Protein AF-A0A7X9TW44-F1 (afdb_monomer_lite)

Sequence (597 aa):
MDNEIPLWPHSLSDGWLTLQGTGGPWRGDLEEADEKIADWASYFHHKRARAAGLLLAIKERSLYGESPWLMNAEGRWVLPGSEEENVEAFLQQHQSIRKWLLAVVGPTPDASLAHEAAFQLLNDPKGIFAFVANFMGLMRTLNDFLLAEALQQSLEAALIDSRITDLGRKRPWLKNIGNSELELCTINLDSGCPRDDLDTLWRSGLQFGDLLDAGEWFGPTDLPAAPSVVNEALESVRIEGSIEDAFCRAQQLLYEAQESRQWSVPWGARVQIQFGSFVAMRIFEKDGEFSCHFLDEQERYFHVAIGLGQGNPTISNVDLVRKSANDEVEWNEDAEVSLQLIASAIVRDFLVVEQREKVFNTKPYRARVGKRKIQTIIYLPRVRYSQMRHDQPPVSDAAKQHRAKHKVAFHVRRSASASATQHFLAQRYGLSIPQGFTFVRPHERGASGLSERVNIYRSRSASRMIYEAISSAPEGSRPAWFDFEKACARLLEREGKSVIHQSANRDGDGGVDLFAVDQDGASWVVQCKCWAPNRPVGPDVVRELIGSIIQADRNSDQNSRGMIITTSRLTSGAALEAEAAGFRVIDGSELSTYSLE

Secondary structure (DSSP, 8-state):
-----PPPP-HHHHHHHTTSSS--TTGGG--HHHHHHHHHHHHHHHHHHHHHHHHHHHHHHHHHSSS--SB-TTS-B---STHHHHHHHHHHH-HHHHHHHHHHHSSS--HHHHHHHHHHHHT-HHHHHHIIIIIHHHHHHHT-HHHHHHHHHHHHHHHH-HHHHTTTTEEEEEEEEETTEEEEEEEEPPTTS-HHHHHHHHHHTT-HHHHBTHHHH--TT--BPPHHHHHHHHTT---SS-HHHHHHHHHHHHHHHHHT----PPTTEEEEEEETTEEEEEEEEETTEEEEEEE-TT--EEEEEEE-SSSS-EEEE---EEE-TTS-EEE-HHHHHHHHHHHHHHHHHHH-EEEEE-------------S--SEEEEEESEEEEEP-----PPPPSTT-S-PPPEEEPPEEEE-S---HHHHHHHHHTT-PPPTTEEEE--EEESSTTTTT-EEEEEEHHHHHHHHHHS---SSS----HHHHHHHHHHHHHHTT-EEEEGGG--S--TT-SEEEE-TT--EEEEEEE---TTSPBPHHHHHHHHHHHHHHGGG-SSPPEEEEEESS-B-HHHHHHHHHTT-EEE-HHHHTTS---

Radius of gyration: 32.69 Å; chains: 1; bounding box: 84×67×97 Å

pLDDT: mean 78.49, std 17.56, range [27.28, 97.38]

Structure (mmCIF, N/CA/C/O backbone):
data_AF-A0A7X9TW44-F1
#
_entry.id   AF-A0A7X9TW44-F1
#
loop_
_atom_site.group_PDB
_atom_site.id
_atom_site.type_symbol
_atom_site.label_atom_id
_atom_site.label_alt_id
_atom_site.label_comp_id
_atom_site.label_asym_id
_atom_site.label_entity_id
_atom_site.label_seq_id
_atom_site.pdbx_PDB_ins_code
_atom_site.Cartn_x
_atom_site.Cartn_y
_atom_site.Cartn_z
_atom_site.occupancy
_atom_site.B_iso_or_equiv
_atom_site.auth_seq_id
_atom_site.auth_comp_id
_atom_site.auth_asym_id
_atom_site.auth_atom_id
_atom_site.pdbx_PDB_model_num
ATOM 1 N N . MET A 1 1 ? 14.909 0.722 -40.136 1.00 44.47 1 MET A N 1
ATOM 2 C CA . MET A 1 1 ? 15.049 -0.540 -39.384 1.00 44.47 1 MET A CA 1
ATOM 3 C C . MET A 1 1 ? 16.052 -0.423 -38.232 1.00 44.47 1 MET A C 1
ATOM 5 O O . MET A 1 1 ? 16.019 -1.282 -37.375 1.00 44.47 1 MET A O 1
ATOM 9 N N . ASP A 1 2 ? 16.849 0.653 -38.119 1.00 54.72 2 ASP A N 1
ATOM 10 C CA . ASP A 1 2 ? 17.904 0.759 -37.083 1.00 54.72 2 ASP A CA 1
ATOM 11 C C . ASP A 1 2 ? 17.483 1.462 -35.777 1.00 54.72 2 ASP A C 1
ATOM 13 O O . ASP A 1 2 ? 18.329 1.870 -34.978 1.00 54.72 2 ASP A O 1
ATOM 17 N N . ASN A 1 3 ? 16.179 1.628 -35.539 1.00 67.56 3 ASN A N 1
ATOM 18 C CA . ASN A 1 3 ? 15.682 2.332 -34.356 1.00 67.56 3 ASN A CA 1
ATOM 19 C C . ASN A 1 3 ? 14.941 1.422 -33.377 1.00 67.56 3 ASN A C 1
ATOM 21 O O . ASN A 1 3 ? 14.064 1.886 -32.673 1.00 67.56 3 ASN A O 1
ATOM 25 N N . GLU A 1 4 ? 15.277 0.137 -33.318 1.00 77.94 4 GLU A N 1
ATOM 26 C CA . GLU A 1 4 ? 14.708 -0.770 -32.319 1.00 77.94 4 GLU A CA 1
ATOM 27 C C . GLU A 1 4 ? 15.635 -0.881 -31.104 1.00 77.94 4 GLU A C 1
ATOM 29 O O . GLU A 1 4 ? 16.862 -0.839 -31.231 1.00 77.94 4 GLU A O 1
ATOM 34 N N . ILE A 1 5 ? 15.044 -1.011 -29.916 1.00 79.44 5 ILE A N 1
ATOM 35 C CA . ILE A 1 5 ? 15.743 -1.492 -28.723 1.00 79.44 5 ILE A CA 1
ATOM 36 C C . ILE A 1 5 ? 15.299 -2.941 -28.529 1.00 79.44 5 ILE A C 1
ATOM 38 O O . ILE A 1 5 ? 14.125 -3.168 -28.224 1.00 79.44 5 ILE A O 1
ATOM 42 N N . PRO A 1 6 ? 16.184 -3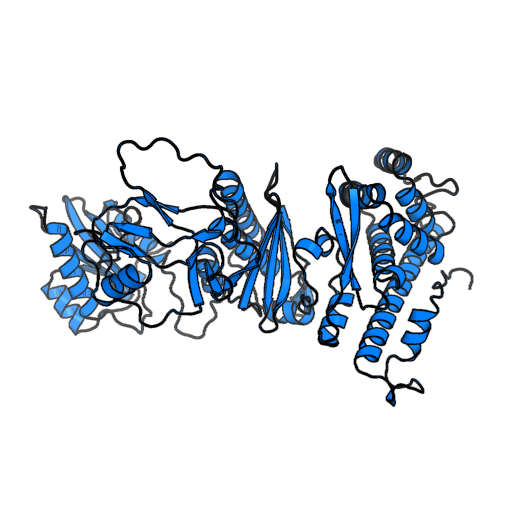.928 -28.754 1.00 82.31 6 PRO A N 1
ATOM 43 C CA . PRO A 1 6 ? 15.798 -5.325 -28.666 1.00 82.31 6 PRO A CA 1
ATOM 44 C C . PRO A 1 6 ? 15.412 -5.682 -27.231 1.00 82.31 6 PRO A C 1
ATOM 46 O O . PRO A 1 6 ? 16.067 -5.282 -26.266 1.00 82.31 6 PRO A O 1
ATOM 49 N N . LEU A 1 7 ? 14.361 -6.489 -27.100 1.00 85.88 7 LEU A N 1
ATOM 50 C CA . LEU A 1 7 ? 14.044 -7.142 -25.840 1.00 85.88 7 LEU A CA 1
ATOM 51 C C . LEU A 1 7 ? 15.144 -8.164 -25.528 1.00 85.88 7 LEU A C 1
ATOM 53 O O . LEU A 1 7 ? 15.466 -9.006 -26.368 1.00 85.88 7 LEU A O 1
ATOM 57 N N . TRP A 1 8 ? 15.725 -8.103 -24.331 1.00 86.00 8 TRP A N 1
ATOM 58 C CA . TRP A 1 8 ? 16.781 -9.038 -23.957 1.00 86.00 8 TRP A CA 1
ATOM 59 C C . TRP A 1 8 ? 16.190 -10.428 -23.675 1.00 86.00 8 TRP A C 1
ATOM 61 O O . TRP A 1 8 ? 15.154 -10.538 -23.003 1.00 86.00 8 TRP A O 1
ATOM 71 N N . PRO A 1 9 ? 16.832 -11.501 -24.168 1.00 82.19 9 PRO A N 1
ATOM 72 C CA . PRO A 1 9 ? 16.355 -12.855 -23.946 1.00 82.19 9 PRO A CA 1
ATOM 73 C C . PRO A 1 9 ? 16.508 -13.248 -22.475 1.00 82.19 9 PRO A C 1
ATOM 75 O O . PRO A 1 9 ? 17.478 -12.887 -21.807 1.00 82.19 9 PRO A O 1
ATOM 78 N N . HIS A 1 10 ? 15.568 -14.043 -21.980 1.00 86.94 10 HIS A N 1
ATOM 79 C CA . HIS A 1 10 ? 15.627 -14.661 -20.664 1.00 86.94 10 HIS A CA 1
ATOM 80 C C . HIS A 1 10 ? 15.095 -16.097 -20.774 1.00 86.94 10 HIS A C 1
ATOM 82 O O . HIS A 1 10 ? 13.909 -16.365 -20.594 1.00 86.94 10 HIS A O 1
ATOM 88 N N . SER A 1 11 ? 16.003 -17.035 -21.054 1.00 85.31 11 SER A N 1
ATOM 89 C CA . SER A 1 11 ? 15.698 -18.407 -21.494 1.00 85.31 11 SER A CA 1
ATOM 90 C C . SER A 1 11 ? 14.646 -19.148 -20.661 1.00 85.31 11 SER A C 1
ATOM 92 O O . SER A 1 11 ? 13.794 -19.825 -21.229 1.00 85.31 11 SER A O 1
ATOM 94 N N . LEU A 1 12 ? 14.682 -19.019 -19.330 1.00 87.38 12 LEU A N 1
ATOM 95 C CA . LEU A 1 12 ? 13.728 -19.690 -18.441 1.00 87.38 12 LEU A CA 1
ATOM 96 C C . LEU A 1 12 ? 12.305 -19.140 -18.599 1.00 87.38 12 LEU A C 1
ATOM 98 O O . LEU A 1 12 ? 11.381 -19.896 -18.885 1.00 87.38 12 LEU A O 1
ATOM 102 N N . SER A 1 13 ? 12.124 -17.831 -18.420 1.00 89.00 13 SER A N 1
ATOM 103 C CA . SER A 1 13 ? 10.811 -17.189 -18.551 1.00 89.00 13 SER A CA 1
ATOM 104 C C . SER A 1 13 ? 10.297 -17.223 -19.986 1.00 89.00 13 SER A C 1
ATOM 106 O O . SER A 1 13 ? 9.116 -17.469 -20.180 1.00 89.00 13 SER A O 1
ATOM 108 N N . ASP A 1 14 ? 11.162 -17.064 -20.989 1.00 90.31 14 ASP A N 1
ATOM 109 C CA . ASP A 1 14 ? 10.769 -17.182 -22.396 1.00 90.31 14 ASP A CA 1
ATOM 110 C C . ASP A 1 14 ? 10.278 -18.603 -22.713 1.00 90.31 14 ASP A C 1
ATOM 112 O O . ASP A 1 14 ? 9.299 -18.767 -23.434 1.00 90.31 14 ASP A O 1
ATOM 116 N N . GLY A 1 15 ? 10.895 -19.634 -22.124 1.00 88.69 15 GLY A N 1
ATOM 117 C CA . GLY A 1 15 ? 10.419 -21.014 -22.224 1.00 88.69 15 GLY A CA 1
ATOM 118 C C . GLY A 1 15 ? 9.019 -21.189 -21.631 1.00 88.69 15 GLY A C 1
ATOM 119 O O . GLY A 1 15 ? 8.121 -21.681 -22.313 1.00 88.69 15 GLY A O 1
ATOM 120 N N . TRP A 1 16 ? 8.806 -20.727 -20.397 1.00 90.38 16 TRP A N 1
ATOM 121 C CA . TRP A 1 16 ? 7.501 -20.783 -19.725 1.00 90.38 16 TRP A CA 1
ATOM 122 C C . TRP A 1 16 ? 6.421 -19.950 -20.424 1.00 90.38 16 TRP A C 1
ATOM 124 O O . TRP A 1 16 ? 5.267 -20.366 -20.479 1.00 90.38 16 TRP A O 1
ATOM 134 N N . LEU A 1 17 ? 6.794 -18.823 -21.031 1.00 87.88 17 LEU A N 1
ATOM 135 C CA . LEU A 1 17 ? 5.894 -18.000 -21.835 1.00 87.88 17 LEU A CA 1
ATOM 136 C C . LEU A 1 17 ? 5.296 -18.784 -23.009 1.00 87.88 17 LEU A C 1
ATOM 138 O O . LEU A 1 17 ? 4.111 -18.636 -23.297 1.00 87.88 17 LEU A O 1
ATOM 142 N N . THR A 1 18 ? 6.073 -19.659 -23.661 1.00 86.31 18 THR A N 1
ATOM 143 C CA . THR A 1 18 ? 5.555 -20.492 -24.767 1.00 86.31 18 THR A CA 1
ATOM 144 C C . THR A 1 18 ? 4.480 -21.492 -24.334 1.00 86.31 18 THR A C 1
ATOM 146 O O . THR A 1 18 ? 3.747 -22.012 -25.178 1.00 86.31 18 THR A O 1
ATOM 149 N N . LEU A 1 19 ? 4.382 -21.763 -23.030 1.00 83.62 19 LEU A N 1
ATOM 150 C CA . LEU A 1 19 ? 3.406 -22.675 -22.439 1.00 83.62 19 LEU A CA 1
ATOM 151 C C . LEU A 1 19 ? 2.118 -21.954 -22.011 1.00 83.62 19 LEU A C 1
ATOM 153 O O . LEU A 1 19 ? 1.121 -22.612 -21.717 1.00 83.62 19 LEU A O 1
ATOM 157 N N . GLN A 1 20 ? 2.101 -20.618 -22.012 1.00 76.56 20 GLN A N 1
ATOM 158 C CA . GLN A 1 20 ? 0.926 -19.831 -21.653 1.00 76.56 20 GLN A CA 1
ATOM 159 C C . GLN A 1 20 ? -0.110 -19.797 -22.798 1.00 76.56 20 GLN A C 1
ATOM 161 O O . GLN A 1 20 ? 0.228 -19.677 -23.975 1.00 76.56 20 GLN A O 1
ATOM 166 N N . GLY A 1 21 ? -1.407 -19.847 -22.473 1.00 65.44 21 GLY A N 1
ATOM 167 C CA . GLY A 1 21 ? -2.485 -19.696 -23.466 1.00 65.44 21 GLY A CA 1
ATOM 168 C C . GLY A 1 21 ? -2.866 -20.988 -24.206 1.00 65.44 21 GLY A C 1
ATOM 169 O O . GLY A 1 21 ? -2.520 -22.088 -23.785 1.00 65.44 21 GLY A O 1
ATOM 170 N N . THR A 1 22 ? -3.732 -20.894 -25.229 1.00 51.78 22 THR A N 1
ATOM 171 C CA . THR A 1 22 ? -4.512 -22.013 -25.829 1.00 51.78 22 THR A CA 1
ATOM 172 C C . THR A 1 22 ? -3.799 -22.853 -26.893 1.00 51.78 22 THR A C 1
ATOM 174 O O . THR A 1 22 ? -4.412 -23.785 -27.405 1.00 51.78 22 THR A O 1
ATOM 177 N N . GLY A 1 23 ? -2.536 -22.570 -27.228 1.00 59.53 23 GLY A N 1
ATOM 178 C CA . GLY A 1 23 ? -1.897 -23.128 -28.433 1.00 59.53 23 GLY A CA 1
ATOM 179 C C . GLY A 1 23 ? -0.561 -23.852 -28.251 1.00 59.53 23 GLY A C 1
ATOM 180 O O . GLY A 1 23 ? 0.008 -24.287 -29.250 1.00 59.53 23 GLY A O 1
ATOM 181 N N . GLY A 1 24 ? -0.035 -23.971 -27.028 1.00 65.25 24 GLY A N 1
ATOM 182 C CA . GLY A 1 24 ? 1.241 -24.652 -26.779 1.00 65.25 24 GLY A CA 1
ATOM 183 C C . GLY A 1 24 ? 1.120 -26.184 -26.876 1.00 65.25 24 GLY A C 1
ATOM 184 O O . GLY A 1 24 ? 0.109 -26.735 -26.435 1.00 65.25 24 GLY A O 1
ATOM 185 N N . PRO A 1 25 ? 2.138 -26.902 -27.397 1.00 67.75 25 PRO A N 1
ATOM 186 C CA . PRO A 1 25 ? 2.077 -28.354 -27.616 1.00 67.75 25 PRO A CA 1
ATOM 187 C C . PRO A 1 25 ? 1.905 -29.188 -26.335 1.00 67.75 25 PRO A C 1
ATOM 189 O O . PRO A 1 25 ? 1.491 -30.337 -26.429 1.00 67.75 25 PRO A O 1
ATOM 192 N N . TRP A 1 26 ? 2.179 -28.608 -25.162 1.00 72.06 26 TRP A N 1
ATOM 193 C CA . TRP A 1 26 ? 2.160 -29.280 -23.853 1.00 72.06 26 TRP A CA 1
ATOM 194 C C . TRP A 1 26 ? 1.127 -28.696 -22.880 1.00 72.06 26 TRP A C 1
ATOM 196 O O . TRP A 1 26 ? 1.153 -29.000 -21.694 1.00 72.06 26 TRP A O 1
ATOM 206 N N . ARG A 1 27 ? 0.205 -27.839 -23.348 1.00 72.31 27 ARG A N 1
ATOM 207 C CA . ARG A 1 27 ? -0.771 -27.160 -22.470 1.00 72.31 27 ARG A CA 1
ATOM 208 C C . ARG A 1 27 ? -1.616 -28.151 -21.659 1.00 72.31 27 ARG A C 1
ATOM 210 O O . ARG A 1 27 ? -1.921 -27.892 -20.504 1.00 72.31 27 ARG A O 1
ATOM 217 N N . GLY A 1 28 ? -2.021 -29.260 -22.280 1.00 74.50 28 GLY A N 1
ATOM 218 C CA . GLY A 1 28 ? -2.854 -30.279 -21.633 1.00 74.50 28 GLY A CA 1
ATOM 219 C C . GLY A 1 28 ? -2.165 -31.015 -20.483 1.00 74.50 28 GLY A C 1
ATOM 220 O O . GLY A 1 28 ? -2.853 -31.678 -19.713 1.00 74.50 28 GLY A O 1
ATOM 221 N N . ASP A 1 29 ? -0.844 -30.872 -20.367 1.00 82.19 29 ASP A N 1
ATOM 222 C CA . ASP A 1 29 ? -0.017 -31.559 -19.379 1.00 82.19 29 ASP A CA 1
ATOM 223 C C . ASP A 1 29 ? 0.384 -30.647 -18.206 1.00 82.19 29 ASP A C 1
ATOM 225 O O . ASP A 1 29 ? 1.056 -31.111 -17.289 1.00 82.19 29 ASP A O 1
ATOM 229 N N . LEU A 1 30 ? -0.001 -29.361 -18.226 1.00 86.00 30 LEU A N 1
ATOM 230 C CA . LEU A 1 30 ? 0.331 -28.413 -17.160 1.00 86.00 30 LEU A CA 1
ATOM 231 C C . LEU A 1 30 ? -0.541 -28.649 -15.925 1.00 86.00 30 LEU A C 1
ATOM 233 O O . LEU A 1 30 ? -1.772 -28.667 -16.010 1.00 86.00 30 LEU A O 1
ATOM 237 N N . GLU A 1 31 ? 0.096 -28.761 -14.762 1.00 89.44 31 GLU A N 1
ATOM 238 C CA . GLU A 1 31 ? -0.593 -28.689 -13.477 1.00 89.44 31 GLU A CA 1
ATOM 239 C C . GLU A 1 31 ? -0.840 -27.223 -13.080 1.00 89.44 31 GLU A C 1
ATOM 241 O O . GLU A 1 31 ? -0.203 -26.301 -13.586 1.00 89.44 31 GLU A O 1
ATOM 246 N N . GLU A 1 32 ? -1.726 -26.975 -12.110 1.00 87.88 32 GLU A N 1
ATOM 247 C CA . GLU A 1 32 ? -2.025 -25.612 -11.633 1.00 87.88 32 GLU A CA 1
ATOM 248 C C . GLU A 1 32 ? -0.758 -24.849 -11.183 1.00 87.88 32 GLU A C 1
ATOM 250 O O . GLU A 1 32 ? -0.643 -23.635 -11.358 1.00 87.88 32 GLU A O 1
ATOM 255 N N . ALA A 1 33 ? 0.229 -25.558 -10.623 1.00 87.94 33 ALA A N 1
ATOM 256 C CA . ALA A 1 33 ? 1.516 -24.978 -10.245 1.00 87.94 33 ALA A CA 1
ATOM 257 C C . ALA A 1 33 ? 2.345 -24.514 -11.457 1.00 87.94 33 ALA A C 1
ATOM 259 O O . ALA A 1 33 ? 3.030 -23.494 -11.367 1.00 87.94 33 ALA A O 1
ATOM 260 N N . ASP A 1 34 ? 2.270 -25.235 -12.574 1.00 90.38 34 ASP A N 1
ATOM 261 C CA . ASP A 1 34 ? 2.938 -24.887 -13.828 1.00 90.38 34 ASP A CA 1
ATOM 262 C C . ASP A 1 34 ? 2.243 -23.701 -14.501 1.00 90.38 34 ASP A C 1
ATOM 264 O O . ASP A 1 34 ? 2.894 -22.785 -15.004 1.00 90.38 34 ASP A O 1
ATOM 268 N N . GLU A 1 35 ? 0.910 -23.666 -14.441 1.00 88.88 35 GLU A N 1
ATOM 269 C CA . GLU A 1 35 ? 0.114 -22.548 -14.943 1.00 88.88 35 GLU A CA 1
ATOM 270 C C . GLU A 1 35 ? 0.433 -21.232 -14.215 1.00 88.88 35 GLU A C 1
ATOM 272 O O . GLU A 1 35 ? 0.573 -20.191 -14.859 1.00 88.88 35 GLU A O 1
ATOM 277 N N . LYS A 1 36 ? 0.628 -21.276 -12.890 1.00 91.38 36 LYS A N 1
ATOM 278 C CA . LYS A 1 36 ? 1.064 -20.114 -12.091 1.00 91.38 36 LYS A CA 1
ATOM 279 C C . LYS A 1 36 ? 2.429 -19.584 -12.544 1.00 91.38 36 LYS A C 1
ATOM 281 O O . LYS A 1 36 ? 2.627 -18.370 -12.606 1.00 91.38 36 LYS A O 1
ATOM 286 N N . ILE A 1 37 ? 3.361 -20.476 -12.892 1.00 92.12 37 ILE A N 1
ATOM 287 C CA . ILE A 1 37 ? 4.671 -20.080 -13.429 1.00 92.12 37 ILE A CA 1
ATOM 288 C C . ILE A 1 37 ? 4.521 -19.473 -14.828 1.00 92.12 37 ILE A C 1
ATOM 290 O O . ILE A 1 37 ? 5.163 -18.466 -15.127 1.00 92.12 37 ILE A O 1
ATOM 294 N N . ALA A 1 38 ? 3.673 -20.051 -15.681 1.00 90.19 38 ALA A N 1
ATOM 295 C CA . ALA A 1 38 ? 3.416 -19.525 -17.019 1.00 90.19 38 ALA A CA 1
ATOM 296 C C . ALA A 1 38 ? 2.818 -18.103 -16.976 1.00 90.19 38 ALA A C 1
ATOM 298 O O . ALA A 1 38 ? 3.229 -17.239 -17.755 1.00 90.19 38 ALA A O 1
ATOM 299 N N . ASP A 1 39 ? 1.916 -17.823 -16.031 1.00 90.00 39 ASP A N 1
ATOM 300 C CA . ASP A 1 39 ? 1.362 -16.478 -15.830 1.00 90.00 39 ASP A CA 1
ATOM 301 C C . ASP A 1 39 ? 2.406 -15.485 -15.317 1.00 90.00 39 ASP A C 1
ATOM 303 O O . ASP A 1 39 ? 2.534 -14.387 -15.868 1.00 90.00 39 ASP A O 1
ATOM 307 N N . TRP A 1 40 ? 3.218 -15.881 -14.328 1.00 93.38 40 TRP A N 1
ATOM 308 C CA . TRP A 1 40 ? 4.362 -15.076 -13.889 1.00 93.38 40 TRP A CA 1
ATOM 309 C C . TRP A 1 40 ? 5.305 -14.764 -15.061 1.00 93.38 40 TRP A C 1
ATOM 311 O O . TRP A 1 40 ? 5.711 -13.616 -15.243 1.00 93.38 40 TRP A O 1
ATOM 321 N N . ALA A 1 41 ? 5.622 -15.758 -15.896 1.00 92.75 41 ALA A N 1
ATOM 322 C CA . ALA A 1 41 ? 6.534 -15.605 -17.026 1.00 92.75 41 ALA A CA 1
ATOM 323 C C . ALA A 1 41 ? 5.992 -14.629 -18.080 1.00 92.75 41 ALA A C 1
ATOM 325 O O . ALA A 1 41 ? 6.737 -13.791 -18.597 1.00 92.75 41 ALA A O 1
ATOM 326 N N . SER A 1 42 ? 4.689 -14.689 -18.350 1.00 90.25 42 SER A N 1
ATOM 327 C CA . SER A 1 42 ? 3.983 -13.717 -19.185 1.00 90.25 42 SER A CA 1
ATOM 328 C C . SER A 1 42 ? 4.050 -12.314 -18.646 1.00 90.25 42 SER A C 1
ATOM 330 O O . SER A 1 42 ? 4.350 -11.376 -19.388 1.00 90.25 42 SER A O 1
ATOM 332 N N . TYR A 1 43 ? 3.773 -12.152 -17.360 1.00 91.00 43 TYR A N 1
ATOM 333 C CA . TYR A 1 43 ? 3.813 -10.836 -16.765 1.00 91.00 43 TYR A CA 1
ATOM 334 C C . TYR A 1 43 ? 5.241 -10.276 -16.731 1.00 91.00 43 TYR A C 1
ATOM 336 O O . TYR A 1 43 ? 5.466 -9.114 -17.075 1.00 91.00 43 TYR A O 1
ATOM 344 N N . PHE A 1 44 ? 6.234 -11.117 -16.440 1.00 93.00 44 PHE A N 1
ATOM 345 C CA . PHE A 1 44 ? 7.636 -10.733 -16.525 1.00 93.00 44 PHE A CA 1
ATOM 346 C C . PHE A 1 44 ? 8.019 -10.313 -17.950 1.00 93.00 44 PHE A C 1
ATOM 348 O O . PHE A 1 44 ? 8.634 -9.266 -18.138 1.00 93.00 44 PHE A O 1
ATOM 355 N N . HIS A 1 45 ? 7.615 -11.065 -18.979 1.00 92.69 45 HIS A N 1
ATOM 356 C CA . HIS A 1 45 ? 7.810 -10.662 -20.374 1.00 92.69 45 HIS A CA 1
ATOM 357 C C . HIS A 1 45 ? 7.147 -9.311 -20.687 1.00 92.69 45 HIS A C 1
ATOM 359 O O . HIS A 1 45 ? 7.791 -8.442 -21.273 1.00 92.69 45 HIS A O 1
ATOM 365 N N . HIS A 1 46 ? 5.900 -9.102 -20.251 1.00 91.44 46 HIS A N 1
ATOM 366 C CA . HIS A 1 46 ? 5.196 -7.829 -20.417 1.00 91.44 46 HIS A CA 1
ATOM 367 C C . HIS A 1 46 ? 5.979 -6.657 -19.807 1.00 91.44 46 HIS A C 1
ATOM 369 O O . HIS A 1 46 ? 6.175 -5.640 -20.473 1.00 91.44 46 HIS A O 1
ATOM 375 N N . LYS A 1 47 ? 6.496 -6.811 -18.582 1.00 90.62 47 LYS A N 1
ATOM 376 C CA . LYS A 1 47 ? 7.297 -5.780 -17.906 1.00 90.62 47 LYS A CA 1
ATOM 377 C C . LYS A 1 47 ? 8.612 -5.489 -18.618 1.00 90.62 47 LYS A C 1
ATOM 379 O O . LYS A 1 47 ? 8.936 -4.323 -18.838 1.00 90.62 47 LYS A O 1
ATOM 384 N N . ARG A 1 48 ? 9.328 -6.526 -19.064 1.00 92.62 48 ARG A N 1
ATOM 385 C CA . ARG A 1 48 ? 10.551 -6.350 -19.862 1.00 92.62 48 ARG A CA 1
ATOM 386 C C . ARG A 1 48 ? 10.275 -5.602 -21.169 1.00 92.62 48 ARG A C 1
ATOM 388 O O . ARG A 1 48 ? 11.000 -4.670 -21.509 1.00 92.62 48 ARG A O 1
ATOM 395 N N . ALA A 1 49 ? 9.201 -5.968 -21.872 1.00 93.00 49 ALA A N 1
ATOM 396 C CA . ALA A 1 49 ? 8.790 -5.309 -23.109 1.00 93.00 49 ALA A CA 1
ATOM 397 C C . ALA A 1 49 ? 8.400 -3.842 -22.873 1.00 93.00 49 ALA A C 1
ATOM 399 O O . ALA A 1 49 ? 8.778 -2.970 -23.655 1.00 93.00 49 ALA A O 1
ATOM 400 N N . ARG A 1 50 ? 7.695 -3.551 -21.771 1.00 92.50 50 ARG A N 1
ATOM 401 C CA . ARG A 1 50 ? 7.325 -2.184 -21.388 1.00 92.50 50 ARG A CA 1
ATOM 402 C C . ARG A 1 50 ? 8.554 -1.327 -21.085 1.00 92.50 50 ARG A C 1
ATOM 404 O O . ARG A 1 50 ? 8.641 -0.217 -21.604 1.00 92.50 50 ARG A O 1
ATOM 411 N N . ALA A 1 51 ? 9.509 -1.854 -20.318 1.00 92.50 51 ALA A N 1
ATOM 412 C CA . ALA A 1 51 ? 10.772 -1.176 -20.035 1.00 92.50 51 ALA A CA 1
AT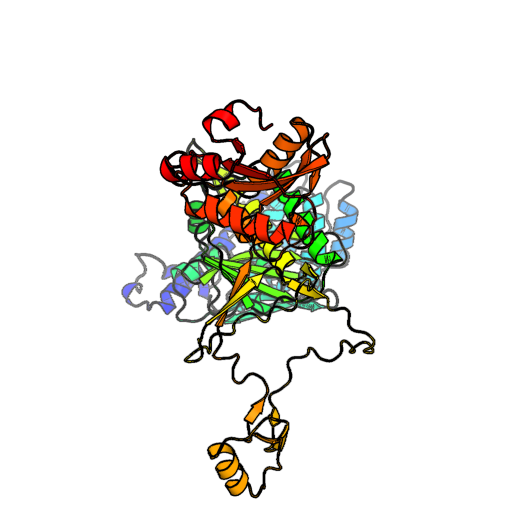OM 413 C C . ALA A 1 51 ? 11.543 -0.870 -21.333 1.00 92.50 51 ALA A C 1
ATOM 415 O O . ALA A 1 51 ? 11.883 0.283 -21.585 1.00 92.50 51 ALA A O 1
ATOM 416 N N . ALA A 1 52 ? 11.734 -1.863 -22.209 1.00 93.62 52 ALA A N 1
ATOM 417 C CA . ALA A 1 52 ? 12.415 -1.667 -23.493 1.00 93.62 52 ALA A CA 1
ATOM 418 C C . ALA A 1 52 ? 11.717 -0.618 -24.384 1.00 93.62 52 ALA A C 1
ATOM 420 O O . ALA A 1 52 ? 12.383 0.223 -24.987 1.00 93.62 52 ALA A O 1
ATOM 421 N N . GLY A 1 53 ? 10.379 -0.619 -24.425 1.00 93.62 53 GLY A N 1
ATOM 422 C CA . GLY A 1 53 ? 9.596 0.368 -25.174 1.00 93.62 53 GLY A CA 1
ATOM 423 C C . GLY A 1 53 ? 9.739 1.802 -24.649 1.00 93.62 53 GLY A C 1
ATOM 424 O O . GLY A 1 53 ? 9.797 2.741 -25.439 1.00 93.62 53 GLY A O 1
ATOM 425 N N . LEU A 1 54 ? 9.849 1.991 -23.331 1.00 92.75 54 LEU A N 1
ATOM 426 C CA . LEU A 1 54 ? 10.075 3.315 -22.736 1.00 92.75 54 LEU A CA 1
ATOM 427 C C . LEU A 1 54 ? 11.494 3.828 -22.990 1.00 92.75 54 LEU A C 1
ATOM 429 O O . LEU A 1 54 ? 11.673 5.006 -23.294 1.00 92.75 54 LEU A O 1
ATOM 433 N N . LEU A 1 55 ? 12.495 2.946 -22.950 1.00 91.94 55 LEU A N 1
ATOM 434 C CA . LEU A 1 55 ? 13.855 3.286 -23.378 1.00 91.94 55 LEU A CA 1
ATOM 435 C C . LEU A 1 55 ? 13.878 3.698 -24.857 1.00 91.94 55 LEU A C 1
ATOM 437 O O . LEU A 1 55 ? 14.593 4.630 -25.224 1.00 91.94 55 LEU A O 1
ATOM 441 N N . LEU A 1 56 ? 13.074 3.046 -25.706 1.00 90.94 56 LEU A N 1
ATOM 442 C CA . LEU A 1 56 ? 12.952 3.421 -27.112 1.00 90.94 56 LEU A CA 1
ATOM 443 C C . LEU A 1 56 ? 12.343 4.820 -27.252 1.00 90.94 56 LEU A C 1
ATOM 445 O O . LEU A 1 56 ? 12.893 5.647 -27.972 1.00 90.94 56 LEU A O 1
ATOM 449 N N . ALA A 1 57 ? 11.278 5.119 -26.508 1.00 89.75 57 ALA A N 1
ATOM 450 C CA . ALA A 1 57 ? 10.684 6.454 -26.492 1.00 89.75 57 ALA A CA 1
ATOM 451 C C . ALA A 1 57 ? 11.688 7.533 -26.036 1.00 89.75 57 ALA A C 1
ATOM 453 O O . ALA A 1 57 ? 11.730 8.622 -26.607 1.00 89.75 57 ALA A O 1
ATOM 454 N N . ILE A 1 58 ? 12.546 7.231 -25.053 1.00 87.69 58 ILE A N 1
ATOM 455 C CA . ILE A 1 58 ? 13.636 8.127 -24.635 1.00 87.69 58 ILE A CA 1
ATOM 456 C C . ILE A 1 58 ? 14.654 8.322 -25.764 1.00 87.69 58 ILE A C 1
ATOM 458 O O . ILE A 1 58 ? 15.017 9.462 -26.057 1.00 87.69 58 ILE A O 1
ATOM 462 N N . LYS A 1 59 ? 15.081 7.236 -26.422 1.00 86.88 59 LYS A N 1
ATOM 463 C CA . LYS A 1 59 ? 16.006 7.280 -27.565 1.00 86.88 59 LYS A CA 1
ATOM 464 C C . LYS A 1 59 ? 15.437 8.119 -28.713 1.00 86.88 59 LYS A C 1
ATOM 466 O O . LYS A 1 59 ? 16.139 8.949 -29.286 1.00 86.88 59 LYS A O 1
ATOM 471 N N . GLU A 1 60 ? 14.162 7.945 -29.039 1.00 87.19 60 GLU A N 1
ATOM 472 C CA . GLU A 1 60 ? 13.471 8.737 -30.059 1.00 87.19 60 GLU A CA 1
ATOM 473 C C . GLU A 1 60 ? 13.382 10.209 -29.662 1.00 87.19 60 GLU A C 1
ATOM 475 O O . GLU A 1 60 ? 13.718 11.081 -30.464 1.00 87.19 60 GLU A O 1
ATOM 480 N N . ARG A 1 61 ? 13.038 10.501 -28.402 1.00 84.50 61 ARG A N 1
ATOM 481 C CA . ARG A 1 61 ? 13.036 11.871 -27.877 1.00 84.50 61 ARG A CA 1
ATOM 482 C C . ARG A 1 61 ? 14.395 12.549 -28.040 1.00 84.50 61 ARG A C 1
ATOM 484 O O . ARG A 1 61 ? 14.435 13.710 -28.423 1.00 84.50 61 ARG A O 1
ATOM 491 N N . SER A 1 62 ? 15.501 11.849 -27.797 1.00 76.38 62 SER A N 1
ATOM 492 C CA . SER A 1 62 ? 16.846 12.410 -27.992 1.00 76.38 62 SER A CA 1
ATOM 493 C C . SER A 1 62 ? 17.256 12.590 -29.456 1.00 76.38 62 SER A C 1
ATOM 495 O O . SER A 1 62 ? 18.114 13.419 -29.740 1.00 76.38 62 SER A O 1
ATOM 497 N N . LEU A 1 63 ? 16.660 11.836 -30.386 1.00 77.69 63 LEU A N 1
ATOM 498 C CA . LEU A 1 63 ? 16.927 11.971 -31.823 1.00 77.69 63 LEU A CA 1
ATOM 499 C C . LEU A 1 63 ? 16.140 13.123 -32.460 1.00 77.69 63 LEU A C 1
ATOM 501 O O . LEU A 1 63 ? 16.623 13.733 -33.413 1.00 77.69 63 LEU A O 1
ATOM 505 N N . TYR A 1 64 ? 14.934 13.397 -31.956 1.00 73.44 64 TYR A N 1
ATOM 506 C CA . TYR A 1 64 ? 14.003 14.369 -32.540 1.00 73.44 64 TYR A CA 1
ATOM 507 C C . TYR A 1 64 ? 13.779 15.628 -31.686 1.00 73.44 64 TYR A C 1
ATOM 509 O O . TYR A 1 64 ? 13.140 16.568 -32.155 1.00 73.44 64 TYR A O 1
ATOM 517 N N . GLY A 1 65 ? 14.266 15.655 -30.444 1.00 63.62 65 GLY A N 1
ATOM 518 C CA . GLY A 1 65 ? 14.134 16.781 -29.518 1.00 63.62 65 GLY A CA 1
ATOM 519 C C . GLY A 1 65 ? 15.249 17.826 -29.641 1.00 63.62 65 GLY A C 1
ATOM 520 O O . GLY A 1 65 ? 16.303 17.577 -30.219 1.00 63.62 65 GLY A O 1
ATOM 521 N N . GLU A 1 66 ? 15.022 19.003 -29.049 1.00 57.66 66 GLU A N 1
ATOM 522 C CA . GLU A 1 66 ? 15.987 20.120 -29.030 1.00 57.66 66 GLU A CA 1
ATOM 523 C C . GLU A 1 66 ? 17.163 19.910 -28.049 1.00 57.66 66 GLU A C 1
ATOM 525 O O . GLU A 1 66 ? 18.162 20.623 -28.134 1.00 57.66 66 GLU A O 1
ATOM 530 N N . SER A 1 67 ? 17.078 18.911 -27.157 1.00 56.78 67 SER A N 1
ATOM 531 C CA . SER A 1 67 ? 18.116 18.570 -26.171 1.00 56.78 67 SER A CA 1
ATOM 532 C C . SER A 1 67 ? 18.640 17.140 -26.380 1.00 56.78 67 SER A C 1
ATOM 534 O O . SER A 1 67 ? 17.882 16.180 -26.198 1.00 56.78 67 SER A O 1
ATOM 536 N N . PRO A 1 68 ? 19.924 16.963 -26.740 1.00 63.47 68 PRO A N 1
ATOM 537 C CA . PRO A 1 68 ? 20.506 15.657 -27.014 1.00 63.47 68 PRO A CA 1
ATOM 538 C C . PRO A 1 68 ? 20.917 14.966 -25.707 1.00 63.47 68 PRO A C 1
ATOM 540 O O . PRO A 1 68 ? 21.927 15.329 -25.112 1.00 63.47 68 PRO A O 1
ATOM 543 N N . TRP A 1 69 ? 20.161 13.931 -25.324 1.00 72.19 69 TRP A N 1
ATOM 544 C CA . TRP A 1 69 ? 20.415 13.010 -24.196 1.00 72.19 69 TRP A CA 1
ATOM 545 C C . TRP A 1 69 ? 20.426 13.672 -22.802 1.00 72.19 69 TRP A C 1
ATOM 547 O O . TRP A 1 69 ? 20.819 14.819 -22.629 1.00 72.19 69 TRP A O 1
ATOM 557 N N . LEU A 1 70 ? 20.002 12.936 -21.768 1.00 83.88 70 LEU A N 1
ATOM 558 C CA . LEU A 1 70 ? 20.091 13.433 -20.383 1.00 83.88 70 LEU A CA 1
ATOM 559 C C . LEU A 1 70 ? 21.442 13.115 -19.744 1.00 83.88 70 LEU A C 1
ATOM 561 O O . LEU A 1 70 ? 21.850 13.793 -18.801 1.00 83.88 70 LEU A O 1
ATOM 565 N N . MET A 1 71 ? 22.147 12.112 -20.277 1.00 88.25 71 MET A N 1
ATOM 566 C CA . MET A 1 71 ? 23.512 11.781 -19.892 1.00 88.25 71 MET A CA 1
ATOM 567 C C . MET A 1 71 ? 24.430 11.645 -21.104 1.00 88.25 71 MET A C 1
ATOM 569 O O . MET A 1 71 ? 24.037 11.122 -22.147 1.00 88.25 71 MET A O 1
ATOM 573 N N . ASN A 1 72 ? 25.679 12.078 -20.950 1.00 87.62 72 ASN A N 1
ATOM 574 C CA . ASN A 1 72 ? 26.712 11.919 -21.969 1.00 87.62 72 ASN A CA 1
ATOM 575 C C . ASN A 1 72 ? 27.408 10.540 -21.884 1.00 87.62 72 ASN A C 1
ATOM 577 O O . ASN A 1 72 ? 27.126 9.736 -20.994 1.00 87.62 72 ASN A O 1
ATOM 581 N N . ALA A 1 73 ? 28.336 10.256 -22.806 1.00 87.12 73 ALA A N 1
ATOM 582 C CA . ALA A 1 73 ? 29.046 8.971 -22.864 1.00 87.12 73 ALA A CA 1
ATOM 583 C C . ALA A 1 73 ? 29.920 8.693 -21.624 1.00 87.12 73 ALA A C 1
ATOM 585 O O . ALA A 1 73 ? 30.153 7.537 -21.277 1.00 87.12 73 ALA A O 1
ATOM 586 N N . GLU A 1 74 ? 30.377 9.738 -20.931 1.00 86.38 74 GLU A N 1
ATOM 587 C CA . GLU A 1 74 ? 31.141 9.634 -19.683 1.00 86.38 74 GLU A CA 1
ATOM 588 C C . GLU A 1 74 ? 30.249 9.439 -18.444 1.00 86.38 74 GLU A C 1
ATOM 590 O O . GLU A 1 74 ? 30.756 9.351 -17.322 1.00 86.38 74 GLU A O 1
ATOM 595 N N . GLY A 1 75 ? 28.926 9.378 -18.620 1.00 86.69 75 GLY A N 1
ATOM 596 C CA . GLY A 1 75 ? 27.975 9.218 -17.528 1.00 86.69 75 GLY A CA 1
ATOM 597 C C . GLY A 1 75 ? 27.800 10.472 -16.672 1.00 86.69 75 GLY A C 1
ATOM 598 O O . GLY A 1 75 ? 27.554 10.346 -15.471 1.00 86.69 75 GLY A O 1
ATOM 599 N N . ARG A 1 76 ? 27.951 11.661 -17.267 1.00 88.50 76 ARG A N 1
ATOM 600 C CA . ARG A 1 76 ? 27.591 12.946 -16.651 1.00 88.50 76 ARG A CA 1
ATOM 601 C C . ARG A 1 76 ? 26.195 13.372 -17.067 1.00 88.50 76 ARG A C 1
ATOM 603 O O . ARG A 1 76 ? 25.833 13.191 -18.229 1.00 88.50 76 ARG A O 1
ATOM 610 N N . TRP A 1 77 ? 25.458 13.964 -16.137 1.00 88.06 77 TRP A N 1
ATOM 611 C CA . TRP A 1 77 ? 24.180 14.613 -16.420 1.00 88.06 77 TRP A CA 1
ATOM 612 C C . TRP A 1 77 ? 24.382 15.884 -17.267 1.00 88.06 77 TRP A C 1
ATOM 614 O O . TRP A 1 77 ? 25.369 16.586 -17.067 1.00 88.06 77 TRP A O 1
ATOM 624 N N . VAL A 1 78 ? 23.496 16.150 -18.236 1.00 83.38 78 VAL A N 1
ATOM 625 C CA . VAL A 1 78 ? 23.652 17.241 -19.235 1.00 83.38 78 VAL A CA 1
ATOM 626 C C . VAL A 1 78 ? 22.384 18.084 -19.462 1.00 83.38 78 VAL A C 1
ATOM 628 O O . VAL A 1 78 ? 22.319 18.862 -20.414 1.00 83.38 78 VAL A O 1
ATOM 631 N N . LEU A 1 79 ? 21.361 17.964 -18.606 1.00 73.00 79 LEU A N 1
ATOM 632 C CA . LEU A 1 79 ? 20.145 18.779 -18.729 1.00 73.00 79 LEU A CA 1
ATOM 633 C C . LEU A 1 79 ? 20.425 20.251 -18.353 1.00 73.00 79 LEU A C 1
ATOM 635 O O . LEU A 1 79 ? 20.835 20.487 -17.221 1.00 73.00 79 LEU A O 1
ATOM 639 N N . PRO A 1 80 ? 20.143 21.244 -19.219 1.00 60.41 80 PRO A N 1
ATOM 640 C CA . PRO A 1 80 ? 20.390 22.650 -18.901 1.00 60.41 80 PRO A CA 1
ATOM 641 C C . PRO A 1 80 ? 19.443 23.174 -17.805 1.00 60.41 80 PRO A C 1
ATOM 643 O O . PRO A 1 80 ? 18.224 23.133 -17.967 1.00 60.41 80 PRO A O 1
ATOM 646 N N . GLY A 1 81 ? 19.988 23.720 -16.710 1.00 65.81 81 GLY A N 1
ATOM 647 C CA . GLY A 1 81 ? 19.212 24.387 -15.651 1.00 65.81 81 GLY A CA 1
ATOM 648 C C . GLY A 1 81 ? 19.810 24.243 -14.246 1.00 65.81 81 GLY A C 1
ATOM 649 O O . GLY A 1 81 ? 20.841 23.608 -14.059 1.00 65.81 81 GLY A O 1
ATOM 650 N N . SER A 1 82 ? 19.148 24.816 -13.232 1.00 61.88 82 SER A N 1
ATOM 651 C CA . SER A 1 82 ? 19.597 24.763 -11.825 1.00 61.88 82 SER A CA 1
ATOM 652 C C . SER A 1 82 ? 19.604 23.357 -11.217 1.00 61.88 82 SER A C 1
ATOM 654 O O . SER A 1 82 ? 20.282 23.125 -10.221 1.00 61.88 82 SER A O 1
ATOM 656 N N . GLU A 1 83 ? 18.862 22.415 -11.803 1.00 72.69 83 GLU A N 1
ATOM 657 C CA . GLU A 1 83 ? 18.790 21.032 -11.320 1.00 72.69 83 GLU A CA 1
ATOM 658 C C . GLU A 1 83 ? 20.012 20.191 -11.735 1.00 72.69 83 GLU A C 1
ATOM 660 O O . GLU A 1 83 ? 20.268 19.154 -11.124 1.00 72.69 83 GLU A O 1
ATOM 665 N N . GLU A 1 84 ? 20.796 20.634 -12.730 1.00 73.75 84 GLU A N 1
ATOM 666 C CA . GLU A 1 84 ? 21.962 19.902 -13.253 1.00 73.75 84 GLU A CA 1
ATOM 667 C C . GLU A 1 84 ? 23.001 19.622 -12.161 1.00 73.75 84 GLU A C 1
ATOM 669 O O . GLU A 1 84 ? 23.440 18.483 -11.982 1.00 73.75 84 GLU A O 1
ATOM 674 N N . GLU A 1 85 ? 23.345 20.656 -11.388 1.00 78.38 85 GLU A N 1
ATOM 675 C CA . GLU A 1 85 ? 24.335 20.571 -10.313 1.00 78.38 85 GLU A CA 1
ATOM 676 C C . GLU A 1 85 ? 23.879 19.610 -9.205 1.00 78.38 85 GLU A C 1
ATOM 678 O O . GLU A 1 85 ? 24.687 18.829 -8.696 1.00 78.38 85 GLU A O 1
ATOM 683 N N . ASN A 1 86 ? 22.581 19.607 -8.878 1.00 84.62 86 ASN A N 1
ATOM 684 C CA . ASN A 1 86 ? 22.005 18.738 -7.850 1.00 84.62 86 ASN A CA 1
ATOM 685 C C . ASN A 1 86 ? 22.022 17.265 -8.280 1.00 84.62 86 ASN A C 1
ATOM 687 O O . ASN A 1 86 ? 22.422 16.395 -7.500 1.00 84.62 86 ASN A O 1
ATOM 691 N N . VAL A 1 87 ? 21.621 16.983 -9.526 1.00 87.06 87 VAL A N 1
ATOM 692 C CA . VAL A 1 87 ? 21.610 15.619 -10.071 1.00 87.06 87 VAL A CA 1
ATOM 693 C C . VAL A 1 87 ? 23.035 15.085 -10.184 1.00 87.06 87 VAL A C 1
ATOM 695 O O . VAL A 1 87 ? 23.328 14.002 -9.681 1.00 87.06 87 VAL A O 1
ATOM 698 N N . GLU A 1 88 ? 23.954 15.838 -10.790 1.00 89.75 88 GLU A N 1
ATOM 699 C CA . GLU A 1 88 ? 25.330 15.376 -10.985 1.00 89.75 88 GLU A CA 1
ATOM 700 C C . GLU A 1 88 ? 26.052 15.161 -9.645 1.00 89.75 88 GLU A C 1
ATOM 702 O O . GLU A 1 88 ? 26.712 14.131 -9.470 1.00 89.75 88 GLU A O 1
ATOM 707 N N . ALA A 1 89 ? 25.885 16.063 -8.669 1.00 90.25 89 ALA A N 1
ATOM 708 C CA . ALA A 1 89 ? 26.450 15.897 -7.328 1.00 90.25 89 ALA A CA 1
ATOM 709 C C . ALA A 1 89 ? 25.936 14.621 -6.640 1.00 90.25 89 ALA A C 1
ATOM 711 O O . ALA A 1 89 ? 26.718 13.891 -6.023 1.00 90.25 89 ALA A O 1
ATOM 712 N N . PHE A 1 90 ? 24.645 14.311 -6.792 1.00 92.31 90 PHE A N 1
ATOM 713 C CA . PHE A 1 90 ? 24.062 13.067 -6.298 1.00 92.31 90 PHE A CA 1
ATOM 714 C C . PHE A 1 90 ? 24.667 11.841 -7.006 1.00 92.31 90 PHE A C 1
ATOM 716 O O . PHE A 1 90 ? 25.140 10.903 -6.360 1.00 92.31 90 PHE A O 1
ATOM 723 N N . LEU A 1 91 ? 24.745 11.857 -8.339 1.00 92.88 91 LEU A N 1
ATOM 724 C CA . LEU A 1 91 ? 25.285 10.741 -9.123 1.00 92.88 91 LEU A CA 1
ATOM 725 C C . LEU A 1 91 ? 26.777 10.489 -8.884 1.00 92.88 91 LEU A C 1
ATOM 727 O O . LEU A 1 91 ? 27.247 9.376 -9.118 1.00 92.88 91 LEU A O 1
ATOM 731 N N . GLN A 1 92 ? 27.551 11.489 -8.455 1.00 91.88 92 GLN A N 1
ATOM 732 C CA . GLN A 1 92 ? 28.952 11.290 -8.057 1.00 91.88 92 GLN A CA 1
ATOM 733 C C . GLN A 1 92 ? 29.065 10.409 -6.808 1.00 91.88 92 GLN A C 1
ATOM 735 O O . GLN A 1 92 ? 29.980 9.586 -6.717 1.00 91.88 92 GLN A O 1
ATOM 740 N N . GLN A 1 93 ? 28.111 10.536 -5.885 1.00 92.75 93 GLN A N 1
ATOM 741 C CA . GLN A 1 93 ? 28.067 9.780 -4.633 1.00 92.75 93 GLN A CA 1
ATOM 742 C C . GLN A 1 93 ? 27.441 8.387 -4.809 1.00 92.75 93 GLN A C 1
ATOM 744 O O . GLN A 1 93 ? 27.773 7.468 -4.060 1.00 92.75 93 GLN A O 1
ATOM 749 N N . HIS A 1 94 ? 26.594 8.199 -5.829 1.00 94.62 94 HIS A N 1
ATOM 750 C CA . HIS A 1 94 ? 25.815 6.972 -6.037 1.00 94.62 94 HIS A CA 1
ATOM 751 C C . HIS A 1 94 ? 26.083 6.323 -7.406 1.00 94.62 94 HIS A C 1
ATOM 753 O O . HIS A 1 94 ? 25.338 6.483 -8.374 1.00 94.62 94 HIS A O 1
ATOM 759 N N . GLN A 1 95 ? 27.166 5.542 -7.481 1.00 94.69 95 GLN A N 1
ATOM 760 C CA . GLN A 1 95 ? 27.662 4.949 -8.732 1.00 94.69 95 GLN A CA 1
ATOM 761 C C . GLN A 1 95 ? 26.739 3.878 -9.341 1.00 94.69 95 GLN A C 1
ATOM 763 O O . GLN A 1 95 ? 26.703 3.737 -10.562 1.00 94.69 95 GLN A O 1
ATOM 768 N N . SER A 1 96 ? 25.998 3.122 -8.527 1.00 95.62 96 SER A N 1
ATOM 769 C CA . SER A 1 96 ? 25.008 2.139 -8.997 1.00 95.62 96 SER A CA 1
ATOM 770 C C . SER A 1 96 ? 23.869 2.818 -9.763 1.00 95.62 96 SER A C 1
ATOM 772 O O . SER A 1 96 ? 23.579 2.440 -10.897 1.00 95.62 96 SER A O 1
ATOM 774 N N . ILE A 1 97 ? 23.317 3.897 -9.200 1.00 95.81 97 ILE A N 1
ATOM 775 C CA . ILE A 1 97 ? 22.290 4.732 -9.841 1.00 95.81 97 ILE A CA 1
ATOM 776 C C . ILE A 1 97 ? 22.839 5.373 -11.123 1.00 95.81 97 ILE A C 1
ATOM 778 O O . ILE A 1 97 ? 22.185 5.321 -12.162 1.00 95.81 97 ILE A O 1
ATOM 782 N N . ARG A 1 98 ? 24.070 5.907 -11.093 1.00 95.31 98 ARG A N 1
ATOM 783 C CA . ARG A 1 98 ? 24.735 6.479 -12.278 1.00 95.31 98 ARG A CA 1
ATOM 784 C C . ARG A 1 98 ? 24.846 5.475 -13.429 1.00 95.31 98 ARG A C 1
ATOM 786 O O . ARG A 1 98 ? 24.528 5.816 -14.564 1.00 95.31 98 ARG A O 1
ATOM 793 N N . LYS A 1 99 ? 25.302 4.248 -13.152 1.00 95.56 99 LYS A N 1
ATOM 794 C CA . LYS A 1 99 ? 25.425 3.189 -14.170 1.00 95.56 99 LYS A CA 1
ATOM 795 C C . LYS A 1 99 ? 24.075 2.822 -14.771 1.00 95.56 99 LYS A C 1
ATOM 797 O O . LYS A 1 99 ? 23.982 2.643 -15.982 1.00 95.56 99 LYS A O 1
ATOM 802 N N . TRP A 1 100 ? 23.048 2.724 -13.932 1.00 96.50 100 TRP A N 1
ATOM 803 C CA . TRP A 1 100 ? 21.698 2.424 -14.386 1.00 96.50 100 TRP A CA 1
ATOM 804 C C . TRP A 1 100 ? 21.137 3.534 -15.276 1.00 96.50 100 TRP A C 1
ATOM 806 O O . TRP A 1 100 ? 20.717 3.253 -16.395 1.00 96.50 100 TRP A O 1
ATOM 816 N N . LEU A 1 101 ? 21.230 4.796 -14.850 1.00 94.38 101 LEU A N 1
ATOM 817 C CA . LEU A 1 101 ? 20.789 5.930 -15.663 1.00 94.38 101 LEU A CA 1
ATOM 818 C C . LEU A 1 101 ? 21.545 6.022 -16.988 1.00 94.38 101 LEU A C 1
ATOM 820 O O . LEU A 1 101 ? 20.915 6.244 -18.014 1.00 94.38 101 LEU A O 1
ATOM 824 N N . LEU A 1 102 ? 22.858 5.781 -17.014 1.00 94.81 102 LEU A N 1
ATOM 825 C CA . LEU A 1 102 ? 23.621 5.776 -18.267 1.00 94.81 102 LEU A CA 1
ATOM 826 C C . LEU A 1 102 ? 23.069 4.751 -19.275 1.00 94.81 102 LEU A C 1
ATOM 828 O O . LEU A 1 102 ? 23.019 5.035 -20.469 1.00 94.81 102 LEU A O 1
ATOM 832 N N . ALA A 1 103 ? 22.613 3.587 -18.806 1.00 94.56 103 ALA A N 1
ATOM 833 C CA . ALA A 1 103 ? 22.006 2.570 -19.662 1.00 94.56 103 ALA A CA 1
ATOM 834 C C . ALA A 1 103 ? 20.575 2.921 -20.120 1.00 94.56 103 ALA A C 1
ATOM 836 O O . ALA A 1 103 ? 20.135 2.428 -21.158 1.00 94.56 103 ALA A O 1
ATOM 837 N N . VAL A 1 104 ? 19.856 3.770 -19.376 1.00 92.56 104 VAL A N 1
ATOM 838 C CA . VAL A 1 104 ? 18.476 4.191 -19.688 1.00 92.56 104 VAL A CA 1
ATOM 839 C C . VAL A 1 104 ? 18.441 5.457 -20.553 1.00 92.56 104 VAL A C 1
ATOM 841 O O . VAL A 1 104 ? 17.663 5.528 -21.501 1.00 92.56 104 VAL A O 1
ATOM 844 N N . VAL A 1 105 ? 19.269 6.459 -20.238 1.00 90.56 105 VAL A N 1
ATOM 845 C CA . VAL A 1 105 ? 19.215 7.820 -20.812 1.00 90.56 105 VAL A CA 1
ATOM 846 C C . VAL A 1 105 ? 20.536 8.341 -21.380 1.00 90.56 105 VAL A C 1
ATOM 848 O O . VAL A 1 105 ? 20.657 9.534 -21.680 1.00 90.56 105 VAL A O 1
ATOM 851 N N . GLY A 1 106 ? 21.533 7.469 -21.515 1.00 90.19 106 GLY A N 1
ATOM 852 C CA . GLY A 1 106 ? 22.780 7.780 -22.202 1.00 90.19 106 GLY A CA 1
ATOM 853 C C . GLY A 1 106 ? 22.633 7.874 -23.728 1.00 90.19 106 GLY A C 1
ATOM 854 O O . GLY A 1 106 ? 21.541 7.704 -24.271 1.00 90.19 106 GLY A O 1
ATOM 855 N N . PRO A 1 107 ? 23.748 8.078 -24.451 1.00 87.25 107 PRO A N 1
ATOM 856 C CA . PRO A 1 107 ? 23.751 8.196 -25.915 1.00 87.25 107 PRO A CA 1
ATOM 857 C C . PRO A 1 107 ? 23.391 6.893 -26.645 1.00 87.25 107 PRO A C 1
ATOM 859 O O . PRO A 1 107 ? 23.064 6.895 -27.830 1.00 87.25 107 PRO A O 1
ATOM 862 N N . THR A 1 108 ? 23.469 5.764 -25.944 1.00 88.06 108 THR A N 1
ATOM 863 C CA . THR A 1 108 ? 23.178 4.424 -26.457 1.00 88.06 108 THR A CA 1
ATOM 864 C C . THR A 1 108 ? 22.352 3.658 -25.425 1.00 88.06 108 THR A C 1
ATOM 866 O O . THR A 1 108 ? 22.917 2.825 -24.713 1.00 88.06 108 THR A O 1
ATOM 869 N N . PRO A 1 109 ? 21.044 3.960 -25.289 1.00 90.00 109 PRO A N 1
ATOM 870 C CA . PRO A 1 109 ? 20.170 3.232 -24.377 1.00 90.00 109 PRO A CA 1
ATOM 871 C C . PRO A 1 109 ? 20.123 1.744 -24.729 1.00 90.00 109 PRO A C 1
ATOM 873 O O . PRO A 1 109 ? 19.970 1.385 -25.900 1.00 90.00 109 PRO A O 1
ATOM 876 N N . ASP A 1 110 ? 20.237 0.886 -23.720 1.00 92.31 110 ASP A N 1
ATOM 877 C CA . ASP A 1 110 ? 20.285 -0.568 -23.879 1.00 92.31 110 ASP A CA 1
ATOM 878 C C . ASP A 1 110 ? 19.456 -1.233 -22.779 1.00 92.31 110 ASP A C 1
ATOM 880 O O . ASP A 1 110 ? 19.754 -1.116 -21.589 1.00 92.31 110 ASP A O 1
ATOM 884 N N . ALA A 1 111 ? 18.402 -1.945 -23.181 1.00 92.56 111 ALA A N 1
ATOM 885 C CA . ALA A 1 111 ? 17.465 -2.556 -22.247 1.00 92.56 111 ALA A CA 1
ATOM 886 C C . ALA A 1 111 ? 18.082 -3.702 -21.428 1.00 92.56 111 ALA A C 1
ATOM 888 O O . ALA A 1 111 ? 17.732 -3.871 -20.261 1.00 92.56 111 ALA A O 1
ATOM 889 N N . SER A 1 112 ? 19.028 -4.457 -21.997 1.00 93.25 112 SER A N 1
ATOM 890 C CA . SER A 1 112 ? 19.715 -5.533 -21.280 1.00 93.25 112 SER A CA 1
ATOM 891 C C . SER A 1 112 ? 20.649 -4.971 -20.212 1.00 93.25 112 SER A C 1
ATOM 893 O O . SER A 1 112 ? 20.664 -5.464 -19.083 1.00 93.25 112 SER A O 1
ATOM 895 N N . LEU A 1 113 ? 21.432 -3.944 -20.559 1.00 95.00 113 LEU A N 1
ATOM 896 C CA . LEU A 1 113 ? 22.329 -3.272 -19.620 1.00 95.00 113 LEU A CA 1
ATOM 897 C C . LEU A 1 113 ? 21.541 -2.527 -18.542 1.00 95.00 113 LEU A C 1
ATOM 899 O O . LEU A 1 113 ? 21.925 -2.578 -17.376 1.00 95.00 113 LEU A O 1
ATOM 903 N N . ALA A 1 114 ? 20.429 -1.881 -18.905 1.00 95.44 114 ALA A N 1
ATOM 904 C CA . ALA A 1 114 ? 19.559 -1.201 -17.955 1.00 95.44 114 ALA A CA 1
ATOM 905 C C . ALA A 1 114 ? 18.939 -2.180 -16.951 1.00 95.44 114 ALA A C 1
ATOM 907 O O . ALA A 1 114 ? 18.973 -1.912 -15.752 1.00 95.44 114 ALA A O 1
ATOM 908 N N . HIS A 1 115 ? 18.445 -3.336 -17.411 1.00 95.31 115 HIS A N 1
ATOM 909 C CA . HIS A 1 115 ? 17.902 -4.378 -16.532 1.00 95.31 115 HIS A CA 1
ATOM 910 C C . HIS A 1 115 ? 18.951 -4.925 -15.563 1.00 95.31 115 HIS A C 1
ATOM 912 O O . HIS A 1 115 ? 18.696 -5.030 -14.365 1.00 95.31 115 HIS A O 1
ATOM 918 N N . GLU A 1 116 ? 20.152 -5.238 -16.052 1.00 96.31 116 GLU A N 1
ATOM 919 C CA . GLU A 1 116 ? 21.224 -5.749 -15.195 1.00 96.31 116 GLU A CA 1
ATOM 920 C C . GLU A 1 116 ? 21.727 -4.686 -14.206 1.00 96.31 116 GLU A C 1
ATOM 922 O O . GLU A 1 116 ? 21.980 -4.994 -13.042 1.00 96.31 116 GLU A O 1
ATOM 927 N N . ALA A 1 117 ? 21.811 -3.419 -14.618 1.00 97.25 117 ALA A N 1
ATOM 928 C CA . ALA A 1 117 ? 22.159 -2.323 -13.720 1.00 97.25 117 ALA A CA 1
ATOM 929 C C . ALA A 1 117 ? 21.073 -2.071 -12.656 1.00 97.25 117 ALA A C 1
ATOM 931 O O . ALA A 1 117 ? 21.410 -1.838 -11.496 1.00 97.25 117 ALA A O 1
ATOM 932 N N . ALA A 1 118 ? 19.787 -2.179 -13.012 1.00 96.44 118 ALA A N 1
ATOM 933 C CA . ALA A 1 118 ? 18.676 -2.118 -12.060 1.00 96.44 118 ALA A CA 1
ATOM 934 C C . ALA A 1 118 ? 18.725 -3.284 -11.060 1.00 96.44 118 ALA A C 1
ATOM 936 O O . ALA A 1 118 ? 18.578 -3.081 -9.856 1.00 96.44 118 ALA A O 1
ATOM 937 N N . PHE A 1 119 ? 19.008 -4.501 -11.533 1.00 96.31 119 PHE A N 1
ATOM 938 C CA . PHE A 1 119 ? 19.210 -5.666 -10.672 1.00 96.31 119 PHE A CA 1
ATOM 939 C C . PHE A 1 119 ? 20.380 -5.460 -9.697 1.00 96.31 119 PHE A C 1
ATOM 941 O O . PHE A 1 119 ? 20.267 -5.766 -8.510 1.00 96.31 119 PHE A O 1
ATOM 948 N N . GLN A 1 120 ? 21.499 -4.904 -10.168 1.00 97.38 120 GLN A N 1
ATOM 949 C CA . GLN A 1 120 ? 22.641 -4.566 -9.314 1.00 97.38 120 GLN A CA 1
ATOM 950 C C . GLN A 1 120 ? 22.294 -3.486 -8.286 1.00 97.38 120 GLN A C 1
ATOM 952 O O . GLN A 1 120 ? 22.708 -3.607 -7.137 1.00 97.38 120 GLN A O 1
ATOM 957 N N . LEU A 1 121 ? 21.510 -2.472 -8.668 1.00 97.19 121 LEU A N 1
ATOM 958 C CA . LEU A 1 121 ? 21.019 -1.443 -7.749 1.00 97.19 121 LEU A CA 1
ATOM 959 C C . LEU A 1 121 ? 20.160 -2.048 -6.630 1.00 97.19 121 LEU A C 1
ATOM 961 O O . LEU A 1 121 ? 20.365 -1.704 -5.471 1.00 97.19 121 LEU A O 1
ATOM 965 N N . LEU A 1 122 ? 19.257 -2.984 -6.947 1.00 96.19 122 LEU A N 1
ATOM 966 C CA . LEU A 1 122 ? 18.453 -3.692 -5.939 1.00 96.19 122 LEU A CA 1
ATOM 967 C C . LEU A 1 122 ? 19.311 -4.480 -4.930 1.00 96.19 122 LEU A C 1
ATOM 969 O O . LEU A 1 122 ? 18.875 -4.710 -3.807 1.00 96.19 122 LEU A O 1
ATOM 973 N N . ASN A 1 123 ? 20.527 -4.876 -5.317 1.00 96.31 123 ASN A N 1
ATOM 974 C CA . ASN A 1 123 ? 21.489 -5.582 -4.466 1.00 96.31 123 ASN A CA 1
ATOM 975 C C . ASN A 1 123 ? 22.556 -4.653 -3.844 1.00 96.31 123 ASN A C 1
ATOM 977 O O . ASN A 1 123 ? 23.500 -5.143 -3.225 1.00 96.31 123 ASN A O 1
ATOM 981 N N . ASP A 1 124 ? 22.429 -3.331 -3.996 1.00 97.06 124 ASP A N 1
ATOM 982 C CA . ASP A 1 124 ? 23.275 -2.316 -3.359 1.00 97.06 124 ASP A CA 1
ATOM 983 C C . ASP A 1 124 ? 22.472 -1.597 -2.262 1.00 97.06 124 ASP A C 1
ATOM 985 O O . ASP A 1 124 ? 21.738 -0.656 -2.579 1.00 97.06 124 ASP A O 1
ATOM 989 N N . PRO A 1 125 ? 22.606 -1.983 -0.974 1.00 96.75 125 PRO A N 1
ATOM 990 C CA . PRO A 1 125 ? 21.727 -1.484 0.079 1.00 96.75 125 PRO A CA 1
ATOM 991 C C . PRO A 1 125 ? 21.710 0.035 0.249 1.00 96.75 125 PRO A C 1
ATOM 993 O O . PRO A 1 125 ? 20.661 0.625 0.519 1.00 96.75 125 PRO A O 1
ATOM 996 N N . LYS A 1 126 ? 22.862 0.687 0.055 1.00 96.12 126 LYS A N 1
ATOM 997 C CA . LYS A 1 126 ? 22.977 2.152 0.111 1.00 96.12 126 LYS A CA 1
ATOM 998 C C . LYS A 1 126 ? 22.429 2.797 -1.151 1.00 96.12 126 LYS A C 1
ATOM 1000 O O . LYS A 1 126 ? 21.789 3.843 -1.071 1.00 96.12 126 LYS A O 1
ATOM 1005 N N . GLY A 1 127 ? 22.693 2.188 -2.306 1.00 95.94 127 GLY A N 1
ATOM 1006 C CA . GLY A 1 127 ? 22.191 2.646 -3.597 1.00 95.94 127 GLY A CA 1
ATOM 1007 C C . GLY A 1 127 ? 20.669 2.663 -3.639 1.00 95.94 127 GLY A C 1
ATOM 1008 O O . GLY A 1 127 ? 20.085 3.707 -3.924 1.00 95.94 127 GLY A O 1
ATOM 1009 N N . ILE A 1 128 ? 20.015 1.550 -3.300 1.00 95.25 128 ILE A N 1
ATOM 1010 C CA . ILE A 1 128 ? 18.550 1.475 -3.328 1.00 95.25 128 ILE A CA 1
ATOM 1011 C C . ILE A 1 128 ? 17.907 2.374 -2.262 1.00 95.25 128 ILE A C 1
ATOM 1013 O O . ILE A 1 128 ? 16.911 3.034 -2.556 1.00 95.25 128 ILE A O 1
ATOM 1017 N N . PHE A 1 129 ? 18.501 2.496 -1.064 1.00 94.56 129 PHE A N 1
ATOM 1018 C CA . PHE A 1 129 ? 18.037 3.465 -0.067 1.00 94.56 129 PHE A CA 1
ATOM 1019 C C . PHE A 1 129 ? 18.110 4.889 -0.619 1.00 94.56 129 PHE A C 1
ATOM 1021 O O . PHE A 1 129 ? 17.127 5.622 -0.567 1.00 94.56 129 PHE A O 1
ATOM 1028 N N . ALA A 1 130 ? 19.255 5.284 -1.182 1.00 94.56 130 ALA A N 1
ATOM 1029 C CA . ALA A 1 130 ? 19.436 6.619 -1.738 1.00 94.56 130 ALA A CA 1
ATOM 1030 C C . ALA A 1 130 ? 18.491 6.885 -2.918 1.00 94.56 130 ALA A C 1
ATOM 1032 O O . ALA A 1 130 ? 18.002 8.006 -3.064 1.00 94.56 130 ALA A O 1
ATOM 1033 N N . PHE A 1 131 ? 18.201 5.864 -3.729 1.00 92.94 131 PHE A N 1
ATOM 1034 C CA . PHE A 1 131 ? 17.218 5.957 -4.800 1.00 92.94 131 PHE A CA 1
ATOM 1035 C C . PHE A 1 131 ? 15.825 6.294 -4.248 1.00 92.94 131 PHE A C 1
ATOM 1037 O O . PHE A 1 131 ? 15.247 7.311 -4.630 1.00 92.94 131 PHE A O 1
ATOM 1044 N N . VAL A 1 132 ? 15.324 5.487 -3.308 1.00 89.12 132 VAL A N 1
ATOM 1045 C CA . VAL A 1 132 ? 13.977 5.640 -2.737 1.00 89.12 132 VAL A CA 1
ATOM 1046 C C . VAL A 1 132 ? 13.853 6.919 -1.902 1.00 89.12 132 VAL A C 1
ATOM 1048 O O . VAL A 1 132 ? 12.897 7.672 -2.066 1.00 89.12 132 VAL A O 1
ATOM 1051 N N . ALA A 1 133 ? 14.817 7.183 -1.017 1.00 87.62 133 ALA A N 1
ATOM 1052 C CA . ALA A 1 133 ? 14.737 8.273 -0.047 1.00 87.62 133 ALA A CA 1
ATOM 1053 C C . ALA A 1 133 ? 15.036 9.654 -0.650 1.00 87.62 133 ALA A C 1
ATOM 1055 O O . ALA A 1 133 ? 14.464 10.646 -0.205 1.00 87.62 133 ALA A O 1
ATOM 1056 N N . ASN A 1 134 ? 15.928 9.729 -1.646 1.00 88.88 134 ASN A N 1
ATOM 1057 C CA . ASN A 1 134 ? 16.457 11.005 -2.138 1.00 88.88 134 ASN A CA 1
ATOM 1058 C C . ASN A 1 134 ? 16.216 11.196 -3.640 1.00 88.88 134 ASN A C 1
ATOM 1060 O O . ASN A 1 134 ? 15.690 12.228 -4.060 1.00 88.88 134 ASN A O 1
ATOM 1064 N N . PHE A 1 135 ? 16.581 10.208 -4.464 1.00 88.81 135 PHE A N 1
ATOM 1065 C CA . PHE A 1 135 ? 16.564 10.373 -5.920 1.00 88.81 135 PHE A CA 1
ATOM 1066 C C . PHE A 1 135 ? 15.148 10.489 -6.484 1.00 88.81 135 PHE A C 1
ATOM 1068 O O . PHE A 1 135 ? 14.912 11.310 -7.362 1.00 88.81 135 PHE A O 1
ATOM 1075 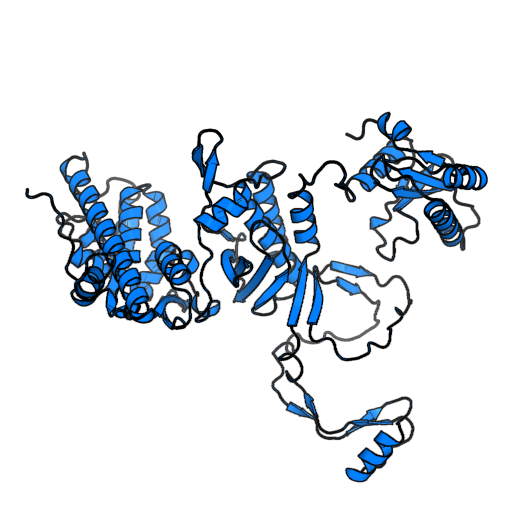N N . MET A 1 136 ? 14.179 9.733 -5.960 1.00 84.88 136 MET A N 1
ATOM 1076 C CA . MET A 1 136 ? 12.779 9.870 -6.378 1.00 84.88 136 MET A CA 1
ATOM 1077 C C . MET A 1 136 ? 12.232 11.284 -6.132 1.00 84.88 136 MET A C 1
ATOM 1079 O O . MET A 1 136 ? 11.446 11.781 -6.934 1.00 84.88 136 MET A O 1
ATOM 1083 N N . GLY A 1 137 ? 12.659 11.953 -5.055 1.00 82.44 137 GLY A N 1
ATOM 1084 C CA . GLY A 1 137 ? 12.294 13.346 -4.783 1.00 82.44 137 GLY A CA 1
ATOM 1085 C C . GLY A 1 137 ? 12.886 14.310 -5.812 1.00 82.44 137 GLY A C 1
ATOM 1086 O O . GLY A 1 137 ? 12.169 15.144 -6.356 1.00 82.44 137 GLY A O 1
ATOM 1087 N N . LEU A 1 138 ? 14.167 14.132 -6.137 1.00 84.00 138 LEU A N 1
ATOM 1088 C CA . LEU A 1 138 ? 14.865 14.878 -7.189 1.00 84.00 138 LEU A CA 1
ATOM 1089 C C . LEU A 1 138 ? 14.229 14.649 -8.575 1.00 84.00 138 LEU A C 1
ATOM 1091 O O . LEU A 1 138 ? 14.052 15.570 -9.359 1.00 84.00 138 LEU A O 1
ATOM 1095 N N . MET A 1 139 ? 13.791 13.427 -8.871 1.00 82.44 139 MET A N 1
ATOM 1096 C CA . MET A 1 139 ? 13.086 13.120 -10.117 1.00 82.44 139 MET A CA 1
ATOM 1097 C C . MET A 1 139 ? 11.769 13.893 -10.266 1.00 82.44 139 MET A C 1
ATOM 1099 O O . MET A 1 139 ? 11.399 14.265 -11.379 1.00 82.44 139 MET A O 1
ATOM 1103 N N . ARG A 1 140 ? 11.076 14.183 -9.156 1.00 81.69 140 ARG A N 1
ATOM 1104 C CA . ARG A 1 140 ? 9.862 15.012 -9.177 1.00 81.69 140 ARG A CA 1
ATOM 1105 C C . ARG A 1 140 ? 10.168 16.478 -9.496 1.00 81.69 140 ARG A C 1
ATOM 1107 O O . ARG A 1 140 ? 9.337 17.112 -10.137 1.00 81.69 140 ARG A O 1
ATOM 1114 N N . THR A 1 141 ? 11.333 17.013 -9.107 1.00 83.38 141 THR A N 1
ATOM 1115 C CA . THR A 1 141 ? 11.707 18.409 -9.428 1.00 83.38 141 THR A CA 1
ATOM 1116 C C . THR A 1 141 ? 12.008 18.597 -10.913 1.00 83.38 141 THR A C 1
ATOM 1118 O O . THR A 1 141 ? 11.711 19.653 -11.465 1.00 83.38 141 THR A O 1
ATOM 1121 N N . LEU A 1 142 ? 12.511 17.554 -11.582 1.00 80.94 142 LEU A N 1
ATOM 1122 C CA . LEU A 1 142 ? 12.770 17.559 -13.026 1.00 80.94 142 LEU A CA 1
ATOM 1123 C C . LEU A 1 142 ? 11.494 17.588 -13.882 1.00 80.94 142 LEU A C 1
ATOM 1125 O O . LEU A 1 142 ? 11.556 17.996 -15.040 1.00 80.94 142 LEU A O 1
ATOM 1129 N N . ASN A 1 143 ? 10.353 17.149 -13.336 1.00 81.81 143 ASN A N 1
ATOM 1130 C CA . ASN A 1 143 ? 9.065 17.069 -14.034 1.00 81.81 143 ASN A CA 1
ATOM 1131 C C . ASN A 1 143 ? 9.122 16.316 -15.390 1.00 81.81 143 ASN A C 1
ATOM 1133 O O . ASN A 1 143 ? 8.383 16.625 -16.324 1.00 81.81 143 ASN A O 1
ATOM 1137 N N . ASP A 1 144 ? 10.009 15.320 -15.510 1.00 85.69 144 ASP A N 1
ATOM 1138 C CA . ASP A 1 144 ? 10.136 14.460 -16.693 1.00 85.69 144 ASP A CA 1
ATOM 1139 C C . ASP A 1 144 ? 9.394 13.135 -16.470 1.00 85.69 144 ASP A C 1
ATOM 1141 O O . ASP A 1 144 ? 9.954 12.152 -15.976 1.00 85.69 144 ASP A O 1
ATOM 1145 N N . PHE A 1 145 ? 8.112 13.118 -16.842 1.00 86.31 145 PHE A N 1
ATOM 1146 C CA . PHE A 1 145 ? 7.244 11.949 -16.680 1.00 86.31 145 PHE A CA 1
ATOM 1147 C C . PHE A 1 145 ? 7.754 10.719 -17.444 1.00 86.31 145 PHE A C 1
ATOM 1149 O O . PHE A 1 145 ? 7.697 9.605 -16.928 1.00 86.31 145 PHE A O 1
ATOM 1156 N N . LEU A 1 146 ? 8.295 10.907 -18.655 1.00 88.94 146 LEU A N 1
ATOM 1157 C CA . LEU A 1 146 ? 8.795 9.793 -19.463 1.00 88.94 146 LEU A CA 1
ATOM 1158 C C . LEU A 1 146 ? 10.003 9.126 -18.796 1.00 88.94 146 LEU A C 1
ATOM 1160 O O . LEU A 1 146 ? 10.092 7.900 -18.780 1.00 88.94 146 LEU A O 1
ATOM 1164 N N . LEU A 1 147 ? 10.917 9.922 -18.231 1.00 89.12 147 LEU A N 1
ATOM 1165 C CA . LEU A 1 147 ? 12.051 9.391 -17.478 1.00 89.12 147 LEU A CA 1
ATOM 1166 C C . LEU A 1 147 ? 11.592 8.663 -16.210 1.00 89.12 147 LEU A C 1
ATOM 1168 O O . LEU A 1 147 ? 12.048 7.550 -15.953 1.00 89.12 147 LEU A O 1
ATOM 1172 N N . ALA A 1 148 ? 10.693 9.268 -15.431 1.00 88.94 148 ALA A N 1
ATOM 1173 C CA . ALA A 1 148 ? 10.171 8.646 -14.216 1.00 88.94 148 ALA A CA 1
ATOM 1174 C C . ALA A 1 148 ? 9.534 7.276 -14.514 1.00 88.94 148 ALA A C 1
ATOM 1176 O O . ALA A 1 148 ? 9.880 6.285 -13.871 1.00 88.94 148 ALA A O 1
ATOM 1177 N N . GLU A 1 149 ? 8.697 7.204 -15.552 1.00 89.69 149 GLU A N 1
ATOM 1178 C CA . GLU A 1 149 ? 8.040 5.972 -15.991 1.00 89.69 149 GLU A CA 1
ATOM 1179 C C . GLU A 1 149 ? 9.055 4.929 -16.496 1.00 89.69 149 GLU A C 1
ATOM 1181 O O . GLU A 1 149 ? 8.964 3.751 -16.153 1.00 89.69 149 GLU A O 1
ATOM 1186 N N . ALA A 1 150 ? 10.069 5.340 -17.268 1.00 91.75 150 ALA A N 1
ATOM 1187 C CA . ALA A 1 150 ? 11.118 4.434 -17.745 1.00 91.75 150 ALA A CA 1
ATOM 1188 C C . ALA A 1 150 ? 11.917 3.802 -16.595 1.00 91.75 150 ALA A C 1
ATOM 1190 O O . ALA A 1 150 ? 12.170 2.594 -16.607 1.00 91.75 150 ALA A O 1
ATOM 1191 N N . LEU A 1 151 ? 12.288 4.599 -15.589 1.00 91.94 151 LEU A N 1
ATOM 1192 C CA . LEU A 1 151 ? 12.991 4.112 -14.401 1.00 91.94 151 LEU A CA 1
ATOM 1193 C C . LEU A 1 151 ? 12.105 3.188 -13.570 1.00 91.94 151 LEU A C 1
ATOM 1195 O O . LEU A 1 151 ? 12.555 2.119 -13.159 1.00 91.94 151 LEU A O 1
ATOM 1199 N N . GLN A 1 152 ? 10.841 3.554 -13.369 1.00 89.50 152 GLN A N 1
ATOM 1200 C CA . GLN A 1 152 ? 9.895 2.718 -12.642 1.00 89.50 152 GLN A CA 1
ATOM 1201 C C . GLN A 1 152 ? 9.723 1.352 -13.318 1.00 89.50 152 GLN A C 1
ATOM 1203 O O . GLN A 1 152 ? 9.966 0.326 -12.684 1.00 89.50 152 GLN A O 1
ATOM 1208 N N . GLN A 1 153 ? 9.389 1.311 -14.613 1.00 90.19 153 GLN A N 1
ATOM 1209 C CA . GLN A 1 153 ? 9.177 0.042 -15.320 1.00 90.19 153 GLN A CA 1
ATOM 1210 C C . GLN A 1 153 ? 10.464 -0.789 -15.427 1.00 90.19 153 GLN A C 1
ATOM 1212 O O . GLN A 1 153 ? 10.409 -2.016 -15.330 1.00 90.19 153 GLN A O 1
ATOM 1217 N N . SER A 1 154 ? 11.630 -0.150 -15.589 1.00 92.69 154 SER A N 1
ATOM 1218 C CA . SER A 1 154 ? 12.924 -0.848 -15.582 1.00 92.69 154 SER A CA 1
ATOM 1219 C C . SER A 1 154 ? 13.209 -1.510 -14.233 1.00 92.69 154 SER A C 1
ATOM 1221 O O . SER A 1 154 ? 13.727 -2.627 -14.204 1.00 92.69 154 SER A O 1
ATOM 1223 N N . LEU A 1 155 ? 12.889 -0.846 -13.124 1.00 91.62 155 LEU A N 1
ATOM 1224 C CA . LEU A 1 155 ? 13.152 -1.360 -11.784 1.00 91.62 155 LEU A CA 1
ATOM 1225 C C . LEU A 1 155 ? 12.123 -2.420 -11.363 1.00 91.62 155 LEU A C 1
ATOM 1227 O O . LEU A 1 155 ? 12.495 -3.443 -10.791 1.00 91.62 155 LEU A O 1
ATOM 1231 N N . GLU A 1 156 ? 10.851 -2.237 -11.721 1.00 90.69 156 GLU A N 1
ATOM 1232 C CA . GLU A 1 156 ? 9.800 -3.248 -11.547 1.00 90.69 156 GLU A CA 1
ATOM 1233 C C . GLU A 1 156 ? 10.087 -4.521 -12.357 1.00 90.69 156 GLU A C 1
ATOM 1235 O O . GLU A 1 156 ? 9.889 -5.627 -11.855 1.00 90.69 156 GLU A O 1
ATOM 1240 N N . ALA A 1 157 ? 10.621 -4.401 -13.579 1.00 91.75 157 ALA A N 1
ATOM 1241 C CA . ALA A 1 157 ? 11.080 -5.562 -14.341 1.00 91.75 157 ALA A CA 1
ATOM 1242 C C . ALA A 1 157 ? 12.214 -6.307 -13.614 1.00 91.75 157 ALA A C 1
ATOM 1244 O O . ALA A 1 157 ? 12.192 -7.538 -13.551 1.00 91.75 157 ALA A O 1
ATOM 1245 N N . ALA A 1 158 ? 13.169 -5.585 -13.018 1.00 94.19 158 ALA A N 1
ATOM 1246 C CA . ALA A 1 158 ? 14.246 -6.183 -12.230 1.00 94.19 158 ALA A CA 1
ATOM 1247 C C . ALA A 1 158 ? 13.731 -6.892 -10.967 1.00 94.19 158 ALA A C 1
ATOM 1249 O O . ALA A 1 158 ? 14.197 -7.987 -10.668 1.00 94.19 158 ALA A O 1
ATOM 1250 N N . LEU A 1 159 ? 12.733 -6.337 -10.271 1.00 93.56 159 LEU A N 1
ATOM 1251 C CA . LEU A 1 159 ? 12.120 -6.948 -9.081 1.00 93.56 159 LEU A CA 1
ATOM 1252 C C . LEU A 1 159 ? 11.458 -8.307 -9.362 1.00 93.56 159 LEU A C 1
ATOM 1254 O O . LEU A 1 159 ? 11.425 -9.166 -8.482 1.00 93.56 159 LEU A O 1
ATOM 1258 N N . ILE A 1 160 ? 10.940 -8.509 -10.577 1.00 92.62 160 ILE A N 1
ATOM 1259 C CA . ILE A 1 160 ? 10.221 -9.733 -10.969 1.00 92.62 160 ILE A CA 1
ATOM 1260 C C . ILE A 1 160 ? 11.170 -10.824 -11.476 1.00 92.62 160 ILE A C 1
ATOM 1262 O O . ILE A 1 160 ? 10.766 -11.981 -11.595 1.00 92.62 160 ILE A O 1
ATOM 1266 N N . ASP A 1 161 ? 12.436 -10.489 -11.730 1.00 93.94 161 ASP A N 1
ATOM 1267 C CA . ASP A 1 161 ? 13.445 -11.396 -12.275 1.00 93.94 161 ASP A CA 1
ATOM 1268 C C . ASP A 1 161 ? 13.485 -12.746 -11.536 1.00 93.94 161 ASP A C 1
ATOM 1270 O O . ASP A 1 161 ? 13.383 -12.819 -10.308 1.00 93.94 161 ASP A O 1
ATOM 1274 N N . SER A 1 162 ? 13.652 -13.835 -12.292 1.00 94.19 162 SER A N 1
ATOM 1275 C CA . SER A 1 162 ? 13.676 -15.200 -11.747 1.00 94.19 162 SER A CA 1
ATOM 1276 C C . SER A 1 162 ? 14.752 -15.418 -10.681 1.00 94.19 162 SER A C 1
ATOM 1278 O O . SER A 1 162 ? 14.560 -16.238 -9.785 1.00 94.19 162 SER A O 1
ATOM 1280 N N . ARG A 1 163 ? 15.854 -14.657 -10.733 1.00 95.06 163 ARG A N 1
ATOM 1281 C CA . ARG A 1 163 ? 16.921 -14.669 -9.721 1.00 95.06 163 ARG A CA 1
ATOM 1282 C C . ARG A 1 163 ? 16.429 -14.219 -8.341 1.00 95.06 163 ARG A C 1
ATOM 1284 O O . ARG A 1 163 ? 17.044 -14.578 -7.342 1.00 95.06 163 ARG A O 1
ATOM 1291 N N . ILE A 1 164 ? 15.340 -13.450 -8.289 1.00 95.75 164 ILE A N 1
ATOM 1292 C CA . ILE A 1 164 ? 14.719 -12.940 -7.060 1.00 95.75 164 ILE A CA 1
ATOM 1293 C C . ILE A 1 164 ? 13.453 -13.732 -6.745 1.00 95.75 164 ILE A C 1
ATOM 1295 O O . ILE A 1 164 ? 13.297 -14.254 -5.641 1.00 95.75 164 ILE A O 1
ATOM 1299 N N . THR A 1 165 ? 12.550 -13.840 -7.718 1.00 95.25 165 THR A N 1
ATOM 1300 C CA . THR A 1 165 ? 11.209 -14.391 -7.498 1.00 95.25 165 THR A CA 1
ATOM 1301 C C . THR A 1 165 ? 11.148 -15.910 -7.551 1.00 95.25 165 THR A C 1
ATOM 1303 O O . THR A 1 165 ? 10.118 -16.470 -7.190 1.00 95.25 165 THR A O 1
ATOM 1306 N N . ASP A 1 166 ? 12.215 -16.591 -7.984 1.00 95.31 166 ASP A N 1
ATOM 1307 C CA . ASP A 1 166 ? 12.236 -18.049 -8.155 1.00 95.31 166 ASP A CA 1
ATOM 1308 C C . ASP A 1 166 ? 11.039 -18.532 -8.993 1.00 95.31 166 ASP A C 1
ATOM 1310 O O . ASP A 1 166 ? 10.197 -19.310 -8.544 1.00 95.31 166 ASP A O 1
ATOM 1314 N N . LEU A 1 167 ? 10.925 -17.973 -10.206 1.00 93.38 167 LEU A N 1
ATOM 1315 C CA . LEU A 1 167 ? 9.825 -18.229 -11.144 1.00 93.38 167 LEU A CA 1
ATOM 1316 C C . LEU A 1 167 ? 8.439 -17.895 -10.555 1.00 93.38 167 LEU A C 1
ATOM 1318 O O . LEU A 1 167 ? 7.484 -18.651 -10.721 1.00 93.38 167 LEU A O 1
ATOM 1322 N N . GLY A 1 168 ? 8.337 -16.780 -9.826 1.00 92.94 168 GLY A N 1
ATOM 1323 C CA . GLY A 1 168 ? 7.081 -16.346 -9.206 1.00 92.94 168 GLY A CA 1
ATOM 1324 C C . GLY A 1 168 ? 6.688 -17.118 -7.941 1.00 92.94 168 GLY A C 1
ATOM 1325 O O . GLY A 1 168 ? 5.555 -17.015 -7.483 1.00 92.94 168 GLY A O 1
ATOM 1326 N N . ARG A 1 169 ? 7.591 -17.893 -7.334 1.00 94.25 169 ARG A N 1
ATOM 1327 C CA . ARG A 1 169 ? 7.340 -18.558 -6.039 1.00 94.25 169 ARG A CA 1
ATOM 1328 C C . ARG A 1 169 ? 7.634 -17.662 -4.839 1.00 94.25 169 ARG A C 1
ATOM 1330 O O . ARG A 1 169 ? 7.279 -18.000 -3.710 1.00 94.25 169 ARG A O 1
ATOM 1337 N N . LYS A 1 170 ? 8.303 -16.533 -5.063 1.00 95.00 170 LYS A N 1
ATOM 1338 C CA . LYS A 1 170 ? 8.728 -15.600 -4.027 1.00 95.00 170 LYS A CA 1
ATOM 1339 C C . LYS A 1 170 ? 8.342 -14.176 -4.377 1.00 95.00 170 LYS A C 1
ATOM 1341 O O . LYS A 1 170 ? 8.613 -13.703 -5.478 1.00 95.00 170 LYS A O 1
ATOM 1346 N N . ARG A 1 171 ? 7.774 -13.475 -3.401 1.00 93.12 171 ARG A N 1
ATOM 1347 C CA . ARG A 1 171 ? 7.508 -12.038 -3.476 1.00 93.12 171 ARG A CA 1
ATOM 1348 C C . ARG A 1 171 ? 8.738 -11.261 -2.988 1.00 93.12 171 ARG A C 1
ATOM 1350 O O . ARG A 1 171 ? 9.193 -11.540 -1.874 1.00 93.12 171 ARG A O 1
ATOM 1357 N N . PRO A 1 172 ? 9.272 -10.305 -3.765 1.00 95.12 172 PRO A N 1
ATOM 1358 C CA . PRO A 1 172 ? 10.348 -9.430 -3.313 1.00 95.12 172 PRO A CA 1
ATOM 1359 C C . PRO A 1 172 ? 9.829 -8.368 -2.340 1.00 95.12 172 PRO A C 1
ATOM 1361 O O . PRO A 1 172 ? 8.663 -7.983 -2.395 1.00 95.12 172 PRO A O 1
ATOM 1364 N N . TRP A 1 173 ? 10.704 -7.872 -1.472 1.00 94.19 173 TRP A N 1
ATOM 1365 C CA . TRP A 1 173 ? 10.460 -6.696 -0.636 1.00 94.19 173 TRP A CA 1
ATOM 1366 C C . TRP A 1 173 ? 11.782 -6.074 -0.178 1.00 94.19 173 TRP A C 1
ATOM 1368 O O . TRP A 1 173 ? 12.834 -6.702 -0.277 1.00 94.19 173 TRP A O 1
ATOM 1378 N N . LEU A 1 174 ? 11.738 -4.841 0.319 1.00 93.81 174 LEU A N 1
ATOM 1379 C CA . LEU A 1 174 ? 12.908 -4.083 0.755 1.00 93.81 174 LEU A CA 1
ATOM 1380 C C . LEU A 1 174 ? 12.851 -3.866 2.263 1.00 93.81 174 LEU A C 1
ATOM 1382 O O . LEU A 1 174 ? 11.988 -3.147 2.755 1.00 93.81 174 LEU A O 1
ATOM 1386 N N . LYS A 1 175 ? 13.774 -4.474 3.001 1.00 93.31 175 LYS A N 1
ATOM 1387 C CA . LYS A 1 175 ? 13.868 -4.343 4.452 1.00 93.31 175 LYS A CA 1
ATOM 1388 C C . LYS A 1 175 ? 14.673 -3.115 4.836 1.00 93.31 175 LYS A C 1
ATOM 1390 O O . LYS A 1 175 ? 15.833 -3.008 4.451 1.00 93.31 175 LYS A O 1
ATOM 1395 N N . ASN A 1 176 ? 14.118 -2.245 5.668 1.00 91.00 176 ASN A N 1
ATOM 1396 C CA . ASN A 1 176 ? 14.890 -1.181 6.289 1.00 91.00 176 ASN A CA 1
ATOM 1397 C C . ASN A 1 176 ? 15.755 -1.754 7.419 1.00 91.00 176 ASN A C 1
ATOM 1399 O O . ASN A 1 176 ? 15.255 -2.203 8.454 1.00 91.00 176 ASN A O 1
ATOM 1403 N N . ILE A 1 177 ? 17.072 -1.754 7.210 1.00 91.44 177 ILE A N 1
ATOM 1404 C CA . ILE A 1 177 ? 18.058 -2.251 8.182 1.00 91.44 177 ILE A CA 1
ATOM 1405 C C . ILE A 1 177 ? 18.712 -1.116 8.989 1.00 91.44 177 ILE A C 1
ATOM 1407 O O . ILE A 1 177 ? 19.607 -1.365 9.801 1.00 91.44 177 ILE A O 1
ATOM 1411 N N . GLY A 1 178 ? 18.234 0.121 8.818 1.00 88.25 178 GLY A N 1
ATOM 1412 C CA . GLY A 1 178 ? 18.794 1.325 9.426 1.00 88.25 178 GLY A CA 1
ATOM 1413 C C . GLY A 1 178 ? 20.039 1.836 8.697 1.00 88.25 178 GLY A C 1
ATOM 1414 O O . GLY A 1 178 ? 20.421 1.329 7.649 1.00 88.25 178 GLY A O 1
ATOM 1415 N N . ASN A 1 179 ? 20.679 2.874 9.248 1.00 91.38 179 ASN A N 1
ATOM 1416 C CA . ASN A 1 179 ? 21.920 3.465 8.716 1.00 91.38 179 ASN A CA 1
ATOM 1417 C C . ASN A 1 179 ? 21.867 3.878 7.232 1.00 91.38 179 ASN A C 1
ATOM 1419 O O . ASN A 1 179 ? 22.891 3.851 6.550 1.00 91.38 179 ASN A O 1
ATOM 1423 N N . SER A 1 180 ? 20.692 4.291 6.751 1.00 93.31 180 SER A N 1
ATOM 1424 C CA . SER A 1 180 ? 20.474 4.656 5.348 1.00 93.31 180 SER A CA 1
ATOM 1425 C C . SER A 1 180 ? 20.725 3.499 4.368 1.00 93.31 180 SER A C 1
ATOM 1427 O O . SER A 1 180 ? 21.327 3.692 3.311 1.00 93.31 180 SER A O 1
ATOM 1429 N N . GLU A 1 181 ? 20.274 2.294 4.726 1.00 95.06 181 GLU A N 1
ATOM 1430 C CA . GLU A 1 181 ? 20.388 1.080 3.914 1.00 95.06 181 GLU A CA 1
ATOM 1431 C C . GLU A 1 181 ? 19.044 0.329 3.832 1.00 95.06 181 GLU A C 1
ATOM 1433 O O . GLU A 1 181 ? 18.326 0.213 4.830 1.00 95.06 181 GLU A O 1
ATOM 1438 N N . LEU A 1 182 ? 18.715 -0.210 2.647 1.00 95.69 182 LEU A N 1
ATOM 1439 C CA . LEU A 1 182 ? 17.611 -1.162 2.454 1.00 95.69 182 LEU A CA 1
ATOM 1440 C C . LEU A 1 182 ? 18.136 -2.482 1.880 1.00 95.69 182 LEU A C 1
ATOM 1442 O O . LEU A 1 182 ? 18.873 -2.486 0.903 1.00 95.69 182 LEU A O 1
ATOM 1446 N N . GLU A 1 183 ? 17.722 -3.612 2.438 1.00 96.25 183 GLU A N 1
ATOM 1447 C CA . GLU A 1 183 ? 18.127 -4.946 1.986 1.00 96.25 183 GLU A CA 1
ATOM 1448 C C . GLU A 1 183 ? 17.013 -5.610 1.164 1.00 96.25 183 GLU A C 1
ATOM 1450 O O . GLU A 1 183 ? 15.880 -5.732 1.634 1.00 96.25 183 GLU A O 1
ATOM 1455 N N . LEU A 1 184 ? 17.326 -6.090 -0.045 1.00 96.88 184 LEU A N 1
ATOM 1456 C CA . LEU A 1 184 ? 16.393 -6.900 -0.829 1.00 96.88 184 LEU A CA 1
ATOM 1457 C C . LEU A 1 184 ? 16.177 -8.263 -0.163 1.00 96.88 184 LEU A C 1
ATOM 1459 O O . LEU A 1 184 ? 17.096 -9.066 -0.012 1.00 96.88 184 LEU A O 1
ATOM 1463 N N . CYS A 1 185 ? 14.928 -8.537 0.183 1.00 96.25 185 CYS A N 1
ATOM 1464 C CA . CYS A 1 185 ? 14.481 -9.759 0.825 1.00 96.25 185 CYS A CA 1
ATOM 1465 C C . CYS A 1 185 ? 13.359 -10.418 0.012 1.00 96.25 185 CYS A C 1
ATOM 1467 O O . CYS A 1 185 ? 12.805 -9.841 -0.926 1.00 96.25 185 CYS A O 1
ATOM 1469 N N . THR A 1 186 ? 13.009 -11.653 0.376 1.00 95.81 186 THR A N 1
ATOM 1470 C CA . THR A 1 186 ? 11.916 -12.395 -0.265 1.00 95.81 186 THR A CA 1
ATOM 1471 C C . THR A 1 186 ? 11.003 -13.068 0.753 1.00 95.81 186 THR A C 1
ATOM 1473 O O . THR A 1 186 ? 11.431 -13.421 1.853 1.00 95.81 186 THR A O 1
ATOM 1476 N N . ILE A 1 187 ? 9.737 -13.245 0.380 1.00 92.69 187 ILE A N 1
ATOM 1477 C CA . ILE A 1 187 ? 8.730 -14.021 1.111 1.00 92.69 187 ILE A CA 1
ATOM 1478 C C . ILE A 1 187 ? 8.331 -15.187 0.211 1.00 92.69 187 ILE A C 1
ATOM 1480 O O . ILE A 1 187 ? 7.982 -14.970 -0.948 1.00 92.69 187 ILE A O 1
ATOM 1484 N N . ASN A 1 188 ? 8.373 -16.417 0.726 1.00 93.56 188 ASN A N 1
ATOM 1485 C CA . ASN A 1 188 ? 7.839 -17.563 -0.010 1.00 93.56 188 ASN A CA 1
ATOM 1486 C C . ASN A 1 188 ? 6.319 -17.433 -0.097 1.00 93.56 188 ASN A C 1
ATOM 1488 O O . ASN A 1 188 ? 5.671 -17.261 0.935 1.00 93.56 188 ASN A O 1
ATOM 1492 N N . LEU A 1 189 ? 5.770 -17.533 -1.302 1.00 91.38 189 LEU A N 1
ATOM 1493 C CA . LEU A 1 189 ? 4.331 -17.564 -1.529 1.00 91.38 189 LEU A CA 1
ATOM 1494 C C . LEU A 1 189 ? 3.806 -18.982 -1.293 1.00 91.38 189 LEU A C 1
ATOM 1496 O O . LEU A 1 189 ? 4.479 -19.967 -1.612 1.00 91.38 189 LEU A O 1
ATOM 1500 N N . ASP A 1 190 ? 2.615 -19.091 -0.709 1.00 87.00 190 ASP A N 1
ATOM 1501 C CA . ASP A 1 190 ? 1.981 -20.389 -0.493 1.00 87.00 190 ASP A CA 1
ATOM 1502 C C . ASP A 1 190 ? 1.580 -21.017 -1.840 1.00 87.00 190 ASP A C 1
ATOM 1504 O O . ASP A 1 190 ? 0.976 -20.376 -2.700 1.00 87.00 190 ASP A O 1
ATOM 1508 N N . SER A 1 191 ? 1.915 -22.293 -2.044 1.00 85.38 191 SER A N 1
ATOM 1509 C CA . SER A 1 191 ? 1.594 -23.009 -3.286 1.00 85.38 191 SER A CA 1
ATOM 1510 C C . SER A 1 191 ? 0.088 -23.165 -3.529 1.00 85.38 191 SER A C 1
ATOM 1512 O O . SER A 1 191 ? -0.336 -23.330 -4.674 1.00 85.38 191 SER A O 1
ATOM 1514 N N . GLY A 1 192 ? -0.713 -23.125 -2.461 1.00 88.12 192 GLY A N 1
ATOM 1515 C CA . GLY A 1 192 ? -2.169 -23.200 -2.484 1.00 88.12 192 GLY A CA 1
ATOM 1516 C C . GLY A 1 192 ? -2.867 -21.865 -2.753 1.00 88.12 192 GLY A C 1
ATOM 1517 O O . GLY A 1 192 ? -4.092 -21.852 -2.836 1.00 88.12 192 GLY A O 1
ATOM 1518 N N . CYS A 1 193 ? -2.130 -20.758 -2.905 1.00 89.06 193 CYS A N 1
ATOM 1519 C CA . CYS A 1 193 ? -2.713 -19.469 -3.279 1.00 89.06 193 CYS A CA 1
ATOM 1520 C C . CYS A 1 193 ? -3.470 -19.574 -4.615 1.00 89.06 193 CYS A C 1
ATOM 1522 O O . CYS A 1 193 ? -2.926 -20.169 -5.552 1.00 89.06 193 CYS A O 1
ATOM 1524 N N . PRO A 1 194 ? -4.679 -18.994 -4.744 1.00 91.06 194 PRO A N 1
ATOM 1525 C CA . PRO A 1 194 ? -5.416 -19.000 -6.003 1.00 91.06 194 PRO A CA 1
ATOM 1526 C C . PRO A 1 194 ? -4.613 -18.367 -7.142 1.00 91.06 194 PRO A C 1
ATOM 1528 O O . PRO A 1 194 ? -3.924 -17.363 -6.956 1.00 91.06 194 PRO A O 1
ATOM 1531 N N . ARG A 1 195 ? -4.716 -18.955 -8.337 1.00 90.62 195 ARG A N 1
ATOM 1532 C CA . ARG A 1 195 ? -4.018 -18.490 -9.545 1.00 90.62 195 ARG A CA 1
ATOM 1533 C C . ARG A 1 195 ? -4.326 -17.018 -9.869 1.00 90.62 195 ARG A C 1
ATOM 1535 O O . ARG A 1 195 ? -3.394 -16.249 -10.078 1.00 90.62 195 ARG A O 1
ATOM 1542 N N . ASP A 1 196 ? -5.598 -16.621 -9.820 1.00 89.75 196 ASP A N 1
ATOM 1543 C CA . ASP A 1 196 ? -6.038 -15.249 -10.134 1.00 89.75 196 ASP A CA 1
ATOM 1544 C C . ASP A 1 196 ? -5.515 -14.207 -9.127 1.00 89.75 196 ASP A C 1
ATOM 1546 O O . ASP A 1 196 ? -5.165 -13.082 -9.497 1.00 89.75 196 ASP A O 1
ATOM 1550 N N . ASP A 1 197 ? -5.404 -14.578 -7.849 1.00 91.38 197 ASP A N 1
ATOM 1551 C CA . ASP A 1 197 ? -4.866 -13.686 -6.817 1.00 91.38 197 ASP A CA 1
ATOM 1552 C C . ASP A 1 197 ? -3.339 -13.530 -6.956 1.00 91.38 197 ASP A C 1
ATOM 1554 O O . ASP A 1 197 ? -2.792 -12.457 -6.693 1.00 91.38 197 ASP A O 1
ATOM 1558 N N . LEU A 1 198 ? -2.634 -14.568 -7.427 1.00 91.81 198 LEU A N 1
ATOM 1559 C CA . LEU A 1 198 ? -1.215 -14.467 -7.788 1.00 91.81 198 LEU A CA 1
ATOM 1560 C C . LEU A 1 198 ? -1.003 -13.604 -9.037 1.00 91.81 198 LEU A C 1
ATOM 1562 O O . LEU A 1 198 ? -0.111 -12.760 -9.033 1.00 91.81 198 LEU A O 1
ATOM 1566 N N . ASP A 1 199 ? -1.820 -13.760 -10.083 1.00 88.19 199 ASP A N 1
ATOM 1567 C CA . ASP A 1 199 ? -1.784 -12.867 -11.253 1.00 88.19 199 ASP A CA 1
ATOM 1568 C C . ASP A 1 199 ? -2.011 -11.404 -10.831 1.00 88.19 199 ASP A C 1
ATOM 1570 O O . ASP A 1 199 ? -1.271 -10.508 -11.245 1.00 88.19 199 ASP A O 1
ATOM 1574 N N . THR A 1 200 ? -2.950 -11.169 -9.910 1.00 90.00 200 THR A N 1
ATOM 1575 C CA . THR A 1 200 ? -3.187 -9.849 -9.307 1.00 90.00 200 THR A CA 1
ATOM 1576 C C . THR A 1 200 ? -1.959 -9.326 -8.558 1.00 90.00 200 THR A C 1
ATOM 1578 O O . THR A 1 200 ? -1.558 -8.179 -8.767 1.00 90.00 200 THR A O 1
ATOM 1581 N N . LEU A 1 201 ? -1.316 -10.154 -7.724 1.00 90.50 201 LEU A N 1
ATOM 1582 C CA . LEU A 1 201 ? -0.084 -9.786 -7.018 1.00 90.50 201 LEU A CA 1
ATOM 1583 C C . LEU A 1 201 ? 0.992 -9.289 -7.986 1.00 90.50 201 LEU A C 1
ATOM 1585 O O . LEU A 1 201 ? 1.616 -8.262 -7.723 1.00 90.50 201 LEU A O 1
ATOM 1589 N N . TRP A 1 202 ? 1.202 -9.983 -9.105 1.00 89.00 202 TRP A N 1
ATOM 1590 C CA . TRP A 1 202 ? 2.197 -9.563 -10.088 1.00 89.00 202 TRP A CA 1
ATOM 1591 C C . TRP A 1 202 ? 1.804 -8.245 -10.755 1.00 89.00 202 TRP A C 1
ATOM 1593 O O . TRP A 1 202 ? 2.637 -7.346 -10.882 1.00 89.00 202 TRP A O 1
ATOM 1603 N N . ARG A 1 203 ? 0.526 -8.086 -11.109 1.00 83.38 203 ARG A N 1
ATOM 1604 C CA . ARG A 1 203 ? 0.011 -6.898 -11.802 1.00 83.38 203 ARG A CA 1
ATOM 1605 C C . ARG A 1 203 ? 0.043 -5.619 -10.978 1.00 83.38 203 ARG A C 1
ATOM 1607 O O . ARG A 1 203 ? 0.373 -4.572 -11.530 1.00 83.38 203 ARG A O 1
ATOM 1614 N N . SER A 1 204 ? -0.293 -5.685 -9.693 1.00 77.31 204 SER A N 1
ATOM 1615 C CA . SER A 1 204 ? -0.484 -4.483 -8.868 1.00 77.31 204 SER A CA 1
ATOM 1616 C C . SER A 1 204 ? 0.228 -4.497 -7.518 1.00 77.31 204 SER A C 1
ATOM 1618 O O . SER A 1 204 ? 0.320 -3.453 -6.887 1.00 77.31 204 SER A O 1
ATOM 1620 N N . GLY A 1 205 ? 0.765 -5.630 -7.063 1.00 69.88 205 GLY A N 1
ATOM 1621 C CA . GLY A 1 205 ? 1.359 -5.781 -5.727 1.00 69.88 205 GLY A CA 1
ATOM 1622 C C . GLY A 1 205 ? 2.850 -5.442 -5.611 1.00 69.88 205 GLY A C 1
ATOM 1623 O O . GLY A 1 205 ? 3.482 -5.834 -4.628 1.00 69.88 205 GLY A O 1
ATOM 1624 N N . LEU A 1 206 ? 3.429 -4.771 -6.612 1.00 74.44 206 LEU A N 1
ATOM 1625 C CA . LEU A 1 206 ? 4.867 -4.472 -6.701 1.00 74.44 206 LEU A CA 1
ATOM 1626 C C . LEU A 1 206 ? 5.191 -2.973 -6.711 1.00 74.44 206 LEU A C 1
ATOM 1628 O O . LEU A 1 206 ? 6.307 -2.588 -7.057 1.00 74.44 206 LEU A O 1
ATOM 1632 N N . GLN A 1 207 ? 4.241 -2.120 -6.330 1.00 73.12 207 GLN A N 1
ATOM 1633 C CA . GLN A 1 207 ? 4.519 -0.695 -6.173 1.00 73.12 207 GLN A CA 1
ATOM 1634 C C . GLN A 1 207 ? 5.484 -0.453 -5.006 1.00 73.12 207 GLN A C 1
ATOM 1636 O O . GLN A 1 207 ? 5.399 -1.111 -3.973 1.00 73.12 207 GLN A O 1
ATOM 1641 N N . PHE A 1 208 ? 6.387 0.523 -5.144 1.00 70.94 208 PHE A N 1
ATOM 1642 C CA . PHE A 1 208 ? 7.458 0.775 -4.170 1.00 70.94 208 PHE A CA 1
ATOM 1643 C C . PHE A 1 208 ? 6.972 0.955 -2.728 1.00 70.94 208 PHE A C 1
ATOM 1645 O O . PHE A 1 208 ? 7.583 0.402 -1.813 1.00 70.94 208 PHE A O 1
ATOM 1652 N N . GLY A 1 209 ? 5.868 1.681 -2.527 1.00 67.38 209 GLY A N 1
ATOM 1653 C CA . GLY A 1 209 ? 5.277 1.877 -1.199 1.00 67.38 209 GLY A CA 1
ATOM 1654 C C . GLY A 1 209 ? 4.877 0.567 -0.514 1.00 67.38 209 GLY A C 1
ATOM 1655 O O . GLY A 1 209 ? 5.014 0.446 0.699 1.00 67.38 209 GLY A O 1
ATOM 1656 N N . ASP A 1 210 ? 4.485 -0.442 -1.292 1.00 74.44 210 ASP A N 1
ATOM 1657 C CA . ASP A 1 210 ? 4.065 -1.757 -0.798 1.00 74.44 210 ASP A CA 1
ATOM 1658 C C . ASP A 1 210 ? 5.228 -2.744 -0.622 1.00 74.44 210 ASP A C 1
ATOM 1660 O O . ASP A 1 210 ? 5.029 -3.850 -0.109 1.00 74.44 210 ASP A O 1
ATOM 1664 N N . LEU A 1 211 ? 6.435 -2.380 -1.069 1.00 84.94 211 LEU A N 1
ATOM 1665 C CA . LEU A 1 211 ? 7.644 -3.197 -0.941 1.00 84.94 211 LEU A CA 1
ATOM 1666 C C . LEU A 1 211 ? 8.462 -2.839 0.300 1.00 84.94 211 LEU A C 1
ATOM 1668 O O . LEU A 1 211 ? 9.184 -3.698 0.809 1.00 84.94 211 LEU A O 1
ATOM 1672 N N . LEU A 1 212 ? 8.377 -1.598 0.782 1.00 86.94 212 LEU A N 1
ATOM 1673 C CA . LEU A 1 212 ? 9.125 -1.151 1.955 1.00 86.94 212 LEU A CA 1
ATOM 1674 C C . LEU A 1 212 ? 8.618 -1.851 3.217 1.00 86.94 212 LEU A C 1
ATOM 1676 O O . LEU A 1 212 ? 7.440 -1.800 3.565 1.00 86.94 212 LEU A O 1
ATOM 1680 N N . ASP A 1 213 ? 9.531 -2.553 3.880 1.00 87.31 213 ASP A N 1
ATOM 1681 C CA . ASP A 1 213 ? 9.285 -3.383 5.053 1.00 87.31 213 ASP A CA 1
ATOM 1682 C C . ASP A 1 213 ? 8.163 -4.422 4.880 1.00 87.31 213 ASP A C 1
ATOM 1684 O O . ASP A 1 213 ? 7.655 -4.959 5.857 1.00 87.31 213 ASP A O 1
ATOM 1688 N N . ALA A 1 214 ? 7.804 -4.772 3.640 1.00 86.19 214 ALA A N 1
ATOM 1689 C CA . ALA A 1 214 ? 6.638 -5.604 3.345 1.00 86.19 214 ALA A CA 1
ATOM 1690 C C . ALA A 1 214 ? 6.648 -6.946 4.104 1.00 86.19 214 ALA A C 1
ATOM 1692 O O . ALA A 1 214 ? 5.613 -7.390 4.594 1.00 86.19 214 ALA A O 1
ATOM 1693 N N . GLY A 1 215 ? 7.814 -7.583 4.252 1.00 84.94 215 GLY A N 1
ATOM 1694 C CA . GLY A 1 215 ? 7.956 -8.846 4.986 1.00 84.94 215 GLY A CA 1
ATOM 1695 C C . GLY A 1 215 ? 7.853 -8.733 6.504 1.00 84.94 215 GLY A C 1
ATOM 1696 O O . GLY A 1 215 ? 7.826 -9.761 7.176 1.00 84.94 215 GLY A O 1
ATOM 1697 N N . GLU A 1 216 ? 7.763 -7.522 7.054 1.00 84.75 216 GLU A N 1
ATOM 1698 C CA . GLU A 1 216 ? 7.345 -7.323 8.439 1.00 84.75 216 GLU A CA 1
ATOM 1699 C C . GLU A 1 216 ? 5.835 -7.583 8.579 1.00 84.75 216 GLU A C 1
ATOM 1701 O O . GLU A 1 216 ? 5.410 -8.155 9.576 1.00 84.75 216 GLU A O 1
ATOM 1706 N N . TRP A 1 217 ? 5.014 -7.234 7.579 1.00 83.94 217 TRP A N 1
ATOM 1707 C CA . TRP A 1 217 ? 3.541 -7.240 7.690 1.00 83.94 217 TRP A CA 1
ATOM 1708 C C . TRP A 1 217 ? 2.831 -8.318 6.865 1.00 83.94 217 TRP A C 1
ATOM 1710 O O . TRP A 1 217 ? 1.718 -8.723 7.219 1.00 83.94 217 TRP A O 1
ATOM 1720 N N . PHE A 1 218 ? 3.434 -8.753 5.758 1.00 84.81 218 PHE A N 1
ATOM 1721 C CA . PHE A 1 218 ? 2.867 -9.736 4.841 1.00 84.81 218 PHE A CA 1
ATOM 1722 C C . PHE A 1 218 ? 3.465 -11.125 5.069 1.00 84.81 218 PHE A C 1
ATOM 1724 O O . PHE A 1 218 ? 4.679 -11.307 5.165 1.00 84.81 218 PHE A O 1
ATOM 1731 N N . GLY A 1 219 ? 2.591 -12.124 5.124 1.00 84.69 219 GLY A N 1
ATOM 1732 C CA . GLY A 1 219 ? 2.937 -13.536 5.110 1.00 84.69 219 GLY A CA 1
ATOM 1733 C C . GLY A 1 219 ? 2.753 -14.193 3.734 1.00 84.69 219 GLY A C 1
ATOM 1734 O O . GLY A 1 219 ? 2.339 -13.544 2.774 1.00 84.69 219 GLY A O 1
ATOM 1735 N N . PRO A 1 220 ? 3.003 -15.513 3.645 1.00 85.12 220 PRO A N 1
ATOM 1736 C CA . PRO A 1 220 ? 2.906 -16.297 2.405 1.00 85.12 220 PRO A CA 1
ATOM 1737 C C . PRO A 1 220 ? 1.549 -16.271 1.690 1.00 85.12 220 PRO A C 1
ATOM 1739 O O . PRO A 1 220 ? 1.482 -16.576 0.502 1.00 85.12 220 PRO A O 1
ATOM 1742 N N . THR A 1 221 ? 0.479 -15.954 2.421 1.00 85.75 221 THR A N 1
ATOM 1743 C CA . THR A 1 221 ? -0.912 -15.979 1.947 1.00 85.75 221 THR A CA 1
ATOM 1744 C C . THR A 1 221 ? -1.528 -14.588 1.829 1.00 85.75 221 THR A C 1
ATOM 1746 O O . THR A 1 221 ? -2.706 -14.478 1.507 1.00 85.75 221 THR A O 1
ATOM 1749 N N . ASP A 1 222 ? -0.785 -13.524 2.149 1.00 88.56 222 ASP A N 1
ATOM 1750 C CA . ASP A 1 222 ? -1.316 -12.167 2.056 1.00 88.56 222 ASP A CA 1
ATOM 1751 C C . ASP A 1 222 ? -1.200 -11.660 0.614 1.00 88.56 222 ASP A C 1
ATOM 1753 O O . ASP A 1 222 ? -0.119 -11.284 0.151 1.00 88.56 222 ASP A O 1
ATOM 1757 N N . LEU A 1 223 ? -2.335 -11.651 -0.085 1.00 90.88 223 LEU A N 1
ATOM 1758 C CA . LEU A 1 223 ? -2.449 -11.263 -1.490 1.00 90.88 223 LEU A CA 1
ATOM 1759 C C . LEU A 1 223 ? -3.299 -9.993 -1.631 1.00 90.88 223 LEU A C 1
ATOM 1761 O O . LEU A 1 223 ? -4.242 -9.804 -0.856 1.00 90.88 223 LEU A O 1
ATOM 1765 N N . PRO A 1 224 ? -2.973 -9.103 -2.581 1.00 92.56 224 PRO A N 1
ATOM 1766 C CA . PRO A 1 224 ? -3.730 -7.878 -2.779 1.00 92.56 224 PRO A CA 1
ATOM 1767 C C . PRO A 1 224 ? -5.105 -8.163 -3.393 1.00 92.56 224 PRO A C 1
ATOM 1769 O O . PRO A 1 224 ? -5.274 -9.089 -4.186 1.00 92.56 224 PRO A O 1
ATOM 1772 N N . ALA A 1 225 ? -6.088 -7.336 -3.050 1.00 92.12 225 ALA A N 1
ATOM 1773 C CA . ALA A 1 225 ? -7.373 -7.317 -3.730 1.00 92.12 225 ALA A CA 1
ATOM 1774 C C . ALA A 1 225 ? -7.190 -6.772 -5.155 1.00 92.12 225 ALA A C 1
ATOM 1776 O O . ALA A 1 225 ? -6.419 -5.837 -5.383 1.00 92.12 225 ALA A O 1
ATOM 1777 N N . ALA A 1 226 ? -7.909 -7.349 -6.119 1.00 90.38 226 ALA A N 1
ATOM 1778 C CA . ALA A 1 226 ? -7.818 -6.927 -7.512 1.00 90.38 226 ALA A CA 1
ATOM 1779 C C . ALA A 1 226 ? -8.247 -5.459 -7.675 1.00 90.38 226 ALA A C 1
ATOM 1781 O O . ALA A 1 226 ? -9.364 -5.123 -7.267 1.00 90.38 226 ALA A O 1
ATOM 1782 N N . PRO A 1 227 ? -7.430 -4.590 -8.310 1.00 89.06 227 PRO A N 1
ATOM 1783 C CA . PRO A 1 227 ? -7.774 -3.179 -8.478 1.00 89.06 227 PRO A CA 1
ATOM 1784 C C . PRO A 1 227 ? -9.126 -2.966 -9.158 1.00 89.06 227 PRO A C 1
ATOM 1786 O O . PRO A 1 227 ? -9.876 -2.090 -8.754 1.00 89.06 227 PRO A O 1
ATOM 1789 N N . SER A 1 228 ? -9.483 -3.799 -10.141 1.00 89.31 228 SER A N 1
ATOM 1790 C CA . SER A 1 228 ? -10.797 -3.749 -10.795 1.00 89.31 228 SER A CA 1
ATOM 1791 C C . SER A 1 228 ? -11.950 -3.967 -9.813 1.00 89.31 228 SER A C 1
ATOM 1793 O O . SER A 1 228 ? -12.912 -3.209 -9.840 1.00 89.31 228 SER A O 1
ATOM 1795 N N . VAL A 1 229 ? -11.828 -4.950 -8.918 1.00 90.44 229 VAL A N 1
ATOM 1796 C CA . VAL A 1 229 ? -12.841 -5.272 -7.902 1.00 90.44 229 VAL A CA 1
ATOM 1797 C C . VAL A 1 229 ? -12.939 -4.160 -6.859 1.00 90.44 229 VAL A C 1
ATOM 1799 O O . VAL A 1 229 ? -14.038 -3.803 -6.446 1.00 90.44 229 VAL A O 1
ATOM 1802 N N . VAL A 1 230 ? -11.804 -3.594 -6.438 1.00 91.81 230 VAL A N 1
ATOM 1803 C CA . VAL A 1 230 ? -11.779 -2.467 -5.491 1.00 91.81 230 VAL A CA 1
ATOM 1804 C C . VAL A 1 230 ? -12.405 -1.219 -6.117 1.00 91.81 230 VAL A C 1
ATOM 1806 O O . VAL A 1 230 ? -13.262 -0.596 -5.495 1.00 91.81 230 VAL A O 1
ATOM 1809 N N . ASN A 1 231 ? -12.029 -0.888 -7.354 1.00 92.88 231 ASN A N 1
ATOM 1810 C CA . ASN A 1 231 ? -12.568 0.253 -8.093 1.00 92.88 231 ASN A CA 1
ATOM 1811 C C . ASN A 1 231 ? -14.079 0.120 -8.314 1.00 92.88 231 ASN A C 1
ATOM 1813 O O . ASN A 1 231 ? -14.806 1.068 -8.043 1.00 92.88 231 ASN A O 1
ATOM 1817 N N . GLU A 1 232 ? -14.563 -1.055 -8.729 1.00 90.25 232 GLU A N 1
ATOM 1818 C CA . GLU A 1 232 ? -15.999 -1.334 -8.886 1.00 90.25 232 GLU A CA 1
ATOM 1819 C C . GLU A 1 232 ? -16.744 -1.197 -7.549 1.00 90.25 232 GLU A C 1
ATOM 1821 O O . GLU A 1 232 ? -17.764 -0.516 -7.460 1.00 90.25 232 GLU A O 1
ATOM 1826 N N . ALA A 1 233 ? -16.205 -1.772 -6.470 1.00 88.69 233 ALA A N 1
ATOM 1827 C CA . ALA A 1 233 ? -16.833 -1.717 -5.151 1.00 88.69 233 ALA A CA 1
ATOM 1828 C C . ALA A 1 233 ? -16.880 -0.304 -4.541 1.00 88.69 233 ALA A C 1
ATOM 1830 O O . ALA A 1 233 ? -17.682 -0.053 -3.637 1.00 88.69 233 ALA A O 1
ATOM 1831 N N . LEU A 1 234 ? -16.013 0.602 -4.999 1.00 88.56 234 LEU A N 1
ATOM 1832 C CA . LEU A 1 234 ? -15.908 1.981 -4.522 1.00 88.56 234 LEU A CA 1
ATOM 1833 C C . LEU A 1 234 ? -16.357 3.014 -5.567 1.00 88.56 234 LEU A C 1
ATOM 1835 O O . LEU A 1 234 ? -16.266 4.218 -5.320 1.00 88.56 234 LEU A O 1
ATOM 1839 N N . GLU A 1 235 ? -16.875 2.574 -6.713 1.00 87.19 235 GLU A N 1
ATOM 1840 C CA . GLU A 1 235 ? -17.217 3.427 -7.857 1.00 87.19 235 GLU A CA 1
ATOM 1841 C C . GLU A 1 235 ? -18.224 4.524 -7.480 1.00 87.19 235 GLU A C 1
ATOM 1843 O O . GLU A 1 235 ? -18.090 5.690 -7.871 1.00 87.19 235 GLU A O 1
ATOM 1848 N N . SER A 1 236 ? -19.213 4.167 -6.658 1.00 81.88 236 SER A N 1
ATOM 1849 C CA . SER A 1 236 ? -20.287 5.060 -6.218 1.00 81.88 236 SER A CA 1
ATOM 1850 C C . SER A 1 236 ? -19.951 5.878 -4.970 1.00 81.88 236 SER A C 1
ATOM 1852 O O . SER A 1 236 ? -20.793 6.654 -4.521 1.00 81.88 236 SER A O 1
ATOM 1854 N N . VAL A 1 237 ? -18.767 5.705 -4.372 1.00 84.00 237 VAL A N 1
ATOM 1855 C CA . VAL A 1 237 ? -18.392 6.451 -3.164 1.00 84.00 237 VAL A CA 1
ATOM 1856 C C . VAL A 1 237 ? -18.282 7.932 -3.504 1.00 84.00 237 VAL A C 1
ATOM 1858 O O . VAL A 1 237 ? -17.626 8.312 -4.474 1.00 84.00 237 VAL A O 1
ATOM 1861 N N . ARG A 1 238 ? -18.960 8.763 -2.715 1.00 78.62 238 ARG A N 1
ATOM 1862 C CA . ARG A 1 238 ? -18.900 10.224 -2.768 1.00 78.62 238 ARG A CA 1
ATOM 1863 C C . ARG A 1 238 ? -18.828 10.740 -1.341 1.00 78.62 238 ARG A C 1
ATOM 1865 O O . ARG A 1 238 ? -19.569 10.250 -0.487 1.00 78.62 238 ARG A O 1
ATOM 1872 N N . ILE A 1 239 ? -17.945 11.693 -1.081 1.00 74.19 239 ILE A N 1
ATOM 1873 C CA . ILE A 1 239 ? -17.871 12.342 0.227 1.00 74.19 239 ILE A CA 1
ATOM 1874 C C . ILE A 1 239 ? -18.877 13.491 0.303 1.00 74.19 239 ILE A C 1
ATOM 1876 O O . ILE A 1 239 ? -19.198 14.143 -0.690 1.00 74.19 239 ILE A O 1
ATOM 1880 N N . GLU A 1 240 ? -19.372 13.756 1.508 1.00 65.31 240 GLU A N 1
ATOM 1881 C CA . GLU A 1 240 ? -20.123 14.977 1.787 1.00 65.31 240 GLU A CA 1
ATOM 1882 C C . GLU A 1 240 ? -19.116 16.107 2.070 1.00 65.31 240 GLU A C 1
ATOM 1884 O O . GLU A 1 240 ? -18.377 16.050 3.052 1.00 65.31 240 GLU A O 1
ATOM 1889 N N . GLY A 1 241 ? -19.067 17.124 1.205 1.00 71.56 241 GLY A N 1
ATOM 1890 C CA . GLY A 1 241 ? -18.120 18.242 1.310 1.00 71.56 241 GLY A CA 1
ATOM 1891 C C . GLY A 1 241 ? -17.005 18.186 0.264 1.00 71.56 241 GLY A C 1
ATOM 1892 O O . GLY A 1 241 ? -17.198 17.636 -0.818 1.00 71.56 241 GLY A O 1
ATOM 1893 N N . SER A 1 242 ? -15.859 18.805 0.563 1.00 79.81 242 SER A N 1
ATOM 1894 C CA . SER A 1 242 ? -14.701 18.817 -0.338 1.00 79.81 242 SER A CA 1
ATOM 1895 C C . SER A 1 242 ? -13.673 17.737 0.024 1.00 79.81 242 SER A C 1
ATOM 1897 O O . SER A 1 242 ? -13.544 17.335 1.184 1.00 79.81 242 SER A O 1
ATOM 1899 N N . ILE A 1 243 ? -12.912 17.283 -0.978 1.00 81.06 243 ILE A N 1
ATOM 1900 C CA . ILE A 1 243 ? -11.821 16.305 -0.804 1.00 81.06 243 ILE A CA 1
ATOM 1901 C C . ILE A 1 243 ? -10.748 16.880 0.123 1.00 81.06 243 ILE A C 1
ATOM 1903 O O . ILE A 1 243 ? -10.250 16.189 1.011 1.00 81.06 243 ILE A O 1
ATOM 1907 N N . GLU A 1 244 ? -10.464 18.175 -0.023 1.00 82.81 244 GLU A N 1
ATOM 1908 C CA . GLU A 1 244 ? -9.511 18.901 0.811 1.00 82.81 244 GLU A CA 1
ATOM 1909 C C . GLU A 1 244 ? -9.938 18.922 2.286 1.00 82.81 244 GLU A C 1
ATOM 1911 O O . GLU A 1 244 ? -9.114 18.652 3.160 1.00 82.81 244 GLU A O 1
ATOM 1916 N N . ASP A 1 245 ? -11.223 19.148 2.582 1.00 79.19 245 ASP A N 1
ATOM 1917 C CA . ASP A 1 245 ? -11.738 19.128 3.958 1.00 79.19 245 ASP A CA 1
ATOM 1918 C C . ASP A 1 245 ? -11.627 17.733 4.585 1.00 79.19 245 ASP A C 1
ATOM 1920 O O . ASP A 1 245 ? -11.209 17.592 5.740 1.00 79.19 245 ASP A O 1
ATOM 1924 N N . ALA A 1 246 ? -11.974 16.688 3.827 1.00 80.62 246 ALA A N 1
ATOM 1925 C CA . ALA A 1 246 ? -11.874 15.305 4.284 1.00 80.62 246 ALA A CA 1
ATOM 1926 C C . ALA A 1 246 ? -10.414 14.907 4.555 1.00 80.62 246 ALA A C 1
ATOM 1928 O O . ALA A 1 246 ? -10.115 14.308 5.595 1.00 80.62 246 ALA A O 1
ATOM 1929 N N . PHE A 1 247 ? -9.493 15.306 3.677 1.00 83.88 247 PHE A N 1
ATOM 1930 C CA . PHE A 1 247 ? -8.063 15.076 3.855 1.00 83.88 247 PHE A CA 1
ATOM 1931 C C . PHE A 1 247 ? -7.509 15.855 5.055 1.00 83.88 247 PHE A C 1
ATOM 1933 O O . PH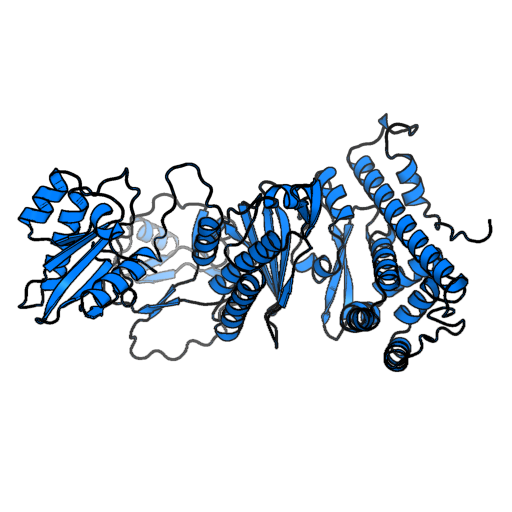E A 1 247 ? -6.833 15.284 5.914 1.00 83.88 247 PHE A O 1
ATOM 1940 N N . CYS A 1 248 ? -7.867 17.136 5.190 1.00 82.69 248 CYS A N 1
ATOM 1941 C CA . CYS A 1 248 ? -7.531 17.951 6.357 1.00 82.69 248 CYS A CA 1
ATOM 1942 C C . CYS A 1 248 ? -8.039 17.306 7.649 1.00 82.69 248 CYS A C 1
ATOM 1944 O O . CYS A 1 248 ? -7.349 17.311 8.671 1.00 82.69 248 CYS A O 1
ATOM 1946 N N . ARG A 1 249 ? -9.233 16.704 7.617 1.00 82.94 249 ARG A N 1
ATOM 1947 C CA . ARG A 1 249 ? -9.788 16.001 8.770 1.00 82.94 249 ARG A CA 1
ATOM 1948 C C . ARG A 1 249 ? -9.007 14.734 9.110 1.00 82.94 249 ARG A C 1
ATOM 1950 O O . ARG A 1 249 ? -8.763 14.492 10.294 1.00 82.94 249 ARG A O 1
ATOM 1957 N N . ALA A 1 250 ? -8.602 13.953 8.110 1.00 86.69 250 ALA A N 1
ATOM 1958 C CA . ALA A 1 250 ? -7.735 12.792 8.300 1.00 86.69 250 ALA A CA 1
ATOM 1959 C C . ALA A 1 250 ? -6.405 13.212 8.948 1.00 86.69 250 ALA A C 1
ATOM 1961 O O . ALA A 1 250 ? -6.030 12.680 9.992 1.00 86.69 250 ALA A O 1
ATOM 1962 N N . GLN A 1 251 ? -5.770 14.259 8.420 1.00 90.19 251 GLN A N 1
ATOM 1963 C CA . GLN A 1 251 ? -4.547 14.844 8.971 1.00 90.19 251 GLN A CA 1
ATOM 1964 C C . GLN A 1 251 ? -4.713 15.298 10.426 1.00 90.19 251 GLN A C 1
ATOM 1966 O O . GLN A 1 251 ? -3.909 14.931 11.278 1.00 90.19 251 GLN A O 1
ATOM 1971 N N . GLN A 1 252 ? -5.787 16.020 10.764 1.00 85.62 252 GLN A N 1
ATOM 1972 C CA . GLN A 1 252 ? -6.068 16.427 12.150 1.00 85.62 252 GLN A CA 1
ATOM 1973 C C . GLN A 1 252 ? -6.174 15.237 13.113 1.00 85.62 252 GLN A C 1
ATOM 1975 O O . GLN A 1 252 ? -5.686 15.318 14.240 1.00 85.62 252 GLN A O 1
ATOM 1980 N N . LEU A 1 253 ? -6.809 14.138 12.688 1.00 88.06 253 LEU A N 1
ATOM 1981 C CA . LEU A 1 253 ? -6.906 12.916 13.492 1.00 88.06 253 LEU A CA 1
ATOM 1982 C C . LEU A 1 253 ? -5.527 12.294 13.727 1.00 88.06 253 LEU A C 1
ATOM 1984 O O . LEU A 1 253 ? -5.247 11.842 14.836 1.00 88.06 253 LEU A O 1
ATOM 1988 N N . LEU A 1 254 ? -4.665 12.289 12.710 1.00 94.19 254 LEU A N 1
ATOM 1989 C CA . LEU A 1 254 ? -3.301 11.777 12.824 1.00 94.19 254 LEU A CA 1
ATOM 1990 C C . LEU A 1 254 ? -2.411 12.676 13.689 1.00 94.19 254 LEU A C 1
ATOM 1992 O O . LEU A 1 254 ? -1.676 12.157 14.525 1.00 94.19 254 LEU A O 1
ATOM 1996 N N . TYR A 1 255 ? -2.529 14.002 13.575 1.00 90.62 255 TYR A N 1
ATOM 1997 C CA . TYR A 1 255 ? -1.856 14.940 14.478 1.00 90.62 255 TYR A CA 1
ATOM 1998 C C . TYR A 1 255 ? -2.281 14.714 15.928 1.00 90.62 255 TYR A C 1
ATOM 2000 O O . TYR A 1 255 ? -1.435 14.624 16.814 1.00 90.62 255 TYR A O 1
ATOM 2008 N N . GLU A 1 256 ? -3.583 14.557 16.183 1.00 87.12 256 GLU A N 1
ATOM 2009 C CA . GLU A 1 256 ? -4.077 14.203 17.516 1.00 87.12 256 GLU A CA 1
ATOM 2010 C C . GLU A 1 256 ? -3.469 12.875 17.990 1.00 87.12 256 GLU A C 1
ATOM 2012 O O . GLU A 1 256 ? -3.043 12.757 19.140 1.00 87.12 256 GLU A O 1
ATOM 2017 N N . ALA A 1 257 ? -3.400 11.880 17.104 1.00 90.56 257 ALA A N 1
ATOM 2018 C CA . ALA A 1 257 ? -2.840 10.572 17.405 1.00 90.56 257 ALA A CA 1
ATOM 2019 C C . ALA A 1 257 ? -1.340 10.622 17.739 1.00 90.56 257 ALA A C 1
ATOM 2021 O O . ALA A 1 257 ? -0.904 9.892 18.631 1.00 90.56 257 ALA A O 1
ATOM 2022 N N . GLN A 1 258 ? -0.581 11.485 17.061 1.00 91.50 258 GLN A N 1
ATOM 2023 C CA . GLN A 1 258 ? 0.843 11.724 17.289 1.00 91.50 258 GLN A CA 1
ATOM 2024 C C . GLN A 1 258 ? 1.084 12.459 18.616 1.00 91.50 258 GLN A C 1
ATOM 2026 O O . GLN A 1 258 ? 1.837 11.973 19.460 1.00 91.50 258 GLN A O 1
ATOM 2031 N N . GLU A 1 259 ? 0.385 13.575 18.845 1.00 88.31 259 GLU A N 1
ATOM 2032 C CA . GLU A 1 259 ? 0.570 14.437 20.024 1.00 88.31 259 GLU A CA 1
ATOM 2033 C C . GLU A 1 259 ? 0.007 13.822 21.314 1.00 88.31 259 GLU A C 1
ATOM 2035 O O . GLU A 1 259 ? 0.581 13.950 22.394 1.00 88.31 259 GLU A O 1
ATOM 2040 N N . SER A 1 260 ? -1.133 13.131 21.222 1.00 84.56 260 SER A N 1
ATOM 2041 C CA . SER A 1 260 ? -1.852 12.569 22.377 1.00 84.56 260 SER A CA 1
ATOM 2042 C C . SER A 1 260 ? -1.673 11.058 22.520 1.00 84.56 260 SER A C 1
ATOM 2044 O O . SER A 1 260 ? -2.499 10.377 23.145 1.00 84.56 260 SER A O 1
ATOM 2046 N N . ARG A 1 261 ? -0.590 10.520 21.953 1.00 87.50 261 ARG A N 1
ATOM 2047 C CA . ARG A 1 261 ? -0.270 9.094 21.967 1.00 87.50 261 ARG A CA 1
ATOM 2048 C C . ARG A 1 261 ? -0.120 8.562 23.395 1.00 87.50 261 ARG A C 1
ATOM 2050 O O . ARG A 1 261 ? 0.806 8.908 24.122 1.00 87.50 261 ARG A O 1
ATOM 2057 N N . GLN A 1 262 ? -1.002 7.645 23.792 1.00 82.12 262 GLN A N 1
ATOM 2058 C CA . GLN A 1 262 ? -0.981 7.005 25.117 1.00 82.12 262 GLN A CA 1
ATOM 2059 C C . GLN A 1 262 ? -0.876 5.473 25.058 1.00 82.12 262 GLN A C 1
ATOM 2061 O O . GLN A 1 262 ? -0.575 4.831 26.071 1.00 82.12 262 GLN A O 1
ATOM 2066 N N . TRP A 1 263 ? -1.187 4.870 23.909 1.00 81.00 263 TRP A N 1
ATOM 2067 C CA . TRP A 1 263 ? -1.217 3.421 23.695 1.00 81.00 263 TRP A CA 1
ATOM 2068 C C . TRP A 1 263 ? -0.557 3.046 22.368 1.00 81.00 263 TRP A C 1
ATOM 2070 O O . TRP A 1 263 ? -0.111 3.912 21.625 1.00 81.00 263 TRP A O 1
ATOM 2080 N N . SER A 1 264 ? -0.472 1.741 22.114 1.00 82.12 264 SER A N 1
ATOM 2081 C CA . SER A 1 264 ? -0.043 1.154 20.847 1.00 82.12 264 SER A CA 1
ATOM 2082 C C . SER A 1 264 ? -1.136 0.255 20.275 1.00 82.12 264 SER A C 1
ATOM 2084 O O . SER A 1 264 ? -2.023 -0.228 21.004 1.00 82.12 264 SER A O 1
ATOM 2086 N N . VAL A 1 265 ? -1.053 -0.001 18.974 1.00 82.50 265 VAL A N 1
ATOM 2087 C CA . VAL A 1 265 ? -1.913 -0.958 18.284 1.00 82.50 265 VAL A CA 1
ATOM 2088 C C . VAL A 1 265 ? -1.382 -2.373 18.549 1.00 82.50 265 VAL A C 1
ATOM 2090 O O . VAL A 1 265 ? -0.189 -2.635 18.400 1.00 82.50 265 VAL A O 1
ATOM 2093 N N . PRO A 1 266 ? -2.221 -3.330 18.985 1.00 85.50 266 PRO A N 1
ATOM 2094 C CA . PRO A 1 266 ? -1.805 -4.726 19.046 1.00 85.50 266 PRO A CA 1
ATOM 2095 C C . PRO A 1 266 ? -1.446 -5.235 17.649 1.00 85.50 266 PRO A C 1
ATOM 2097 O O . PRO A 1 266 ? -2.214 -5.032 16.716 1.00 85.50 266 PRO A O 1
ATOM 2100 N N . TRP A 1 267 ? -0.320 -5.931 17.522 1.00 82.88 267 TRP A N 1
ATOM 2101 C CA . TRP A 1 267 ? 0.155 -6.445 16.239 1.00 82.88 267 TRP A CA 1
ATOM 2102 C C . TRP A 1 267 ? -0.905 -7.284 15.510 1.00 82.88 267 TRP A C 1
ATOM 2104 O O . TRP A 1 267 ? -1.440 -8.238 16.087 1.00 82.88 267 TRP A O 1
ATOM 2114 N N . GLY A 1 268 ? -1.218 -6.923 14.262 1.00 84.38 268 GLY A N 1
ATOM 2115 C CA . GLY A 1 268 ? -2.244 -7.585 13.456 1.00 84.38 268 GLY A CA 1
ATOM 2116 C C . GLY A 1 268 ? -3.665 -7.395 13.995 1.00 84.38 268 GLY A C 1
ATOM 2117 O O . GLY A 1 268 ? -4.522 -8.257 13.791 1.00 84.38 268 GLY A O 1
ATOM 2118 N N . ALA A 1 269 ? -3.933 -6.311 14.732 1.00 87.62 269 ALA A N 1
ATOM 2119 C CA . ALA A 1 269 ? -5.262 -6.038 15.267 1.00 87.62 269 ALA A CA 1
ATOM 2120 C C . ALA A 1 269 ? -6.288 -5.954 14.132 1.00 87.62 269 ALA A C 1
ATOM 2122 O O . ALA A 1 269 ? -6.167 -5.120 13.239 1.00 87.62 269 ALA A O 1
ATOM 2123 N N . ARG A 1 270 ? -7.322 -6.800 14.204 1.00 91.31 270 ARG A N 1
ATOM 2124 C CA . ARG A 1 270 ? -8.425 -6.819 13.240 1.00 91.31 270 ARG A CA 1
ATOM 2125 C C . ARG A 1 270 ? -9.584 -5.956 13.726 1.00 91.31 270 ARG A C 1
ATOM 2127 O O . ARG A 1 270 ? -10.254 -6.296 14.707 1.00 91.31 270 ARG A O 1
ATOM 2134 N N . VAL A 1 271 ? -9.833 -4.858 13.030 1.00 93.06 271 VAL A N 1
ATOM 2135 C CA . VAL A 1 271 ? -10.970 -3.965 13.245 1.00 93.06 271 VAL A CA 1
ATOM 2136 C C . VAL A 1 271 ? -12.064 -4.312 12.252 1.00 93.06 271 VAL A C 1
ATOM 2138 O O . VAL A 1 271 ? -11.814 -4.385 11.059 1.00 93.06 271 VAL A O 1
ATOM 2141 N N . GLN A 1 272 ? -13.277 -4.551 12.732 1.00 90.94 272 GLN A N 1
ATOM 2142 C CA . GLN A 1 272 ? -14.425 -4.745 11.858 1.00 90.94 272 GLN A CA 1
ATOM 2143 C C . GLN A 1 272 ? -14.817 -3.404 11.228 1.00 90.94 272 GLN A C 1
ATOM 2145 O O . GLN A 1 272 ? -15.019 -2.426 11.952 1.00 90.94 272 GLN A O 1
ATOM 2150 N N . ILE A 1 273 ? -14.961 -3.397 9.906 1.00 87.69 273 ILE A N 1
ATOM 2151 C CA . ILE A 1 273 ? -15.462 -2.273 9.107 1.00 87.69 273 ILE A CA 1
ATOM 2152 C C . ILE A 1 273 ? -16.511 -2.801 8.120 1.00 87.69 273 ILE A C 1
ATOM 2154 O O . ILE A 1 273 ? -16.687 -4.009 8.001 1.00 87.69 273 ILE A O 1
ATOM 2158 N N . GLN A 1 274 ? -17.231 -1.907 7.453 1.00 85.75 274 GLN A N 1
ATOM 2159 C CA . GLN A 1 274 ? -18.131 -2.263 6.358 1.00 85.75 274 GLN A CA 1
ATOM 2160 C C . GLN A 1 274 ? -18.092 -1.123 5.344 1.00 85.75 274 GLN A C 1
ATOM 2162 O O . GLN A 1 274 ? -18.865 -0.179 5.462 1.00 85.75 274 GLN A O 1
ATOM 2167 N N . PHE A 1 275 ? -17.144 -1.159 4.413 1.00 85.94 275 PHE A N 1
ATOM 2168 C CA . PHE A 1 275 ? -16.927 -0.065 3.466 1.00 85.94 275 PHE A CA 1
ATOM 2169 C C . PHE A 1 275 ? -16.503 -0.617 2.106 1.00 85.94 275 PHE A C 1
ATOM 2171 O O . PHE A 1 275 ? -15.478 -1.290 2.011 1.00 85.94 275 PHE A O 1
ATOM 2178 N N . GLY A 1 276 ? -17.306 -0.364 1.068 1.00 87.31 276 GLY A N 1
ATOM 2179 C CA . GLY A 1 276 ? -17.154 -1.038 -0.223 1.00 87.31 276 GLY A CA 1
ATOM 2180 C C . GLY A 1 276 ? -17.208 -2.561 -0.064 1.00 87.31 276 GLY A C 1
ATOM 2181 O O . GLY A 1 276 ? -18.090 -3.091 0.615 1.00 87.31 276 GLY A O 1
ATOM 2182 N N . SER A 1 277 ? -16.226 -3.253 -0.641 1.00 88.12 277 SER A N 1
ATOM 2183 C CA . SER A 1 277 ? -16.024 -4.702 -0.503 1.00 88.12 277 SER A CA 1
ATOM 2184 C C . SER A 1 277 ? -15.299 -5.107 0.788 1.00 88.12 277 SER A C 1
ATOM 2186 O O . SER A 1 277 ? -15.181 -6.299 1.077 1.00 88.12 277 SER A O 1
ATOM 2188 N N . PHE A 1 278 ? -14.819 -4.148 1.586 1.00 93.19 278 PHE A N 1
ATOM 2189 C CA . PHE A 1 278 ? -14.007 -4.433 2.764 1.00 93.19 278 PHE A CA 1
ATOM 2190 C C . PHE A 1 278 ? -14.856 -4.680 4.016 1.00 93.19 278 PHE A C 1
ATOM 2192 O O . PHE A 1 278 ? -15.707 -3.870 4.403 1.00 93.19 278 PHE A O 1
ATOM 2199 N N . VAL A 1 279 ? -14.558 -5.784 4.703 1.00 91.81 279 VAL A N 1
ATOM 2200 C CA . VAL A 1 279 ? -15.257 -6.261 5.913 1.00 91.81 279 VAL A CA 1
ATOM 2201 C C . VAL A 1 279 ? -14.408 -6.137 7.182 1.00 91.81 279 VAL A C 1
ATOM 2203 O O . VAL A 1 279 ? -14.893 -6.275 8.314 1.00 91.81 279 VAL A O 1
ATOM 2206 N N . ALA A 1 280 ? -13.108 -5.896 7.025 1.00 93.56 280 ALA A N 1
ATOM 2207 C CA . ALA A 1 280 ? -12.193 -5.680 8.134 1.00 93.56 280 ALA A CA 1
ATOM 2208 C C . ALA A 1 280 ? -11.005 -4.807 7.729 1.00 93.56 280 ALA A C 1
ATOM 2210 O O . ALA A 1 280 ? -10.689 -4.669 6.558 1.00 93.56 280 ALA A O 1
ATOM 2211 N N . MET A 1 281 ? -10.327 -4.246 8.722 1.00 95.81 281 MET A N 1
ATOM 2212 C CA . MET A 1 281 ? -9.021 -3.627 8.572 1.00 95.81 281 MET A CA 1
ATOM 2213 C C . MET A 1 281 ? -8.056 -4.279 9.556 1.00 95.81 281 MET A C 1
ATOM 2215 O O . MET A 1 281 ? -8.331 -4.334 10.758 1.00 95.81 281 MET A O 1
ATOM 2219 N N . ARG A 1 282 ? -6.939 -4.805 9.060 1.00 94.19 282 ARG A N 1
ATOM 2220 C CA . ARG A 1 282 ? -5.846 -5.356 9.866 1.00 94.19 282 ARG A CA 1
ATOM 2221 C C . ARG A 1 282 ? -4.728 -4.326 9.947 1.00 94.19 282 ARG A C 1
ATOM 2223 O O . ARG A 1 282 ? -4.372 -3.749 8.931 1.00 94.19 282 ARG A O 1
ATOM 2230 N N . ILE A 1 283 ? -4.198 -4.085 11.143 1.00 93.31 283 ILE A N 1
ATOM 2231 C CA . ILE A 1 283 ? -3.222 -3.009 11.367 1.00 93.31 283 ILE A CA 1
ATOM 2232 C C . ILE A 1 283 ? -1.948 -3.558 11.992 1.00 93.31 283 ILE A C 1
ATOM 2234 O O . ILE A 1 283 ? -2.001 -4.335 12.955 1.00 93.31 283 ILE A O 1
ATOM 2238 N N . PHE A 1 284 ? -0.817 -3.096 11.475 1.00 89.06 284 PHE A N 1
ATOM 2239 C CA . PHE A 1 284 ? 0.511 -3.317 12.027 1.00 89.06 284 PHE A CA 1
ATOM 2240 C C . PHE A 1 284 ? 1.175 -1.987 12.348 1.00 89.06 284 PHE A C 1
ATOM 2242 O O . PHE A 1 284 ? 0.864 -0.975 11.731 1.00 89.06 284 PHE A O 1
ATOM 2249 N N . GLU A 1 285 ? 2.062 -2.000 13.336 1.00 88.81 285 GLU A N 1
ATOM 2250 C CA . GLU A 1 285 ? 2.753 -0.807 13.809 1.00 88.81 285 GLU A CA 1
ATOM 2251 C C . GLU A 1 285 ? 4.215 -1.141 14.127 1.00 88.81 285 GLU A C 1
ATOM 2253 O O . GLU A 1 285 ? 4.470 -2.043 14.931 1.00 88.81 285 GLU A O 1
ATOM 2258 N N . LYS A 1 286 ? 5.156 -0.377 13.563 1.00 84.75 286 LYS A N 1
ATOM 2259 C CA . LYS A 1 286 ? 6.593 -0.426 13.879 1.00 84.75 286 LYS A CA 1
ATOM 2260 C C . LYS A 1 286 ? 7.149 0.995 13.862 1.00 84.75 286 LYS A C 1
ATOM 2262 O O . LYS A 1 286 ? 7.012 1.694 12.872 1.00 84.75 286 LYS A O 1
ATOM 2267 N N . ASP A 1 287 ? 7.747 1.427 14.968 1.00 83.62 287 ASP A N 1
ATOM 2268 C CA . ASP A 1 287 ? 8.463 2.710 15.068 1.00 83.62 287 ASP A CA 1
ATOM 2269 C C . ASP A 1 287 ? 7.679 3.961 14.608 1.00 83.62 287 ASP A C 1
ATOM 2271 O O . ASP A 1 287 ? 8.263 4.942 14.165 1.00 83.62 287 ASP A O 1
ATOM 2275 N N . GLY A 1 288 ? 6.350 3.954 14.774 1.00 85.88 288 GLY A N 1
ATOM 2276 C CA . GLY A 1 288 ? 5.474 5.060 14.361 1.00 85.88 288 GLY A CA 1
ATOM 2277 C C . GLY A 1 288 ? 4.959 4.954 12.924 1.00 85.88 288 GLY A C 1
ATOM 2278 O O . GLY A 1 288 ? 4.094 5.739 12.551 1.00 85.88 288 GLY A O 1
ATOM 2279 N N . GLU A 1 289 ? 5.414 3.961 12.164 1.00 88.69 289 GLU A N 1
ATOM 2280 C CA . GLU A 1 289 ? 4.867 3.584 10.863 1.00 88.69 289 GLU A CA 1
ATOM 2281 C C . GLU A 1 289 ? 3.758 2.545 11.040 1.00 88.69 289 GLU A C 1
ATOM 2283 O O . GLU A 1 289 ? 3.899 1.561 11.778 1.00 88.69 289 GLU A O 1
ATOM 2288 N N . PHE A 1 290 ? 2.643 2.769 10.357 1.00 92.38 290 PHE A N 1
ATOM 2289 C CA . PHE A 1 290 ? 1.451 1.942 10.397 1.00 92.38 290 PHE A CA 1
ATOM 2290 C C . PHE A 1 290 ? 1.123 1.428 9.006 1.00 92.38 290 PHE A C 1
ATOM 2292 O O . PHE A 1 290 ? 0.933 2.198 8.066 1.00 92.38 290 PHE A O 1
ATOM 2299 N N . SER A 1 291 ? 0.956 0.115 8.917 1.00 92.12 291 SER A N 1
ATOM 2300 C CA . SER A 1 291 ? 0.458 -0.545 7.719 1.00 92.12 291 SER A CA 1
ATOM 2301 C C . SER A 1 291 ? -0.979 -1.001 7.967 1.00 92.12 291 SER A C 1
ATOM 2303 O O . SER A 1 291 ? -1.238 -1.854 8.826 1.00 92.12 291 SER A O 1
ATOM 2305 N N . CYS A 1 292 ? -1.932 -0.370 7.275 1.00 95.25 292 CYS A N 1
ATOM 2306 C CA . CYS A 1 292 ? -3.365 -0.630 7.405 1.00 95.25 292 CYS A CA 1
ATOM 2307 C C . CYS A 1 292 ? -3.866 -1.403 6.182 1.00 95.25 292 CYS A C 1
ATOM 2309 O O . CYS A 1 292 ? -3.924 -0.877 5.077 1.00 95.25 292 CYS A O 1
ATOM 2311 N N . HIS A 1 293 ? -4.235 -2.664 6.379 1.00 94.44 293 HIS A N 1
ATOM 2312 C CA . HIS A 1 293 ? -4.707 -3.561 5.329 1.00 94.44 293 HIS A CA 1
ATOM 2313 C C . HIS A 1 293 ? -6.232 -3.643 5.399 1.00 94.44 293 HIS A C 1
ATOM 2315 O O . HIS A 1 293 ? -6.771 -4.265 6.316 1.00 94.44 293 HIS A O 1
ATOM 2321 N N . PHE A 1 294 ? -6.936 -3.028 4.457 1.00 95.44 294 PHE A N 1
ATOM 2322 C CA . PHE A 1 294 ? -8.373 -3.210 4.263 1.00 95.44 294 PHE A CA 1
ATOM 2323 C C . PHE A 1 294 ? -8.610 -4.568 3.607 1.00 95.44 294 PHE A C 1
ATOM 2325 O O . PHE A 1 294 ? -8.050 -4.842 2.555 1.00 95.44 294 PHE A O 1
ATOM 2332 N N . LEU A 1 295 ? -9.383 -5.433 4.253 1.00 94.75 295 LEU A N 1
ATOM 2333 C CA . LEU A 1 295 ? -9.559 -6.833 3.881 1.00 94.75 295 LEU A CA 1
ATOM 2334 C C . LEU A 1 295 ? -10.966 -7.073 3.352 1.00 94.75 295 LEU A C 1
ATOM 2336 O O . LEU A 1 295 ? -11.946 -6.710 4.016 1.00 94.75 295 LEU A O 1
ATOM 2340 N N . ASP A 1 296 ? -11.057 -7.702 2.186 1.00 93.00 296 ASP A N 1
ATOM 2341 C CA . ASP A 1 296 ? -12.317 -8.213 1.652 1.00 93.00 296 ASP A CA 1
ATOM 2342 C C . ASP A 1 296 ? -12.726 -9.546 2.310 1.00 93.00 296 ASP A C 1
ATOM 2344 O O . ASP A 1 296 ? -12.100 -10.019 3.266 1.00 93.00 296 ASP A O 1
ATOM 2348 N N . GLU A 1 297 ? -13.818 -10.150 1.837 1.00 89.75 297 GLU A N 1
ATOM 2349 C CA . GLU A 1 297 ? -14.324 -11.425 2.366 1.00 89.75 297 GLU A CA 1
ATOM 2350 C C . GLU A 1 297 ? -13.358 -12.603 2.164 1.00 89.75 297 GLU A C 1
ATOM 2352 O O . GLU A 1 297 ? -13.435 -13.589 2.901 1.00 89.75 297 GLU A O 1
ATOM 2357 N N . GLN A 1 298 ? -12.449 -12.502 1.192 1.00 89.38 298 GLN A N 1
ATOM 2358 C CA . GLN A 1 298 ? -11.424 -13.496 0.884 1.00 89.38 298 GLN A CA 1
ATOM 2359 C C . GLN A 1 298 ? -10.096 -13.219 1.612 1.00 89.38 298 GLN A C 1
ATOM 2361 O O . GLN A 1 298 ? -9.120 -13.923 1.371 1.00 89.38 298 GLN A O 1
ATOM 2366 N N . GLU A 1 299 ? -10.058 -12.240 2.528 1.00 90.81 299 GLU A N 1
ATOM 2367 C CA . GLU A 1 299 ? -8.851 -11.777 3.232 1.00 90.81 299 GLU A CA 1
ATOM 2368 C C . GLU A 1 299 ? -7.788 -11.151 2.308 1.00 90.81 299 GLU A C 1
ATOM 2370 O O . GLU A 1 299 ? -6.625 -11.024 2.701 1.00 90.81 299 GLU A O 1
ATOM 2375 N N . ARG A 1 300 ? -8.174 -10.709 1.105 1.00 92.75 300 ARG A N 1
ATOM 2376 C CA . ARG A 1 300 ? -7.280 -9.981 0.198 1.00 92.75 300 ARG A CA 1
ATOM 2377 C C . ARG A 1 300 ? -7.200 -8.522 0.610 1.00 92.75 300 ARG A C 1
ATOM 2379 O O . ARG A 1 300 ? -8.201 -7.939 1.029 1.00 92.75 300 ARG A O 1
ATOM 2386 N N . TYR A 1 301 ? -6.011 -7.934 0.510 1.00 92.62 301 TYR A N 1
ATOM 2387 C CA . TYR A 1 301 ? -5.744 -6.623 1.095 1.00 92.62 301 TYR A CA 1
ATOM 2388 C C . TYR A 1 301 ? -5.752 -5.468 0.087 1.00 92.62 301 TYR A C 1
ATOM 2390 O O . TYR A 1 301 ? -5.260 -5.582 -1.030 1.00 92.62 301 TYR A O 1
ATOM 2398 N N . PHE A 1 302 ? -6.209 -4.308 0.538 1.00 93.19 302 PHE A N 1
ATOM 2399 C CA . PHE A 1 302 ? -5.870 -3.002 -0.015 1.00 93.19 302 PHE A CA 1
ATOM 2400 C C . PHE A 1 302 ? -5.108 -2.207 1.049 1.00 93.19 302 PHE A C 1
ATOM 2402 O O . PHE A 1 302 ? -5.525 -2.163 2.208 1.00 93.19 302 PHE A O 1
ATOM 2409 N N . HIS A 1 303 ? -3.959 -1.638 0.691 1.00 92.69 303 HIS A N 1
ATOM 2410 C CA . HIS A 1 303 ? -3.022 -1.063 1.654 1.00 92.69 303 HIS A CA 1
ATOM 2411 C C . HIS A 1 303 ? -3.166 0.460 1.763 1.00 92.69 303 HIS A C 1
ATOM 2413 O O . HIS A 1 303 ? -3.188 1.174 0.763 1.00 92.69 303 HIS A O 1
ATOM 2419 N N . VAL A 1 304 ? -3.233 0.945 3.003 1.00 93.69 304 VAL A N 1
ATOM 2420 C CA . VAL A 1 304 ? -3.090 2.355 3.374 1.00 93.69 304 VAL A CA 1
ATOM 2421 C C . VAL A 1 304 ? -1.926 2.462 4.360 1.00 93.69 304 VAL A C 1
ATOM 2423 O O . VAL A 1 304 ? -1.960 1.850 5.432 1.00 93.69 304 VAL A O 1
ATOM 2426 N N . ALA A 1 305 ? -0.908 3.242 4.009 1.00 92.62 305 ALA A N 1
ATOM 2427 C CA . ALA A 1 305 ? 0.258 3.502 4.849 1.00 92.62 305 ALA A CA 1
ATOM 2428 C C . ALA A 1 305 ? 0.079 4.817 5.617 1.00 92.62 305 ALA A C 1
ATOM 2430 O O . ALA A 1 305 ? -0.353 5.813 5.033 1.00 92.62 305 ALA A O 1
ATOM 2431 N N . ILE A 1 306 ? 0.417 4.830 6.909 1.00 94.44 306 ILE A N 1
ATOM 2432 C CA . ILE A 1 306 ? 0.378 6.016 7.779 1.00 94.44 306 ILE A CA 1
ATOM 2433 C C . ILE A 1 306 ? 1.701 6.132 8.538 1.00 94.44 306 ILE A C 1
ATOM 2435 O O . ILE A 1 306 ? 2.068 5.198 9.243 1.00 94.44 306 ILE A O 1
ATOM 2439 N N . GLY A 1 307 ? 2.361 7.288 8.481 1.00 92.94 307 GLY A N 1
ATOM 2440 C CA . GLY A 1 307 ? 3.577 7.571 9.248 1.00 92.94 307 GLY A CA 1
ATOM 2441 C C . GLY A 1 307 ? 3.352 8.657 10.299 1.00 92.94 307 GLY A C 1
ATOM 2442 O O . GLY A 1 307 ? 2.919 9.760 9.970 1.00 92.94 307 GLY A O 1
ATOM 2443 N N . LEU A 1 308 ? 3.657 8.362 11.567 1.00 91.88 308 LEU A N 1
ATOM 2444 C CA . LEU A 1 308 ? 3.591 9.290 12.712 1.00 91.88 308 LEU A CA 1
ATOM 2445 C C . LEU A 1 308 ? 4.993 9.610 13.265 1.00 91.88 308 LEU A C 1
ATOM 2447 O O . LEU A 1 308 ? 5.247 9.509 14.470 1.00 91.88 308 LEU A O 1
ATOM 2451 N N . GLY A 1 309 ? 5.929 9.912 12.363 1.00 79.00 309 GLY A N 1
ATOM 2452 C CA . GLY A 1 309 ? 7.332 10.179 12.683 1.00 79.00 309 GLY A CA 1
ATOM 2453 C C . GLY A 1 309 ? 7.604 11.563 13.296 1.00 79.00 309 GLY A C 1
ATOM 2454 O O . GLY A 1 309 ? 6.715 12.282 13.744 1.00 79.00 309 GLY A O 1
ATOM 2455 N N . GLN A 1 310 ? 8.881 11.961 13.309 1.00 68.88 310 GLN A N 1
ATOM 2456 C CA . GLN A 1 310 ? 9.316 13.307 13.710 1.00 68.88 310 GLN A CA 1
ATOM 2457 C C . GLN A 1 310 ? 8.987 14.307 12.587 1.00 68.88 310 GLN A C 1
ATOM 2459 O O . GLN A 1 310 ? 9.851 14.669 11.793 1.00 68.88 310 GLN A O 1
ATOM 2464 N N . GLY A 1 311 ? 7.723 14.704 12.465 1.00 82.25 311 GLY A N 1
ATOM 2465 C CA . GLY A 1 311 ? 7.275 15.611 11.412 1.00 82.25 311 GLY A CA 1
ATOM 2466 C C . GLY A 1 311 ? 5.759 15.676 11.288 1.00 82.25 311 GLY A C 1
ATOM 2467 O O . GLY A 1 311 ? 5.029 15.321 12.213 1.00 82.25 311 GLY A O 1
ATOM 2468 N N . ASN A 1 312 ? 5.296 16.152 10.134 1.00 88.88 312 ASN A N 1
ATOM 2469 C CA . ASN A 1 312 ? 3.881 16.101 9.790 1.00 88.88 312 ASN A CA 1
ATOM 2470 C C . ASN A 1 312 ? 3.481 14.648 9.497 1.00 88.88 312 ASN A C 1
ATOM 2472 O O . ASN A 1 312 ? 4.229 13.970 8.786 1.00 88.88 312 ASN A O 1
ATOM 2476 N N . PRO A 1 313 ? 2.320 14.183 9.990 1.00 93.62 313 PRO A N 1
ATOM 2477 C CA . PRO A 1 313 ? 1.813 12.867 9.656 1.00 93.62 313 PRO A CA 1
ATOM 2478 C C . PRO A 1 313 ? 1.699 12.655 8.149 1.00 93.62 313 PRO A C 1
ATOM 2480 O O . PRO A 1 313 ? 1.197 13.506 7.410 1.00 93.62 313 PRO A O 1
ATOM 2483 N N . THR A 1 314 ? 2.130 11.490 7.687 1.00 92.62 314 THR A N 1
ATOM 2484 C CA . THR A 1 314 ? 1.985 11.078 6.292 1.00 92.62 314 THR A CA 1
ATOM 2485 C C . THR A 1 314 ? 0.876 10.045 6.175 1.00 92.62 314 THR A C 1
ATOM 2487 O O . THR A 1 314 ? 0.651 9.242 7.081 1.00 92.62 314 THR A O 1
ATOM 2490 N N . ILE A 1 315 ? 0.161 10.073 5.054 1.00 93.56 315 ILE A N 1
ATOM 2491 C CA . ILE A 1 315 ? -0.822 9.055 4.701 1.00 93.56 315 ILE A CA 1
ATOM 2492 C C . ILE A 1 315 ? -0.832 8.872 3.187 1.00 93.56 315 ILE A C 1
ATOM 2494 O O . ILE A 1 315 ? -0.722 9.851 2.452 1.00 93.56 315 ILE A O 1
ATOM 2498 N N . SER A 1 316 ? -0.900 7.625 2.725 1.00 90.62 316 SER A N 1
ATOM 2499 C CA . SER A 1 316 ? -0.906 7.309 1.294 1.00 90.62 316 SER A CA 1
ATOM 2500 C C . SER A 1 316 ? -1.512 5.937 1.010 1.00 90.62 316 SER A C 1
ATOM 2502 O O . SER A 1 316 ? -1.535 5.060 1.877 1.00 90.62 316 SER A O 1
ATOM 2504 N N . ASN A 1 317 ? -1.991 5.762 -0.216 1.00 90.69 317 ASN A N 1
ATOM 2505 C CA . ASN A 1 317 ? -2.482 4.513 -0.786 1.00 90.69 317 ASN A CA 1
ATOM 2506 C C . ASN A 1 317 ? -2.323 4.568 -2.308 1.00 90.69 317 ASN A C 1
ATOM 2508 O O . ASN A 1 317 ? -2.009 5.622 -2.854 1.00 90.69 317 ASN A O 1
ATOM 2512 N N . VAL A 1 318 ? -2.551 3.438 -2.975 1.00 86.69 318 VAL A N 1
ATOM 2513 C CA . VAL A 1 318 ? -2.598 3.381 -4.442 1.00 86.69 318 VAL A CA 1
ATOM 2514 C C . VAL A 1 318 ? -3.795 4.180 -4.954 1.00 86.69 318 VAL A C 1
ATOM 2516 O O . VAL A 1 318 ? -4.875 4.087 -4.360 1.00 86.69 318 VAL A O 1
ATOM 2519 N N . ASP A 1 319 ? -3.599 4.917 -6.046 1.00 89.06 319 ASP A N 1
ATOM 2520 C CA . ASP A 1 319 ? -4.660 5.680 -6.703 1.00 89.06 319 ASP A CA 1
ATOM 2521 C C . ASP A 1 319 ? -5.798 4.755 -7.165 1.00 89.06 319 ASP A C 1
ATOM 2523 O O . ASP A 1 319 ? -5.583 3.645 -7.673 1.00 89.06 319 ASP A O 1
ATOM 2527 N N . LEU A 1 320 ? -7.028 5.222 -6.996 1.00 91.69 320 LEU A N 1
ATOM 2528 C CA . LEU A 1 320 ? -8.248 4.535 -7.384 1.00 91.69 320 LEU A CA 1
ATOM 2529 C C . LEU A 1 320 ? -8.888 5.257 -8.560 1.00 91.69 320 LEU A C 1
ATOM 2531 O O . LEU A 1 320 ? -8.785 6.470 -8.716 1.00 91.69 320 LEU A O 1
ATOM 2535 N N . VAL A 1 321 ? -9.609 4.506 -9.382 1.00 94.38 321 VAL A N 1
ATOM 2536 C CA . VAL A 1 321 ? -10.332 5.064 -10.526 1.00 94.38 321 VAL A CA 1
ATOM 2537 C C . VAL A 1 321 ? -11.787 4.631 -10.513 1.00 94.38 321 VAL A C 1
ATOM 2539 O O . VAL A 1 321 ? -12.163 3.642 -9.885 1.00 94.38 321 VAL A O 1
ATOM 2542 N N . ARG A 1 322 ? -12.621 5.382 -11.219 1.00 91.06 322 ARG A N 1
ATOM 2543 C CA . ARG A 1 322 ? -14.037 5.084 -11.446 1.00 91.06 322 ARG A CA 1
ATOM 2544 C C . ARG A 1 322 ? -14.424 5.447 -12.869 1.00 91.06 322 ARG A C 1
ATOM 2546 O O . ARG A 1 322 ? -13.686 6.158 -13.552 1.00 91.06 322 ARG A O 1
ATOM 2553 N N . LYS A 1 323 ? -15.585 4.971 -13.311 1.00 90.25 323 LYS A N 1
ATOM 2554 C CA . LYS A 1 323 ? -16.169 5.422 -14.570 1.00 90.25 323 LYS A CA 1
ATOM 2555 C C . LYS A 1 323 ? -17.002 6.676 -14.336 1.00 90.25 323 LYS A C 1
ATOM 2557 O O . LYS A 1 323 ? -17.820 6.739 -13.417 1.00 90.25 323 LYS A O 1
ATOM 2562 N N . SER A 1 324 ? -16.799 7.669 -15.190 1.00 83.94 324 SER A N 1
ATOM 2563 C CA . SER A 1 324 ? -17.631 8.861 -15.259 1.00 83.94 324 SER A CA 1
ATOM 2564 C C . SER A 1 324 ? -18.988 8.535 -15.897 1.00 83.94 324 SER A C 1
ATOM 2566 O O . SER A 1 324 ? -19.200 7.463 -16.470 1.00 83.94 324 SER A O 1
ATOM 2568 N N . ALA A 1 325 ? -19.920 9.493 -15.869 1.00 81.00 325 ALA A N 1
ATOM 2569 C CA . ALA A 1 325 ? -21.223 9.351 -16.529 1.00 81.00 325 ALA A CA 1
ATOM 2570 C C . ALA A 1 325 ? -21.126 9.118 -18.054 1.00 81.00 325 ALA A C 1
ATOM 2572 O O . ALA A 1 325 ? -22.077 8.621 -18.656 1.00 81.00 325 ALA A O 1
ATOM 2573 N N . ASN A 1 326 ? -19.985 9.459 -18.665 1.00 86.81 326 ASN A N 1
ATOM 2574 C CA . ASN A 1 326 ? -19.708 9.265 -20.088 1.00 86.81 326 ASN A CA 1
ATOM 2575 C C . ASN A 1 326 ? -18.918 7.971 -20.377 1.00 86.81 326 ASN A C 1
ATOM 2577 O O . ASN A 1 326 ? -18.457 7.796 -21.501 1.00 86.81 326 ASN A O 1
ATOM 2581 N N . ASP A 1 327 ? -18.758 7.080 -19.389 1.00 85.25 327 ASP A N 1
ATOM 2582 C CA . ASP A 1 327 ? -17.948 5.848 -19.467 1.00 85.25 327 ASP A CA 1
ATOM 2583 C C . ASP A 1 327 ? -16.437 6.106 -19.675 1.00 85.25 327 ASP A C 1
ATOM 2585 O O . ASP A 1 327 ? -15.695 5.237 -20.133 1.00 85.25 327 ASP A O 1
ATOM 2589 N N . GLU A 1 328 ? -15.961 7.303 -19.312 1.00 90.19 328 GLU A N 1
ATOM 2590 C CA . GLU A 1 328 ? -14.532 7.641 -19.275 1.00 90.19 328 GLU A CA 1
ATOM 2591 C C . GLU A 1 328 ? -13.935 7.305 -17.902 1.00 90.19 328 GLU A C 1
ATOM 2593 O O . GLU A 1 328 ? -14.617 7.404 -16.885 1.00 90.19 328 GLU A O 1
ATOM 2598 N N . VAL A 1 329 ? -12.660 6.915 -17.854 1.00 92.12 329 VAL A N 1
ATOM 2599 C CA . VAL A 1 329 ? -11.968 6.606 -16.593 1.00 92.12 329 VAL A CA 1
ATOM 2600 C C . VAL A 1 329 ? -11.472 7.901 -15.948 1.00 92.12 329 VAL A C 1
ATOM 2602 O O . VAL A 1 329 ? -10.716 8.645 -16.569 1.00 92.12 329 VAL A O 1
ATOM 2605 N N . GLU A 1 330 ? -11.861 8.142 -14.698 1.00 93.56 330 GLU A N 1
ATOM 2606 C CA . GLU A 1 330 ? -11.434 9.289 -13.887 1.00 93.56 330 GLU A CA 1
ATOM 2607 C C . GLU A 1 330 ? -10.917 8.842 -12.512 1.00 93.56 330 GLU A C 1
ATOM 2609 O O . GLU A 1 330 ? -11.239 7.746 -12.043 1.00 93.56 330 GLU A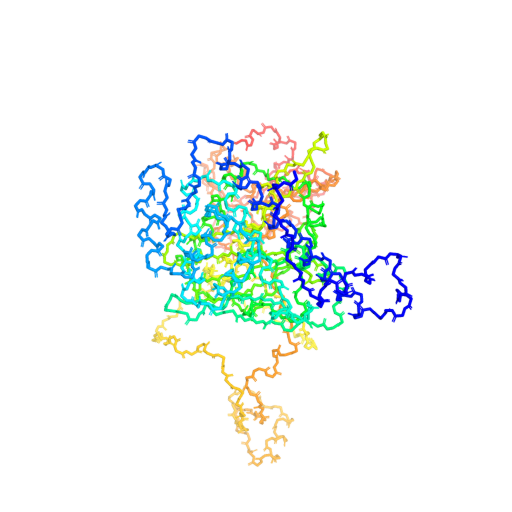 O 1
ATOM 2614 N N . TRP A 1 331 ? -10.127 9.690 -11.848 1.00 94.44 331 TRP A N 1
ATOM 2615 C CA . TRP A 1 331 ? -9.631 9.429 -10.495 1.00 94.44 331 TRP A CA 1
ATOM 2616 C C . TRP A 1 331 ? -10.771 9.412 -9.467 1.00 94.44 331 TRP A C 1
ATOM 2618 O O . TRP A 1 331 ? -11.722 10.203 -9.514 1.00 94.44 331 TRP A O 1
ATOM 2628 N N . ASN A 1 332 ? -10.685 8.488 -8.514 1.00 92.62 332 ASN A N 1
ATOM 2629 C CA . ASN A 1 332 ? -11.670 8.296 -7.458 1.00 92.62 332 ASN A CA 1
ATOM 2630 C C . ASN A 1 332 ? -11.159 8.826 -6.116 1.00 92.62 332 ASN A C 1
ATOM 2632 O O . ASN A 1 332 ? -11.127 8.114 -5.112 1.00 92.62 332 ASN A O 1
ATOM 2636 N N . GLU A 1 333 ? -10.809 10.112 -6.106 1.00 90.81 333 GLU A N 1
ATOM 2637 C CA . GLU A 1 333 ? -10.301 10.822 -4.927 1.00 90.81 333 GLU A CA 1
ATOM 2638 C C . GLU A 1 333 ? -11.269 10.751 -3.727 1.00 90.81 333 GLU A C 1
ATOM 2640 O O . GLU A 1 333 ? -10.831 10.698 -2.578 1.00 90.81 333 GLU A O 1
ATOM 2645 N N . ASP A 1 334 ? -12.587 10.666 -3.971 1.00 86.38 334 ASP A N 1
ATOM 2646 C CA . ASP A 1 334 ? -13.592 10.438 -2.919 1.00 86.38 334 ASP A CA 1
ATOM 2647 C C . ASP A 1 334 ? -13.348 9.126 -2.160 1.00 86.38 334 ASP A C 1
ATOM 2649 O O . ASP A 1 334 ? -13.426 9.077 -0.929 1.00 86.38 334 ASP A O 1
ATOM 2653 N N . ALA A 1 335 ? -13.092 8.039 -2.892 1.00 89.25 335 ALA A N 1
ATOM 2654 C CA . ALA A 1 335 ? -12.846 6.729 -2.307 1.00 89.25 335 ALA A CA 1
ATOM 2655 C C . ALA A 1 335 ? -11.496 6.684 -1.590 1.00 89.25 335 ALA A C 1
ATOM 2657 O O . ALA A 1 335 ? -11.414 6.158 -0.477 1.00 89.25 335 ALA A O 1
ATOM 2658 N N . GLU A 1 336 ? -10.464 7.274 -2.193 1.00 91.94 336 GLU A N 1
ATOM 2659 C CA . GLU A 1 336 ? -9.128 7.364 -1.605 1.00 91.94 336 GLU A CA 1
ATOM 2660 C C . GLU A 1 336 ? -9.167 8.095 -0.264 1.00 91.94 336 GLU A C 1
ATOM 2662 O O . GLU A 1 336 ? -8.803 7.523 0.767 1.00 91.94 336 GLU A O 1
ATOM 2667 N N . VAL A 1 337 ? -9.699 9.324 -0.241 1.00 89.38 337 VAL A N 1
ATOM 2668 C CA . VAL A 1 337 ? -9.758 10.119 0.990 1.00 89.38 337 VAL A CA 1
ATOM 2669 C C . VAL A 1 337 ? -10.655 9.460 2.039 1.00 89.38 337 VAL A C 1
ATOM 2671 O O . VAL A 1 337 ? -10.361 9.533 3.230 1.00 89.38 337 VAL A O 1
ATOM 2674 N N . SER A 1 338 ? -11.702 8.734 1.630 1.00 90.00 338 SER A N 1
ATOM 2675 C CA . SER A 1 338 ? -12.551 7.967 2.552 1.00 90.00 338 SER A CA 1
ATOM 26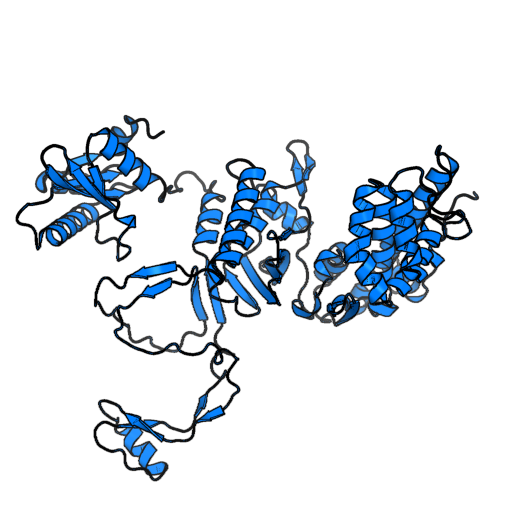76 C C . SER A 1 338 ? -11.784 6.839 3.249 1.00 90.00 338 SER A C 1
ATOM 2678 O O . SER A 1 338 ? -11.880 6.696 4.471 1.00 90.00 338 SER A O 1
ATOM 2680 N N . LEU A 1 339 ? -10.991 6.055 2.509 1.00 93.94 339 LEU A N 1
ATOM 2681 C CA . LEU A 1 339 ? -10.146 4.998 3.079 1.00 93.94 339 LEU A CA 1
ATOM 2682 C C . LEU A 1 339 ? -9.097 5.583 4.030 1.00 93.94 339 LEU A C 1
ATOM 2684 O O . LEU A 1 339 ? -8.938 5.099 5.155 1.00 93.94 339 LEU A O 1
ATOM 2688 N N . GLN A 1 340 ? -8.438 6.665 3.613 1.00 95.38 340 GLN A N 1
ATOM 2689 C CA . GLN A 1 340 ? -7.459 7.391 4.421 1.00 95.38 340 GLN A CA 1
ATOM 2690 C C . GLN A 1 340 ? -8.066 7.901 5.731 1.00 95.38 340 GLN A C 1
ATOM 2692 O O . GLN A 1 340 ? -7.497 7.746 6.817 1.00 95.38 340 GLN A O 1
ATOM 2697 N N . LEU A 1 341 ? -9.260 8.473 5.644 1.00 90.81 341 LEU A N 1
ATOM 2698 C CA . LEU A 1 341 ? -9.983 9.039 6.766 1.00 90.81 341 LEU A CA 1
ATOM 2699 C C . LEU A 1 341 ? -10.454 7.943 7.747 1.00 90.81 341 LEU A C 1
ATOM 2701 O O . LEU A 1 341 ? -10.315 8.107 8.964 1.00 90.81 341 LEU A O 1
ATOM 2705 N N . ILE A 1 342 ? -10.933 6.797 7.244 1.00 93.62 342 ILE A N 1
ATOM 2706 C CA . ILE A 1 342 ? -11.269 5.613 8.056 1.00 93.62 342 ILE A CA 1
ATOM 2707 C C . ILE A 1 342 ? -10.025 5.079 8.776 1.00 93.62 342 ILE A C 1
ATOM 2709 O O . ILE A 1 342 ? -10.070 4.853 9.991 1.00 93.62 342 ILE A O 1
ATOM 2713 N N . ALA A 1 343 ? -8.912 4.903 8.057 1.00 97.06 343 ALA A N 1
ATOM 2714 C CA . ALA A 1 343 ? -7.657 4.423 8.630 1.00 97.06 343 ALA A CA 1
ATOM 2715 C C . ALA A 1 343 ? -7.160 5.366 9.737 1.00 97.06 343 ALA A C 1
ATOM 2717 O O . ALA A 1 343 ? -6.890 4.923 10.857 1.00 97.06 343 ALA A O 1
ATOM 2718 N N . SER A 1 344 ? -7.163 6.673 9.465 1.00 96.06 344 SER A N 1
ATOM 2719 C CA . SER A 1 344 ? -6.784 7.727 10.413 1.00 96.06 344 SER A CA 1
ATOM 2720 C C . SER A 1 344 ? -7.628 7.699 11.684 1.00 96.06 344 SER A C 1
ATOM 2722 O O . SER A 1 344 ? -7.091 7.726 12.793 1.00 96.06 344 SER A O 1
ATOM 2724 N N . ALA A 1 345 ? -8.953 7.576 11.550 1.00 92.06 345 ALA A N 1
ATOM 2725 C CA . ALA A 1 345 ? -9.861 7.504 12.690 1.00 92.06 345 ALA A CA 1
ATOM 2726 C C . ALA A 1 345 ? -9.594 6.274 13.569 1.00 92.06 345 ALA A C 1
ATOM 2728 O O . ALA A 1 345 ? -9.605 6.374 14.798 1.00 92.06 345 ALA A O 1
ATOM 2729 N N . ILE A 1 346 ? -9.333 5.116 12.957 1.00 95.06 346 ILE A N 1
ATOM 2730 C CA . ILE A 1 346 ? -9.057 3.875 13.686 1.00 95.06 346 ILE A CA 1
ATOM 2731 C C . ILE A 1 346 ? -7.691 3.933 14.380 1.00 95.06 346 ILE A C 1
ATOM 2733 O O . ILE A 1 346 ? -7.600 3.557 15.551 1.00 95.06 346 ILE A O 1
ATOM 2737 N N . VAL A 1 347 ? -6.644 4.408 13.696 1.00 95.19 347 VAL A N 1
ATOM 2738 C CA . VAL A 1 347 ? -5.305 4.587 14.284 1.00 95.19 347 VAL A CA 1
ATOM 2739 C C . VAL A 1 347 ? -5.389 5.540 15.476 1.00 95.19 347 VAL A C 1
ATOM 2741 O O . VAL A 1 347 ? -4.988 5.173 16.583 1.00 95.19 347 VAL A O 1
ATOM 2744 N N . ARG A 1 348 ? -6.027 6.705 15.308 1.00 93.38 348 ARG A N 1
ATOM 2745 C CA . ARG A 1 348 ? -6.287 7.651 16.402 1.00 93.38 348 ARG A CA 1
ATOM 2746 C C . ARG A 1 348 ? -7.004 6.983 17.572 1.00 93.38 348 ARG A C 1
ATOM 2748 O O . ARG A 1 348 ? -6.587 7.130 18.715 1.00 93.38 348 ARG A O 1
ATOM 2755 N N . ASP A 1 349 ? -8.055 6.213 17.306 1.00 91.19 349 ASP A N 1
ATOM 2756 C CA . ASP A 1 349 ? -8.848 5.523 18.329 1.00 91.19 349 ASP A CA 1
ATOM 2757 C C . ASP A 1 349 ? -8.065 4.441 19.104 1.00 91.19 349 ASP A C 1
ATOM 2759 O O . ASP A 1 349 ? -8.419 4.102 20.243 1.00 91.19 349 ASP A O 1
ATOM 2763 N N . PHE A 1 350 ? -7.017 3.868 18.507 1.00 90.81 350 PHE A N 1
ATOM 2764 C CA . PHE A 1 350 ? -6.095 2.976 19.209 1.00 90.81 350 PHE A CA 1
ATOM 2765 C C . PHE A 1 350 ? -5.110 3.731 20.097 1.00 90.81 350 PHE A C 1
ATOM 2767 O O . PHE A 1 350 ? -4.855 3.287 21.220 1.00 90.81 350 PHE A O 1
ATOM 2774 N N . LEU A 1 351 ? -4.535 4.817 19.580 1.00 86.75 351 LEU A N 1
ATOM 2775 C CA . LEU A 1 351 ? -3.428 5.532 20.214 1.00 86.75 351 LEU A CA 1
ATOM 2776 C C . LEU A 1 351 ? -3.903 6.498 21.303 1.00 86.75 351 LEU A C 1
ATOM 2778 O O . LEU A 1 351 ? -3.255 6.612 22.350 1.00 86.75 351 LEU A O 1
ATOM 2782 N N . VAL A 1 352 ? -5.048 7.147 21.088 1.00 84.44 352 VAL A N 1
ATOM 2783 C CA . VAL A 1 352 ? -5.629 8.153 21.980 1.00 84.44 352 VAL A CA 1
ATOM 2784 C C . VAL A 1 352 ? -6.668 7.515 22.900 1.00 84.44 352 VAL A C 1
ATOM 2786 O O . VAL A 1 352 ? -7.495 6.693 22.504 1.00 84.44 352 VAL A O 1
ATOM 2789 N N . VAL A 1 353 ? -6.635 7.907 24.173 1.00 75.75 353 VAL A N 1
ATOM 2790 C CA . VAL A 1 353 ? -7.568 7.426 25.198 1.00 75.75 353 VAL A CA 1
ATOM 2791 C C . VAL A 1 353 ? -8.508 8.544 25.587 1.00 75.75 353 VAL A C 1
ATOM 2793 O O . VAL A 1 353 ? -8.063 9.601 26.033 1.00 75.75 353 VAL A O 1
ATOM 2796 N N . GLU A 1 354 ? -9.807 8.273 25.539 1.00 68.94 354 GLU A N 1
ATOM 2797 C CA . GLU A 1 354 ? -10.788 9.167 26.144 1.00 68.94 354 GLU A CA 1
ATOM 2798 C C . GLU A 1 354 ? -10.714 9.053 27.673 1.00 68.94 354 GLU A C 1
ATOM 2800 O O . GLU A 1 354 ? -10.894 7.969 28.242 1.00 68.94 354 GLU A O 1
ATOM 2805 N N . GLN A 1 355 ? -10.473 10.167 28.362 1.00 57.44 355 GLN A N 1
ATOM 2806 C CA . GLN A 1 355 ? -10.625 10.223 29.815 1.00 57.44 355 GLN A CA 1
ATOM 2807 C C . GLN A 1 355 ? -12.103 10.406 30.179 1.00 57.44 355 GLN A C 1
ATOM 2809 O O . GLN A 1 355 ? -12.809 11.204 29.567 1.00 57.44 355 GLN A O 1
ATOM 2814 N N . ARG A 1 356 ? -12.583 9.658 31.176 1.00 47.91 356 ARG A N 1
ATOM 2815 C CA . ARG A 1 356 ? -13.902 9.850 31.795 1.00 47.91 356 ARG A CA 1
ATOM 2816 C C . ARG A 1 356 ? -13.766 9.879 33.306 1.00 47.91 356 ARG A C 1
ATOM 2818 O O . ARG A 1 356 ? -13.029 9.078 33.872 1.00 47.91 356 ARG A O 1
ATOM 2825 N N . GLU A 1 357 ? -14.497 10.755 33.972 1.00 39.69 357 GLU A N 1
ATOM 2826 C CA . GLU A 1 357 ? -14.569 10.738 35.431 1.00 39.69 357 GLU A CA 1
ATOM 2827 C C . GLU A 1 357 ? -15.487 9.609 35.903 1.00 39.69 357 GLU A C 1
ATOM 2829 O O . GLU A 1 357 ? -16.484 9.274 35.262 1.00 39.69 357 GLU A O 1
ATOM 2834 N N . LYS A 1 358 ? -15.126 8.947 37.007 1.00 38.97 358 LYS A N 1
ATOM 2835 C CA . LYS A 1 358 ? -15.981 7.926 37.622 1.00 38.97 358 LYS A CA 1
ATOM 2836 C C . LYS A 1 358 ? -17.001 8.630 38.518 1.00 38.97 358 LYS A C 1
ATOM 2838 O O . LYS A 1 358 ? -16.722 8.836 39.696 1.00 38.97 358 LYS A O 1
ATOM 2843 N N . VAL A 1 359 ? -18.156 9.005 37.974 1.00 34.09 359 VAL A N 1
ATOM 2844 C CA . VAL A 1 359 ? -19.098 9.860 38.715 1.00 34.09 359 VAL A CA 1
ATOM 2845 C C . VAL A 1 359 ? -19.949 9.067 39.723 1.00 34.09 359 VAL A C 1
ATOM 2847 O O . VAL A 1 359 ? -20.308 9.616 40.758 1.00 34.09 359 VAL A O 1
ATOM 2850 N N . PHE A 1 360 ? -20.174 7.750 39.562 1.00 35.78 360 PHE A N 1
ATOM 2851 C CA . PHE A 1 360 ? -20.965 6.975 40.540 1.00 35.78 360 PHE A CA 1
ATOM 2852 C C . PHE A 1 360 ? -20.484 5.536 40.807 1.00 35.78 360 PHE A C 1
ATOM 2854 O O . PHE A 1 360 ? -19.907 4.843 39.968 1.00 35.78 360 PHE A O 1
ATOM 2861 N N . ASN A 1 361 ? -20.731 5.066 42.036 1.00 34.19 361 ASN A N 1
ATOM 2862 C CA . ASN A 1 361 ? -20.277 3.783 42.587 1.00 34.19 361 ASN A CA 1
ATOM 2863 C C . ASN A 1 361 ? -21.222 2.609 42.251 1.00 34.19 361 ASN A C 1
ATOM 2865 O O . ASN A 1 361 ? -21.417 1.696 43.059 1.00 34.19 361 ASN A O 1
ATOM 2869 N N . THR A 1 362 ? -21.838 2.613 41.071 1.00 37.16 362 THR A N 1
ATOM 2870 C CA . THR A 1 362 ? -22.748 1.546 40.646 1.00 37.16 362 THR A CA 1
ATOM 2871 C C . THR A 1 362 ? -21.924 0.416 40.042 1.00 37.16 362 THR A C 1
ATOM 2873 O O . THR A 1 362 ? -21.377 0.519 38.946 1.00 37.16 362 THR A O 1
ATOM 2876 N N . LYS A 1 363 ? -21.779 -0.693 40.775 1.00 34.22 363 LYS A N 1
ATOM 2877 C CA . LYS A 1 363 ? -21.168 -1.909 40.221 1.00 34.22 363 LYS A CA 1
ATOM 2878 C C . LYS A 1 363 ? -22.072 -2.414 39.089 1.00 34.22 363 LYS A C 1
ATOM 2880 O O . LYS A 1 363 ? -23.194 -2.814 39.394 1.00 34.22 363 LYS A O 1
ATOM 2885 N N . PRO A 1 364 ? -21.616 -2.466 37.824 1.00 35.22 364 PRO A N 1
ATOM 2886 C CA . PRO A 1 364 ? -22.412 -3.083 36.775 1.00 35.22 364 PRO A CA 1
ATOM 2887 C C . PRO A 1 364 ? -22.665 -4.544 37.148 1.00 35.22 364 PRO A C 1
ATOM 2889 O O . PRO A 1 364 ? -21.753 -5.250 37.601 1.00 35.22 364 PRO A O 1
ATOM 2892 N N . TYR A 1 365 ? -23.909 -4.991 36.979 1.00 35.53 365 TYR A N 1
ATOM 2893 C CA . TYR A 1 365 ? -24.298 -6.382 37.166 1.00 35.53 365 TYR A CA 1
ATOM 2894 C C . TYR A 1 365 ? -23.446 -7.261 36.241 1.00 35.53 365 TYR A C 1
ATOM 2896 O O . TYR A 1 365 ? -23.650 -7.322 35.030 1.00 35.53 365 TYR A O 1
ATOM 2904 N N . ARG A 1 366 ? -22.438 -7.937 36.802 1.00 36.94 366 ARG A N 1
ATOM 2905 C CA . ARG A 1 366 ? -21.685 -8.963 36.080 1.00 36.94 366 ARG A CA 1
ATOM 2906 C C . ARG A 1 366 ? -22.532 -10.223 36.062 1.00 36.94 366 ARG A C 1
ATOM 2908 O O . ARG A 1 366 ? -22.457 -11.028 36.992 1.00 36.94 366 ARG A O 1
ATOM 2915 N N . ALA A 1 367 ? -23.310 -10.401 34.998 1.00 40.03 367 ALA A N 1
ATOM 2916 C CA . ALA A 1 367 ? -23.897 -11.697 34.694 1.00 40.03 367 ALA A CA 1
ATOM 2917 C C . ALA A 1 367 ? -22.780 -12.754 34.726 1.00 40.03 367 ALA A C 1
ATOM 2919 O O . ALA A 1 367 ? -21.701 -12.557 34.156 1.00 40.03 367 ALA A O 1
ATOM 2920 N N . ARG A 1 368 ? -23.003 -13.864 35.438 1.00 38.25 368 ARG A N 1
ATOM 2921 C CA . ARG A 1 368 ? -22.085 -15.007 35.406 1.00 38.25 368 ARG A CA 1
ATOM 2922 C C . ARG A 1 368 ? -22.091 -15.548 33.981 1.00 38.25 368 ARG A C 1
ATOM 2924 O O . ARG A 1 368 ? -23.008 -16.261 33.593 1.00 38.25 368 ARG A O 1
ATOM 2931 N N . VAL A 1 369 ? -21.082 -15.174 33.200 1.00 38.78 369 VAL A N 1
ATOM 2932 C CA . VAL A 1 369 ? -20.901 -15.665 31.835 1.00 38.78 369 VAL A CA 1
ATOM 2933 C C . VAL A 1 369 ? -20.663 -17.175 31.913 1.00 38.78 369 VAL A C 1
ATOM 2935 O O . VAL A 1 369 ? -19.603 -17.628 32.351 1.00 38.78 369 VAL A O 1
ATOM 2938 N N . GLY A 1 370 ? -21.683 -17.951 31.538 1.00 49.38 370 GLY A N 1
ATOM 2939 C CA . GLY A 1 370 ? -21.533 -19.361 31.184 1.00 49.38 370 GLY A CA 1
ATOM 2940 C C . GLY A 1 370 ? -20.559 -19.516 30.012 1.00 49.38 370 GLY A C 1
ATOM 2941 O O . GLY A 1 370 ? -20.358 -18.554 29.284 1.00 49.38 370 GLY A O 1
ATOM 2942 N N . LYS A 1 371 ? -19.931 -20.700 29.898 1.00 45.19 371 LYS A N 1
ATOM 2943 C CA . LYS A 1 371 ? -18.911 -21.147 28.913 1.00 45.19 371 LYS A CA 1
ATOM 2944 C C . LYS A 1 371 ? -18.109 -20.039 28.191 1.00 45.19 371 LYS A C 1
ATOM 2946 O O . LYS A 1 371 ? -18.633 -19.257 27.410 1.00 45.19 371 LYS A O 1
ATOM 2951 N N . ARG A 1 372 ? -16.784 -20.042 28.405 1.00 46.16 372 ARG A N 1
ATOM 2952 C CA . ARG A 1 372 ? -15.804 -19.119 27.791 1.00 46.16 372 ARG A CA 1
ATOM 2953 C C . ARG A 1 372 ? -16.085 -18.909 26.293 1.00 46.16 372 ARG A C 1
ATOM 2955 O O . ARG A 1 372 ? -15.917 -19.840 25.515 1.00 46.16 372 ARG A O 1
ATOM 2962 N N . LYS A 1 373 ? -16.486 -17.693 25.904 1.00 51.03 373 LYS A N 1
ATOM 2963 C CA . LYS A 1 373 ? -16.593 -17.299 24.493 1.00 51.03 373 LYS A CA 1
ATOM 2964 C C . LYS A 1 373 ? -15.189 -17.210 23.883 1.00 51.03 373 LYS A C 1
ATOM 2966 O O . LYS A 1 373 ? -14.296 -16.628 24.496 1.00 51.03 373 LYS A O 1
ATOM 2971 N N . ILE A 1 374 ? -15.028 -17.800 22.699 1.00 59.22 374 ILE A N 1
ATOM 2972 C CA . ILE A 1 374 ? -13.788 -17.829 21.899 1.00 59.22 374 ILE A CA 1
ATOM 2973 C C . ILE A 1 374 ? -13.483 -16.435 21.311 1.00 59.22 374 ILE A C 1
ATOM 2975 O O . ILE A 1 374 ? -12.327 -16.060 21.150 1.00 59.22 374 ILE A O 1
ATOM 2979 N N . GLN A 1 375 ? -14.514 -15.618 21.075 1.00 64.62 375 GLN A N 1
ATOM 2980 C CA . GLN A 1 375 ? -14.390 -14.268 20.519 1.00 64.62 375 GLN A CA 1
ATOM 2981 C C . GLN A 1 375 ? -14.680 -13.192 21.573 1.00 64.62 375 GLN A C 1
ATOM 2983 O O . GLN A 1 375 ? -15.652 -13.295 22.329 1.00 64.62 375 GLN A O 1
ATOM 2988 N N . THR A 1 376 ? -13.847 -12.149 21.616 1.00 77.50 376 THR A N 1
ATOM 2989 C CA . THR A 1 376 ? -14.045 -10.968 22.473 1.00 77.50 376 THR A CA 1
ATOM 2990 C C . THR A 1 376 ? -14.096 -9.711 21.613 1.00 77.50 376 THR A C 1
ATOM 2992 O O . THR A 1 376 ? -13.140 -9.415 20.906 1.00 77.50 376 THR A O 1
ATOM 2995 N N . ILE A 1 377 ? -15.205 -8.969 21.682 1.00 80.62 377 ILE A N 1
ATOM 2996 C CA . ILE A 1 377 ? -15.360 -7.692 20.971 1.00 80.62 377 ILE A CA 1
ATOM 2997 C C . ILE A 1 377 ? -14.841 -6.558 21.860 1.00 80.62 377 ILE A C 1
ATOM 2999 O O . ILE A 1 377 ? -15.249 -6.445 23.019 1.00 80.62 377 ILE A O 1
ATOM 3003 N N . ILE A 1 378 ? -13.961 -5.717 21.318 1.00 81.25 378 ILE A N 1
ATOM 3004 C CA . ILE A 1 378 ? -13.369 -4.559 21.996 1.00 81.25 378 ILE A CA 1
ATOM 3005 C C . ILE A 1 378 ? -13.755 -3.294 21.228 1.00 81.25 378 ILE A C 1
ATOM 3007 O O . ILE A 1 378 ? -13.427 -3.150 20.056 1.00 81.25 378 ILE A O 1
ATOM 3011 N N . TYR A 1 379 ? -14.436 -2.361 21.890 1.00 81.94 379 TYR A N 1
ATOM 3012 C CA . TYR A 1 379 ? -14.785 -1.074 21.287 1.00 81.94 379 TYR A CA 1
ATOM 3013 C C . TYR A 1 379 ? -13.661 -0.050 21.480 1.00 81.94 379 TYR A C 1
ATOM 3015 O O . TYR A 1 379 ? -13.066 0.016 22.560 1.00 81.94 379 TYR A O 1
ATOM 3023 N N . LEU A 1 380 ? -13.405 0.742 20.441 1.00 84.31 380 LEU A N 1
ATOM 3024 C CA . LEU A 1 380 ? -12.506 1.895 20.430 1.00 84.31 380 LEU A CA 1
ATOM 3025 C C . LEU A 1 380 ? -13.324 3.201 20.238 1.00 84.31 380 LEU A C 1
ATOM 3027 O O . LEU A 1 380 ? -14.432 3.122 19.692 1.00 84.31 380 LEU A O 1
ATOM 3031 N N . PRO A 1 381 ? -12.835 4.374 20.688 1.00 79.50 381 PRO A N 1
ATOM 3032 C CA . PRO A 1 381 ? -11.586 4.584 21.423 1.00 79.50 381 PRO A CA 1
ATOM 3033 C C . PRO A 1 381 ? -11.620 3.960 22.821 1.00 79.50 381 PRO A C 1
ATOM 3035 O O . PRO A 1 381 ? -12.685 3.716 23.402 1.00 79.50 381 PRO A O 1
ATOM 3038 N N . ARG A 1 382 ? -10.443 3.654 23.376 1.00 69.00 382 ARG A N 1
ATOM 3039 C CA . ARG A 1 382 ? -10.357 3.119 24.743 1.00 69.00 382 ARG A CA 1
ATOM 3040 C C . ARG A 1 382 ? -10.687 4.222 25.741 1.00 69.00 382 ARG A C 1
ATOM 3042 O O . ARG A 1 382 ? -10.213 5.344 25.616 1.00 69.00 382 ARG A O 1
ATOM 3049 N N . VAL A 1 383 ? -11.466 3.879 26.764 1.00 66.56 383 VAL A N 1
ATOM 3050 C CA . VAL A 1 383 ? -11.881 4.817 27.812 1.00 66.56 383 VAL A CA 1
ATOM 3051 C C . VAL A 1 383 ? -11.128 4.521 29.106 1.00 66.56 383 VAL A C 1
ATOM 3053 O O . VAL A 1 383 ? -11.185 3.398 29.620 1.00 66.56 383 VAL A O 1
ATOM 3056 N N . ARG A 1 384 ? -10.444 5.522 29.666 1.00 54.28 384 ARG A N 1
ATOM 3057 C CA . ARG A 1 384 ? -9.855 5.456 31.010 1.00 54.28 384 ARG A CA 1
ATOM 3058 C C . ARG A 1 384 ? -10.748 6.211 31.985 1.00 54.28 384 ARG A C 1
ATOM 3060 O O . ARG A 1 384 ? -10.975 7.401 31.824 1.00 54.28 384 ARG A O 1
ATOM 3067 N N . TYR A 1 385 ? -11.186 5.517 33.033 1.00 52.44 385 TYR A N 1
ATOM 3068 C CA . TYR A 1 385 ? -11.906 6.141 34.138 1.00 52.44 385 TYR A CA 1
ATOM 3069 C C . TYR A 1 385 ? -10.921 6.684 35.179 1.00 52.44 385 TYR A C 1
ATOM 3071 O O . TYR A 1 385 ? -10.168 5.895 35.760 1.00 52.44 385 TYR A O 1
ATOM 3079 N N . SER A 1 386 ? -10.915 7.991 35.434 1.00 47.34 386 SER A N 1
ATOM 3080 C CA . SER A 1 386 ? -10.149 8.588 36.529 1.00 47.34 386 SER A CA 1
ATOM 3081 C C . SER A 1 386 ? -10.824 8.256 37.868 1.00 47.34 386 SER A C 1
ATOM 3083 O O . SER A 1 386 ? -12.024 8.434 38.059 1.00 47.34 386 SER A O 1
ATOM 3085 N N . GLN A 1 387 ? -10.059 7.693 38.807 1.00 45.41 387 GLN A N 1
ATOM 3086 C CA . GLN A 1 387 ? -10.425 7.666 40.225 1.00 45.41 387 GLN A CA 1
ATOM 3087 C C . GLN A 1 387 ? -9.612 8.761 40.911 1.00 45.41 387 GLN A C 1
ATOM 3089 O O . GLN A 1 387 ? -8.398 8.789 40.713 1.00 45.41 387 GLN A O 1
ATOM 3094 N N . MET A 1 388 ? -10.217 9.572 41.784 1.00 36.72 388 MET A N 1
ATOM 3095 C CA . MET A 1 388 ? -9.437 10.202 42.851 1.00 36.72 388 MET A CA 1
ATOM 3096 C C . MET A 1 388 ? -8.858 9.074 43.713 1.00 36.72 388 MET A C 1
ATOM 3098 O O . MET A 1 388 ? -9.568 8.425 44.483 1.00 36.72 388 MET A O 1
ATOM 3102 N N . ARG A 1 389 ? -7.578 8.762 43.520 1.00 36.28 389 ARG A N 1
ATOM 3103 C CA . ARG A 1 389 ? -6.805 7.922 44.433 1.00 36.28 389 ARG A CA 1
ATOM 3104 C C . ARG A 1 389 ? -5.810 8.825 45.135 1.00 36.28 389 ARG A C 1
ATOM 3106 O O . ARG A 1 389 ? -4.905 9.339 44.489 1.00 36.28 389 ARG A O 1
ATOM 3113 N N . HIS A 1 390 ? -5.982 8.986 46.443 1.00 35.75 390 HIS A N 1
ATOM 3114 C CA . HIS A 1 390 ? -4.916 9.478 47.304 1.00 35.75 390 HIS A CA 1
ATOM 3115 C C . HIS A 1 390 ? -3.748 8.478 47.267 1.00 35.75 390 HIS A C 1
ATOM 3117 O O . HIS A 1 390 ? -3.952 7.279 47.464 1.00 35.75 390 HIS A O 1
ATOM 3123 N N . ASP A 1 391 ? -2.567 9.001 46.948 1.00 38.28 391 ASP A N 1
ATOM 3124 C CA . ASP A 1 391 ? -1.226 8.430 47.090 1.00 38.28 391 ASP A CA 1
ATOM 3125 C C . ASP A 1 391 ? -1.003 6.982 46.624 1.00 38.28 391 ASP A C 1
ATOM 3127 O O . ASP A 1 391 ? -1.077 6.018 47.388 1.00 38.28 391 ASP A O 1
ATOM 3131 N N . GLN A 1 392 ? -0.564 6.836 45.370 1.00 34.69 392 GLN A N 1
ATOM 3132 C CA . GLN A 1 392 ? 0.382 5.778 45.008 1.00 34.69 392 GLN A CA 1
ATOM 3133 C C . GLN A 1 392 ? 1.517 6.360 44.156 1.00 34.69 392 GLN A C 1
ATOM 3135 O O . GLN A 1 392 ? 1.238 7.133 43.238 1.00 34.69 392 GLN A O 1
ATOM 3140 N N . PRO A 1 393 ? 2.783 5.994 44.431 1.00 33.16 393 PRO A N 1
ATOM 3141 C CA . PRO A 1 393 ? 3.913 6.454 43.638 1.00 33.16 393 PRO A CA 1
ATOM 3142 C C . PRO A 1 393 ? 3.827 5.909 42.202 1.00 33.16 393 PRO A C 1
ATOM 3144 O O . PRO A 1 393 ? 3.223 4.851 41.977 1.00 33.16 393 PRO A O 1
ATOM 3147 N N . PRO A 1 394 ? 4.422 6.620 41.229 1.00 36.47 394 PRO A N 1
ATOM 3148 C CA . PRO A 1 394 ? 4.324 6.278 39.818 1.00 36.47 394 PRO A CA 1
ATOM 3149 C C . PRO A 1 394 ? 4.850 4.862 39.570 1.00 36.47 394 PRO A C 1
ATOM 3151 O O . PRO A 1 394 ? 5.965 4.507 39.953 1.00 36.47 394 PRO A O 1
ATOM 3154 N N . VAL A 1 395 ? 4.021 4.034 38.933 1.00 37.88 395 VAL A N 1
ATOM 3155 C CA . VAL A 1 395 ? 4.443 2.726 38.430 1.00 37.88 395 VAL A CA 1
ATOM 3156 C C . VAL A 1 395 ? 5.326 2.989 37.217 1.00 37.88 395 VAL A C 1
ATOM 3158 O O . VAL A 1 395 ? 4.851 3.543 36.232 1.00 37.88 395 VAL A O 1
ATOM 3161 N N . SER A 1 396 ? 6.601 2.615 37.303 1.00 33.78 396 SER A N 1
ATOM 3162 C CA . SER A 1 396 ? 7.568 2.771 36.219 1.00 33.78 396 SER A CA 1
ATOM 3163 C C . SER A 1 396 ? 7.152 2.002 34.957 1.00 33.78 396 SER A C 1
ATOM 3165 O O . SER A 1 396 ? 6.677 0.864 35.019 1.00 33.78 396 SER A O 1
ATOM 3167 N N . ASP A 1 397 ? 7.380 2.622 33.797 1.00 37.50 397 ASP A N 1
ATOM 3168 C CA . ASP A 1 397 ? 6.986 2.158 32.456 1.00 37.50 397 ASP A CA 1
ATOM 3169 C C . ASP A 1 397 ? 7.714 0.895 31.948 1.00 37.50 397 ASP A C 1
ATOM 3171 O O . ASP A 1 397 ? 7.513 0.450 30.820 1.00 37.50 397 ASP A O 1
ATOM 3175 N N . ALA A 1 398 ? 8.506 0.224 32.784 1.00 34.19 398 ALA A N 1
ATOM 3176 C CA . ALA A 1 398 ? 9.360 -0.893 32.373 1.00 34.19 398 ALA A CA 1
ATOM 3177 C C . ALA A 1 398 ? 8.650 -2.264 32.249 1.00 34.19 398 ALA A C 1
ATOM 3179 O O . ALA A 1 398 ? 9.311 -3.283 32.067 1.00 34.19 398 ALA A O 1
ATOM 3180 N N . ALA A 1 399 ? 7.318 -2.352 32.366 1.00 33.91 399 ALA A N 1
ATOM 3181 C CA . ALA A 1 399 ? 6.633 -3.640 32.564 1.00 33.91 399 ALA A CA 1
ATOM 3182 C C . ALA A 1 399 ? 5.514 -3.977 31.561 1.00 33.91 399 ALA A C 1
ATOM 3184 O O . ALA A 1 399 ? 4.580 -4.706 31.914 1.00 33.91 399 ALA A O 1
ATOM 3185 N N . LYS A 1 400 ? 5.597 -3.498 30.314 1.00 40.00 400 LYS A N 1
ATOM 3186 C CA . LYS A 1 400 ? 4.685 -3.914 29.226 1.00 40.00 400 LYS A CA 1
ATOM 3187 C C . LYS A 1 400 ? 5.374 -4.656 28.079 1.00 40.00 400 LYS A C 1
ATOM 3189 O O . LYS A 1 400 ? 4.845 -4.716 26.978 1.00 40.00 400 LYS A O 1
ATOM 3194 N N . GLN A 1 401 ? 6.501 -5.305 28.351 1.00 37.19 401 GLN A N 1
ATOM 3195 C CA . GLN A 1 401 ? 6.964 -6.396 27.495 1.00 37.19 401 GLN A CA 1
ATOM 3196 C C . GLN A 1 401 ? 6.040 -7.607 27.681 1.00 37.19 401 GLN A C 1
ATOM 3198 O O . GLN A 1 401 ? 5.601 -7.901 28.800 1.00 37.19 401 GLN A O 1
ATOM 3203 N N . HIS A 1 402 ? 5.730 -8.307 26.586 1.00 41.44 402 HIS A N 1
ATOM 3204 C CA . HIS A 1 402 ? 5.053 -9.600 26.612 1.00 41.44 402 HIS A CA 1
ATOM 3205 C C . HIS A 1 402 ? 5.723 -10.501 27.658 1.00 41.44 402 HIS A C 1
ATOM 3207 O O . HIS A 1 402 ? 6.835 -10.982 27.462 1.00 41.44 402 HIS A O 1
ATOM 3213 N N . ARG A 1 403 ? 5.067 -10.716 28.808 1.00 42.59 403 ARG A N 1
ATOM 3214 C CA . ARG A 1 403 ? 5.620 -11.590 29.850 1.00 42.59 403 ARG A CA 1
ATOM 3215 C C . ARG A 1 403 ? 5.735 -13.000 29.280 1.00 42.59 403 ARG A C 1
ATOM 3217 O O . ARG A 1 403 ? 4.714 -13.614 28.962 1.00 42.59 403 ARG A O 1
ATOM 3224 N N . ALA A 1 404 ? 6.968 -13.496 29.191 1.00 46.41 404 ALA A N 1
ATOM 3225 C CA . ALA A 1 404 ? 7.266 -14.861 28.788 1.00 46.41 404 ALA A CA 1
ATOM 3226 C C . ALA A 1 404 ? 6.464 -15.874 29.626 1.00 46.41 404 ALA A C 1
ATOM 3228 O O . ALA A 1 404 ? 6.130 -15.628 30.798 1.00 46.41 404 ALA A O 1
ATOM 3229 N N . LYS A 1 405 ? 6.137 -17.018 29.009 1.00 56.09 405 LYS A N 1
ATOM 3230 C CA . LYS A 1 405 ? 5.456 -18.133 29.678 1.00 56.09 405 LYS A CA 1
ATOM 3231 C C . LYS A 1 405 ? 6.245 -18.514 30.927 1.00 56.09 405 LYS A C 1
ATOM 3233 O O . LYS A 1 405 ? 7.408 -18.891 30.831 1.00 56.09 405 LYS A O 1
ATOM 3238 N N . HIS A 1 406 ? 5.610 -18.444 32.090 1.00 57.50 406 HIS A N 1
ATOM 3239 C CA . HIS A 1 406 ? 6.207 -18.927 33.328 1.00 57.50 406 HIS A CA 1
ATOM 3240 C C . HIS A 1 406 ? 5.229 -19.823 34.076 1.00 57.50 406 HIS A C 1
ATOM 3242 O O . HIS A 1 406 ? 4.015 -19.592 34.130 1.00 57.50 406 HIS A O 1
ATOM 3248 N N . LYS A 1 407 ? 5.786 -20.881 34.662 1.00 64.06 407 LYS A N 1
ATOM 3249 C CA . LYS A 1 407 ? 5.049 -21.806 35.513 1.00 64.06 407 LYS A CA 1
ATOM 3250 C C . LYS A 1 407 ? 4.841 -21.146 36.867 1.00 64.06 407 LYS A C 1
ATOM 3252 O O . LYS A 1 407 ? 5.796 -20.803 37.557 1.00 64.06 407 LYS A O 1
ATOM 3257 N N . VAL A 1 408 ? 3.583 -20.970 37.247 1.00 68.50 408 VAL A N 1
ATOM 3258 C CA . VAL A 1 408 ? 3.219 -20.554 38.598 1.00 68.50 408 VAL A CA 1
ATOM 3259 C C . VAL A 1 408 ? 3.100 -21.816 39.435 1.00 68.50 408 VAL A C 1
ATOM 3261 O O . VAL A 1 408 ? 2.254 -22.669 39.156 1.00 68.50 408 VAL A O 1
ATOM 3264 N N . ALA A 1 409 ? 3.955 -21.938 40.450 1.00 71.69 409 ALA A N 1
ATOM 3265 C CA . ALA A 1 409 ? 3.880 -23.016 41.426 1.00 71.69 409 ALA A CA 1
ATOM 3266 C C . ALA A 1 409 ? 2.556 -22.965 42.207 1.00 71.69 409 ALA A C 1
ATOM 3268 O O . ALA A 1 409 ? 1.893 -21.921 42.301 1.00 71.69 409 ALA A O 1
ATOM 3269 N N . PHE A 1 410 ? 2.165 -24.107 42.774 1.00 74.06 410 PHE A N 1
ATOM 3270 C CA . PHE A 1 410 ? 1.015 -24.139 43.667 1.00 74.06 410 PHE A CA 1
ATOM 3271 C C . PHE A 1 410 ? 1.261 -23.221 44.869 1.00 74.06 410 PHE A C 1
ATOM 3273 O O . PHE A 1 410 ? 2.362 -23.171 45.408 1.00 74.06 410 PHE A O 1
ATOM 3280 N N . HIS A 1 411 ? 0.242 -22.470 45.276 1.00 80.19 411 HIS A N 1
ATOM 3281 C CA . HIS A 1 411 ? 0.327 -21.591 46.440 1.00 80.19 411 HIS A CA 1
ATOM 3282 C C . HIS A 1 411 ? -1.057 -21.320 47.023 1.00 80.19 411 HIS A C 1
ATOM 3284 O O . HIS A 1 411 ? -2.097 -21.630 46.433 1.00 80.19 411 HIS A O 1
ATOM 3290 N N . VAL A 1 412 ? -1.060 -20.711 48.202 1.00 82.62 412 VAL A N 1
ATOM 3291 C CA . VAL A 1 412 ? -2.263 -20.302 48.916 1.00 82.62 412 VAL A CA 1
ATOM 3292 C C . VAL A 1 412 ? -2.465 -18.797 48.709 1.00 82.62 412 VAL A C 1
ATOM 3294 O O . VAL A 1 412 ? -1.517 -18.021 48.811 1.00 82.62 412 VAL A O 1
ATOM 3297 N N . ARG A 1 413 ? -3.689 -18.362 48.391 1.00 74.75 413 ARG A N 1
ATOM 3298 C CA . ARG A 1 413 ? -4.039 -16.938 48.200 1.00 74.75 413 ARG A CA 1
ATOM 3299 C C . ARG A 1 413 ? -5.195 -16.532 49.106 1.00 74.75 413 ARG A C 1
ATOM 3301 O O . ARG A 1 413 ? -6.035 -17.370 49.417 1.00 74.75 413 ARG A O 1
ATOM 3308 N N . ARG A 1 414 ? -5.298 -15.253 49.473 1.00 77.38 414 ARG A N 1
ATOM 3309 C CA . ARG A 1 414 ? -6.441 -14.748 50.256 1.00 77.38 414 ARG A CA 1
ATOM 3310 C C . ARG A 1 414 ? -7.754 -14.912 49.486 1.00 77.38 414 ARG A C 1
ATOM 3312 O O . ARG A 1 414 ? -7.825 -14.613 48.292 1.00 77.38 414 ARG A O 1
ATOM 3319 N N . SER A 1 415 ? -8.791 -15.395 50.160 1.00 76.06 415 SER A N 1
ATOM 3320 C CA . SER A 1 415 ? -10.140 -15.539 49.611 1.00 76.06 415 SER A CA 1
ATOM 3321 C C . SER A 1 415 ? -11.156 -15.639 50.742 1.00 76.06 415 SER A C 1
ATOM 3323 O O . SER A 1 415 ? -10.861 -16.232 51.770 1.00 76.06 415 SER A O 1
ATOM 3325 N N . ALA A 1 416 ? -12.352 -15.080 50.553 1.00 72.38 416 ALA A N 1
ATOM 3326 C CA . ALA A 1 416 ? -13.389 -15.068 51.587 1.00 72.38 416 ALA A CA 1
ATOM 3327 C C . ALA A 1 416 ? -13.761 -16.480 52.089 1.00 72.38 416 ALA A C 1
ATOM 3329 O O . ALA A 1 416 ? -14.095 -16.643 53.257 1.00 72.38 416 ALA A O 1
ATOM 3330 N N . SER A 1 417 ? -13.660 -17.500 51.230 1.00 69.38 417 SER A N 1
ATOM 3331 C CA . SER A 1 417 ? -13.813 -18.912 51.591 1.00 69.38 417 SER A CA 1
ATOM 3332 C C . SER A 1 417 ? -13.140 -19.822 50.555 1.00 69.38 417 SER A C 1
ATOM 3334 O O . SER A 1 417 ? -12.978 -19.443 49.392 1.00 69.38 417 SER A O 1
ATOM 3336 N N . ALA A 1 418 ? -12.743 -21.031 50.962 1.00 71.88 418 ALA A N 1
ATOM 3337 C CA . ALA A 1 418 ? -12.302 -22.083 50.046 1.00 71.88 418 ALA A CA 1
ATOM 3338 C C . ALA A 1 418 ? -13.394 -23.151 49.909 1.00 71.88 418 ALA A C 1
ATOM 3340 O O . ALA A 1 418 ? -14.059 -23.508 50.878 1.00 71.88 418 ALA A O 1
ATOM 3341 N N . SER A 1 419 ? -13.582 -23.672 48.697 1.00 72.25 419 SER A N 1
ATOM 3342 C CA . SER A 1 419 ? -14.524 -24.777 48.461 1.00 72.25 419 SER A CA 1
ATOM 3343 C C . SER A 1 419 ? -13.968 -26.118 48.961 1.00 72.25 419 SER A C 1
ATOM 3345 O O . SER A 1 419 ? -12.751 -26.306 49.010 1.00 72.25 419 SER A O 1
ATOM 3347 N N . ALA A 1 420 ? -14.844 -27.089 49.246 1.00 68.50 420 ALA A N 1
ATOM 3348 C CA . ALA A 1 420 ? -14.446 -28.456 49.613 1.00 68.50 420 ALA A CA 1
ATOM 3349 C C . ALA A 1 420 ? -13.494 -29.088 48.575 1.00 68.50 420 ALA A C 1
ATOM 3351 O O . ALA A 1 420 ? -12.502 -29.719 48.931 1.00 68.50 420 ALA A O 1
ATOM 3352 N N . THR A 1 421 ? -13.720 -28.819 47.285 1.00 55.84 421 THR A N 1
ATOM 3353 C CA . THR A 1 421 ? -12.839 -29.242 46.187 1.00 55.84 421 THR A CA 1
ATOM 3354 C C . THR A 1 421 ? -11.436 -28.644 46.295 1.00 55.84 421 THR A C 1
ATOM 3356 O O . THR A 1 421 ? -10.450 -29.313 45.998 1.00 55.84 421 THR A O 1
ATOM 3359 N N . GLN A 1 422 ? -11.314 -27.386 46.724 1.00 69.12 422 GLN A N 1
ATOM 3360 C CA . GLN A 1 422 ? -10.013 -26.741 46.911 1.00 69.12 422 GLN A CA 1
ATOM 3361 C C . GLN A 1 422 ? -9.288 -27.266 48.146 1.00 69.12 422 GLN A C 1
ATOM 3363 O O . GLN A 1 422 ? -8.079 -27.459 48.065 1.00 69.12 422 GLN A O 1
ATOM 3368 N N . HIS A 1 423 ? -10.008 -27.551 49.235 1.00 69.75 423 HIS A N 1
ATOM 3369 C CA . HIS A 1 423 ? -9.446 -28.237 50.402 1.00 69.75 423 HIS A CA 1
ATOM 3370 C C . HIS A 1 423 ? -8.902 -29.623 50.030 1.00 69.75 423 HIS A C 1
ATOM 3372 O O . HIS A 1 423 ? -7.754 -29.931 50.343 1.00 69.75 423 HIS A O 1
ATOM 3378 N N . PHE A 1 424 ? -9.678 -30.411 49.281 1.00 63.91 424 PHE A N 1
ATOM 3379 C CA . PHE A 1 424 ? -9.260 -31.726 48.790 1.00 63.91 424 PHE A CA 1
ATOM 3380 C C . PHE A 1 424 ? -8.026 -31.649 47.876 1.00 63.91 424 PHE A C 1
ATOM 3382 O O . PHE A 1 424 ? -7.083 -32.427 48.012 1.00 63.91 424 PHE A O 1
ATOM 3389 N N . LEU A 1 425 ? -7.995 -30.676 46.960 1.00 62.41 425 LEU A N 1
ATOM 3390 C CA . LEU A 1 425 ? -6.841 -30.462 46.088 1.00 62.41 425 LEU A CA 1
ATOM 3391 C C . LEU A 1 425 ? -5.603 -30.048 46.884 1.00 62.41 425 LEU A C 1
ATOM 3393 O O . LEU A 1 425 ? -4.548 -30.632 46.672 1.00 62.41 425 LEU A O 1
ATOM 3397 N N . ALA A 1 426 ? -5.720 -29.100 47.815 1.00 74.56 426 ALA A N 1
ATOM 3398 C CA . ALA A 1 426 ? -4.599 -28.664 48.644 1.00 74.56 426 ALA A CA 1
ATOM 3399 C C . ALA A 1 426 ? -3.974 -29.827 49.426 1.00 74.56 426 ALA A C 1
ATOM 3401 O O . ALA A 1 426 ? -2.753 -29.970 49.414 1.00 74.56 426 ALA A O 1
ATOM 3402 N N . GLN A 1 427 ? -4.803 -30.710 49.997 1.00 70.31 427 GLN A N 1
ATOM 3403 C CA . GLN A 1 427 ? -4.347 -31.903 50.713 1.00 70.31 427 GLN A CA 1
ATOM 3404 C C . GLN A 1 427 ? -3.514 -32.831 49.817 1.00 70.31 427 GLN A C 1
ATOM 3406 O O . GLN A 1 427 ? -2.484 -33.345 50.245 1.00 70.31 427 GLN A O 1
ATOM 3411 N N . ARG A 1 428 ? -3.898 -32.989 48.544 1.00 61.69 428 ARG A N 1
ATOM 3412 C CA . ARG A 1 428 ? -3.158 -33.798 47.561 1.00 61.69 428 ARG A CA 1
ATOM 3413 C C . ARG A 1 428 ? -1.802 -33.195 47.169 1.00 61.69 428 ARG A C 1
ATOM 3415 O O . ARG A 1 428 ? -0.923 -33.927 46.728 1.00 61.69 428 ARG A O 1
ATOM 3422 N N . TYR A 1 429 ? -1.634 -31.885 47.348 1.00 68.25 429 TYR A N 1
ATOM 3423 C CA . TYR A 1 429 ? -0.358 -31.175 47.207 1.00 68.25 429 TYR A CA 1
ATOM 3424 C C . TYR A 1 429 ? 0.367 -30.976 48.555 1.00 68.25 429 TYR A C 1
ATOM 3426 O O . TYR A 1 429 ? 1.340 -30.230 48.613 1.00 68.25 429 TYR A O 1
ATOM 3434 N N . GLY A 1 430 ? -0.089 -31.624 49.637 1.00 72.31 430 GLY A N 1
ATOM 3435 C CA . GLY A 1 430 ? 0.546 -31.562 50.959 1.00 72.31 430 GLY A CA 1
ATOM 3436 C C . GLY A 1 430 ? 0.330 -30.249 51.720 1.00 72.31 430 GLY A C 1
ATOM 3437 O O . GLY A 1 430 ? 1.121 -29.918 52.597 1.00 72.31 430 GLY A O 1
ATOM 3438 N N . LEU A 1 431 ? -0.714 -29.482 51.391 1.00 73.69 431 LEU A N 1
ATOM 3439 C CA . LEU A 1 431 ? -0.996 -28.171 51.982 1.00 73.69 431 LEU A CA 1
ATOM 3440 C C . LEU A 1 431 ? -2.322 -28.145 52.750 1.00 73.69 431 LEU A C 1
ATOM 3442 O O . LEU A 1 431 ? -3.360 -28.571 52.245 1.00 73.69 431 LEU A O 1
ATOM 3446 N N . SER A 1 432 ? -2.311 -27.535 53.937 1.00 75.56 432 SER A N 1
ATOM 3447 C CA . SER A 1 432 ? -3.518 -27.146 54.677 1.00 75.56 432 SER A CA 1
ATOM 3448 C C . SER A 1 432 ? -3.898 -25.697 54.355 1.00 75.56 432 SER A C 1
ATOM 3450 O O . SER A 1 432 ? -3.054 -24.809 54.457 1.00 75.56 432 SER A O 1
ATOM 3452 N N . ILE A 1 433 ? -5.158 -25.436 53.990 1.00 79.00 433 ILE A N 1
ATOM 3453 C CA . ILE A 1 433 ? -5.650 -24.077 53.697 1.00 79.00 433 ILE A CA 1
ATOM 3454 C C . ILE A 1 433 ? -6.114 -23.397 55.002 1.00 79.00 433 ILE A C 1
ATOM 3456 O O . ILE A 1 433 ? -7.081 -23.881 55.595 1.00 79.00 433 ILE A O 1
ATOM 3460 N N . PRO A 1 434 ? -5.501 -22.278 55.437 1.00 79.69 434 PRO A N 1
ATOM 3461 C CA . PRO A 1 434 ? -5.969 -21.508 56.592 1.00 79.69 434 PRO A CA 1
ATOM 3462 C C . PRO A 1 434 ? -7.301 -20.788 56.323 1.00 79.69 434 PRO A C 1
ATOM 3464 O O . PRO A 1 434 ? -7.668 -20.528 55.174 1.00 79.69 434 PRO A O 1
ATOM 3467 N N . GLN A 1 435 ? -8.008 -20.395 57.385 1.00 73.25 435 GLN A N 1
ATOM 3468 C CA . GLN A 1 435 ? -9.245 -19.615 57.274 1.00 73.25 435 GLN A CA 1
ATOM 3469 C C . GLN A 1 435 ? -8.985 -18.269 56.568 1.00 73.25 435 GLN A C 1
ATOM 3471 O O . GLN A 1 435 ? -8.020 -17.573 56.873 1.00 73.25 435 GLN A O 1
ATOM 3476 N N . GLY A 1 436 ? -9.831 -17.908 55.597 1.00 80.69 436 GLY A N 1
ATOM 3477 C CA . GLY A 1 436 ? -9.652 -16.694 54.783 1.00 80.69 436 GLY A CA 1
ATOM 3478 C C . GLY A 1 436 ? -8.671 -16.842 53.611 1.00 80.69 436 GLY A C 1
ATOM 3479 O O . GLY A 1 436 ? -8.269 -15.848 52.993 1.00 80.69 436 GLY A O 1
ATOM 3480 N N . PHE A 1 437 ? -8.285 -18.074 53.274 1.00 82.25 437 PHE A N 1
ATOM 3481 C CA . PHE A 1 437 ? -7.431 -18.379 52.134 1.00 82.25 437 PHE A CA 1
ATOM 3482 C C . PHE A 1 437 ? -8.032 -19.466 51.237 1.00 82.25 437 PHE A C 1
ATOM 3484 O O . PHE A 1 437 ? -8.998 -20.128 51.590 1.00 82.25 437 PHE A O 1
ATOM 3491 N N . THR A 1 438 ? -7.473 -19.638 50.039 1.00 81.50 438 THR A N 1
ATOM 3492 C CA . THR A 1 438 ? -7.849 -20.672 49.073 1.00 81.50 438 THR A CA 1
ATOM 3493 C C . THR A 1 438 ? -6.625 -21.200 48.328 1.00 81.50 438 THR A C 1
ATOM 3495 O O . THR A 1 438 ? -5.609 -20.511 48.209 1.00 81.50 438 THR A O 1
ATOM 3498 N N . PHE A 1 439 ? -6.727 -22.417 47.802 1.00 80.75 439 PHE A N 1
ATOM 3499 C CA . PHE A 1 439 ? -5.657 -23.079 47.066 1.00 80.75 439 PHE A CA 1
ATOM 3500 C C . PHE A 1 439 ? -5.672 -22.721 45.577 1.00 80.75 439 PHE A C 1
ATOM 3502 O O . PHE A 1 439 ? -6.714 -22.764 44.911 1.00 80.75 439 PHE A O 1
ATOM 3509 N N . VAL A 1 440 ? -4.490 -22.400 45.049 1.00 72.56 440 VAL A N 1
ATOM 3510 C CA . VAL A 1 440 ? -4.230 -22.177 43.627 1.00 72.56 440 VAL A CA 1
ATOM 3511 C C . VAL A 1 440 ? -3.338 -23.304 43.124 1.00 72.56 440 VAL A C 1
ATOM 3513 O O . VAL A 1 440 ? -2.183 -23.418 43.528 1.00 72.56 440 VAL A O 1
ATOM 3516 N N . ARG A 1 441 ? -3.873 -24.129 42.219 1.00 68.94 441 ARG A N 1
ATOM 3517 C CA . ARG A 1 441 ? -3.117 -25.207 41.569 1.00 68.94 441 ARG A CA 1
ATOM 3518 C C . ARG A 1 441 ? -1.991 -24.653 40.682 1.00 68.94 441 ARG A C 1
ATOM 3520 O O . ARG A 1 441 ? -2.124 -23.522 40.190 1.00 68.94 441 ARG A O 1
ATOM 3527 N N . PRO A 1 442 ? -0.943 -25.451 40.403 1.00 74.31 442 PRO A N 1
ATOM 3528 C CA . PRO A 1 442 ? 0.057 -25.071 39.422 1.00 74.31 442 PRO A CA 1
ATOM 3529 C C . PRO A 1 442 ? -0.621 -24.787 38.086 1.00 74.31 442 PRO A C 1
ATOM 3531 O O . PRO A 1 442 ? -1.498 -25.536 37.648 1.00 74.31 442 PRO A O 1
ATOM 3534 N N . HIS A 1 443 ? -0.260 -23.675 37.467 1.00 63.66 443 HIS A N 1
ATOM 3535 C CA . HIS A 1 443 ? -0.756 -23.303 36.150 1.00 63.66 443 HIS A CA 1
ATOM 3536 C C . HIS A 1 443 ? 0.294 -22.468 35.435 1.00 63.66 443 HIS A C 1
ATOM 3538 O O . HIS A 1 443 ? 1.133 -21.823 36.060 1.00 63.66 443 HIS A O 1
ATOM 3544 N N . GLU A 1 444 ? 0.243 -22.465 34.114 1.00 60.53 444 GLU A N 1
ATOM 3545 C CA . GLU A 1 444 ? 1.077 -21.574 33.320 1.00 60.53 444 GLU A CA 1
ATOM 3546 C C . GLU A 1 444 ? 0.405 -20.206 33.215 1.00 60.53 444 GLU A C 1
ATOM 3548 O O . GLU A 1 444 ? -0.793 -20.104 32.932 1.00 60.53 444 GLU A O 1
ATOM 3553 N N . ARG A 1 445 ? 1.175 -19.146 33.475 1.00 51.50 445 ARG A N 1
ATOM 3554 C CA . ARG A 1 445 ? 0.789 -17.760 33.207 1.00 51.50 445 ARG A CA 1
ATOM 3555 C C . ARG A 1 445 ? 1.632 -17.224 32.058 1.00 51.50 445 ARG A C 1
ATOM 3557 O O . ARG A 1 445 ? 2.835 -17.455 31.996 1.00 51.50 445 ARG A O 1
ATOM 3564 N N . GLY A 1 446 ? 0.984 -16.458 31.189 1.00 48.12 446 GLY A N 1
ATOM 3565 C CA . GLY A 1 446 ? 1.557 -15.995 29.928 1.00 48.12 446 GLY A CA 1
ATOM 3566 C C . GLY A 1 446 ? 0.990 -16.803 28.762 1.00 48.12 446 GLY A C 1
ATOM 3567 O O . GLY A 1 446 ? 1.120 -18.020 28.721 1.00 48.12 446 GLY A O 1
ATOM 3568 N N . ALA A 1 447 ? 0.312 -16.107 27.850 1.00 44.06 447 ALA A N 1
ATOM 3569 C CA . ALA A 1 447 ? -0.141 -16.547 26.524 1.00 44.06 447 ALA A CA 1
ATOM 3570 C C . ALA A 1 447 ? -1.037 -17.800 26.368 1.00 44.06 447 ALA A C 1
ATOM 3572 O O . ALA A 1 447 ? -1.621 -17.956 25.304 1.00 44.06 447 ALA A O 1
ATOM 3573 N N . SER A 1 448 ? -1.264 -18.644 27.375 1.00 35.28 448 SER A N 1
ATOM 3574 C CA . SER A 1 448 ? -2.075 -19.877 27.244 1.00 35.28 448 SER A CA 1
ATOM 3575 C C . SER A 1 448 ? -3.597 -19.660 27.121 1.00 35.28 448 SER A C 1
ATOM 3577 O O . SER A 1 448 ? -4.372 -20.606 27.177 1.00 35.28 448 SER A O 1
ATOM 3579 N N . GLY A 1 449 ? -4.042 -18.415 26.934 1.00 39.66 449 GLY A N 1
ATOM 3580 C CA . GLY A 1 449 ? -5.424 -18.089 26.570 1.00 39.66 449 GLY A CA 1
ATOM 3581 C C . GLY A 1 449 ? -5.550 -17.014 25.491 1.00 39.66 449 GLY A C 1
ATOM 3582 O O . GLY A 1 449 ? -6.648 -16.502 25.317 1.00 39.66 449 GLY A O 1
ATOM 3583 N N . LEU A 1 450 ? -4.452 -16.625 24.829 1.00 42.91 450 LEU A N 1
ATOM 3584 C CA . LEU A 1 450 ? -4.475 -15.689 23.694 1.00 42.91 450 LEU A CA 1
ATOM 3585 C C . LEU A 1 450 ? -4.522 -16.432 22.354 1.00 42.91 450 LEU A C 1
ATOM 3587 O O . LEU A 1 450 ? -5.206 -15.971 21.456 1.00 42.91 450 LEU A O 1
ATOM 3591 N N . SER A 1 451 ? -3.909 -17.617 22.251 1.00 40.41 451 SER A N 1
ATOM 3592 C CA . SER A 1 451 ? -3.973 -18.454 21.040 1.00 40.41 451 SER A CA 1
ATOM 3593 C C . SER A 1 451 ? -5.376 -18.998 20.727 1.00 40.41 451 SER A C 1
ATOM 3595 O O . SER A 1 451 ? -5.627 -19.417 19.609 1.00 40.41 451 SER A O 1
ATOM 3597 N N . GLU A 1 452 ? -6.298 -18.978 21.696 1.00 41.88 452 GLU A N 1
ATOM 3598 C CA . GLU A 1 452 ? -7.715 -19.345 21.517 1.00 41.88 452 GLU A CA 1
ATOM 3599 C C . GLU A 1 452 ? -8.662 -18.131 21.508 1.00 41.88 452 GLU A C 1
ATOM 3601 O O . GLU A 1 452 ? -9.870 -18.305 21.369 1.00 41.88 452 GLU A O 1
ATOM 3606 N N . ARG A 1 453 ? -8.166 -16.900 21.714 1.00 50.22 453 ARG A N 1
ATOM 3607 C CA . ARG A 1 453 ? -9.019 -15.706 21.804 1.00 50.22 453 ARG A CA 1
ATOM 3608 C C . ARG A 1 453 ? -8.832 -14.811 20.596 1.00 50.22 453 ARG A C 1
ATOM 3610 O O . ARG A 1 453 ? -7.862 -14.064 20.522 1.00 50.22 453 ARG A O 1
ATOM 3617 N N . VAL A 1 454 ? -9.823 -14.818 19.713 1.00 63.12 454 VAL A N 1
ATOM 3618 C CA . VAL A 1 454 ? -9.905 -13.850 18.618 1.00 63.12 454 VAL A CA 1
ATOM 3619 C C . VAL A 1 454 ? -10.490 -12.555 19.186 1.00 63.12 454 VAL A C 1
ATOM 3621 O O . VAL A 1 454 ? -11.676 -12.484 19.526 1.00 63.12 454 VAL A O 1
ATOM 3624 N N . ASN A 1 455 ? -9.638 -11.544 19.364 1.00 78.75 455 ASN A N 1
ATOM 3625 C CA . ASN A 1 455 ? -10.081 -10.195 19.707 1.00 78.75 455 ASN A CA 1
ATOM 3626 C C . ASN A 1 455 ? -10.503 -9.486 18.418 1.00 78.75 455 ASN A C 1
ATOM 3628 O O . ASN A 1 455 ? -9.678 -9.305 17.529 1.00 78.75 455 ASN A O 1
ATOM 3632 N N . ILE A 1 456 ? -11.765 -9.075 18.338 1.00 81.56 456 ILE A N 1
ATOM 3633 C CA . ILE A 1 456 ? -12.292 -8.280 17.225 1.00 81.56 456 ILE A CA 1
ATOM 3634 C C . ILE A 1 456 ? -12.493 -6.859 17.738 1.00 81.56 456 ILE A C 1
ATOM 3636 O O . ILE A 1 456 ? -13.170 -6.655 18.748 1.00 81.56 456 ILE A O 1
ATOM 3640 N N . TYR A 1 457 ? -11.907 -5.876 17.065 1.00 89.06 457 TYR A N 1
ATOM 3641 C CA . TYR A 1 457 ? -12.061 -4.471 17.429 1.00 89.06 457 TYR A CA 1
ATOM 3642 C C . TYR A 1 457 ? -13.206 -3.828 16.644 1.00 89.06 457 TYR A C 1
ATOM 3644 O O . TYR A 1 457 ? -13.502 -4.227 15.522 1.00 89.06 457 TYR A O 1
ATOM 3652 N N . ARG A 1 458 ? -13.855 -2.820 17.226 1.00 85.94 458 ARG A N 1
ATOM 3653 C CA . ARG A 1 458 ? -14.838 -1.963 16.549 1.00 85.94 458 ARG A CA 1
ATOM 3654 C C . ARG A 1 458 ? -14.553 -0.511 16.901 1.00 85.94 458 ARG A C 1
ATOM 3656 O O . ARG A 1 458 ? -14.659 -0.153 18.074 1.00 85.94 458 ARG A O 1
ATOM 3663 N N . SER A 1 459 ? -14.202 0.314 15.918 1.00 86.06 459 SER A N 1
ATOM 3664 C CA . SER A 1 459 ? -14.050 1.759 16.127 1.00 86.06 459 SER A CA 1
ATOM 3665 C C . SER A 1 459 ? -15.405 2.444 16.022 1.00 86.06 459 SER A C 1
ATOM 3667 O O . SER A 1 459 ? -16.111 2.296 15.024 1.00 86.06 459 SER A O 1
ATOM 3669 N N . ARG A 1 460 ? -15.776 3.191 17.065 1.00 79.62 460 ARG A N 1
ATOM 3670 C CA . ARG A 1 460 ? -16.986 4.021 17.060 1.00 79.62 460 ARG A CA 1
ATOM 3671 C C . ARG A 1 460 ? -16.836 5.209 16.119 1.00 79.62 460 ARG A C 1
ATOM 3673 O O . ARG A 1 460 ? -17.797 5.517 15.425 1.00 79.62 460 ARG A O 1
ATOM 3680 N N . SER A 1 461 ? -15.652 5.823 16.087 1.00 78.94 461 SER A N 1
ATOM 3681 C CA . SER A 1 461 ? -15.344 6.966 15.227 1.00 78.94 461 SER A CA 1
ATOM 3682 C C . SER A 1 461 ? -15.494 6.582 13.754 1.00 78.94 461 SER A C 1
ATOM 3684 O O . SER A 1 461 ? -16.337 7.147 13.066 1.00 78.94 461 SER A O 1
ATOM 3686 N N . ALA A 1 462 ? -14.801 5.527 13.312 1.00 77.00 462 ALA A N 1
ATOM 3687 C CA . ALA A 1 462 ? -14.884 5.052 11.932 1.00 77.00 462 ALA A CA 1
ATOM 3688 C C . ALA A 1 462 ? -16.276 4.528 11.564 1.00 77.00 462 ALA A C 1
ATOM 3690 O O . ALA A 1 462 ? -16.768 4.821 10.481 1.00 77.00 462 ALA A O 1
ATOM 3691 N N . SER A 1 463 ? -16.950 3.806 12.471 1.00 73.62 463 SER A N 1
ATOM 3692 C CA . SER A 1 463 ? -18.329 3.367 12.215 1.00 73.62 463 SER A CA 1
ATOM 3693 C C . SER A 1 463 ? -19.238 4.565 11.954 1.00 73.62 463 SER A C 1
ATOM 3695 O O . SER A 1 463 ? -20.000 4.543 10.997 1.00 73.62 463 SER A O 1
ATOM 3697 N N . ARG A 1 464 ? -19.156 5.623 12.770 1.00 70.06 464 ARG A N 1
ATOM 3698 C CA . ARG A 1 464 ? -20.015 6.799 12.597 1.00 70.06 464 ARG A CA 1
ATOM 3699 C C . ARG A 1 464 ? -19.832 7.424 11.211 1.00 70.06 464 ARG A C 1
ATOM 3701 O O . ARG A 1 464 ? -20.822 7.663 10.539 1.00 70.06 464 ARG A O 1
ATOM 3708 N N . MET A 1 465 ? -18.587 7.544 10.762 1.00 69.44 465 MET A N 1
ATOM 3709 C CA . MET A 1 465 ? -18.226 8.129 9.466 1.00 69.44 465 MET A CA 1
ATOM 3710 C C . MET A 1 465 ? -18.700 7.270 8.285 1.00 69.44 465 MET A C 1
ATOM 3712 O O . MET A 1 465 ? -19.288 7.780 7.339 1.00 69.44 465 MET A O 1
ATOM 3716 N N . ILE A 1 466 ? -18.513 5.950 8.370 1.00 60.19 466 ILE A N 1
ATOM 3717 C CA . ILE A 1 466 ? -18.966 4.989 7.352 1.00 60.19 466 ILE A CA 1
ATOM 3718 C C . ILE A 1 466 ? -20.496 4.992 7.226 1.00 60.19 466 ILE A C 1
ATOM 3720 O O . ILE A 1 466 ? -21.031 5.007 6.121 1.00 60.19 466 ILE A O 1
ATOM 3724 N N . TYR A 1 467 ? -21.217 4.975 8.351 1.00 53.97 467 TYR A N 1
ATOM 3725 C CA . TYR A 1 467 ? -22.682 4.967 8.340 1.00 53.97 467 TYR A CA 1
ATOM 3726 C C . TYR A 1 467 ? -23.280 6.334 7.970 1.00 53.97 467 TYR A C 1
ATOM 3728 O O . TYR A 1 467 ? -24.374 6.375 7.411 1.00 53.97 467 TYR A O 1
ATOM 3736 N N . GLU A 1 468 ? -22.570 7.436 8.224 1.00 46.75 468 GLU A N 1
ATOM 3737 C CA . GLU A 1 468 ? -22.924 8.760 7.698 1.00 46.75 468 GLU A CA 1
ATOM 3738 C C . GLU A 1 468 ? -22.773 8.790 6.153 1.00 46.75 468 GLU A C 1
ATOM 3740 O O . GLU A 1 468 ? -23.684 9.270 5.483 1.00 46.75 468 GLU A O 1
ATOM 3745 N N . ALA A 1 469 ? -21.749 8.135 5.574 1.00 40.16 469 ALA A N 1
ATOM 3746 C CA . ALA A 1 469 ? -21.483 8.095 4.122 1.00 40.16 469 ALA A CA 1
ATOM 3747 C C . ALA A 1 469 ? -22.296 7.062 3.293 1.00 40.16 469 ALA A C 1
ATOM 3749 O O . ALA A 1 469 ? -22.651 7.342 2.152 1.00 40.16 469 ALA A O 1
ATOM 3750 N N . ILE A 1 470 ? -22.649 5.879 3.826 1.00 34.78 470 ILE A N 1
ATOM 3751 C CA . ILE A 1 470 ? -23.389 4.804 3.093 1.00 34.78 470 ILE A CA 1
ATOM 3752 C C . ILE A 1 470 ? -24.914 5.037 3.081 1.00 34.78 470 ILE A C 1
ATOM 3754 O O . ILE A 1 470 ? -25.742 4.152 2.861 1.00 34.78 470 ILE A O 1
ATOM 3758 N N . SER A 1 471 ? -25.339 6.263 3.327 1.00 32.41 471 SER A N 1
ATOM 3759 C CA . SER A 1 471 ? -26.750 6.575 3.301 1.00 32.41 471 SER A CA 1
ATOM 3760 C C . SER A 1 471 ? -27.162 7.014 1.884 1.00 32.41 471 SER A C 1
ATOM 3762 O O . SER A 1 471 ? -26.455 7.736 1.203 1.00 32.41 471 SER A O 1
ATOM 3764 N N . SER A 1 472 ? -28.367 6.691 1.437 1.00 35.34 472 SER A N 1
ATOM 3765 C CA . SER A 1 472 ? -28.689 5.979 0.174 1.00 35.34 472 SER A CA 1
ATOM 3766 C C . SER A 1 472 ? -29.006 4.497 0.426 1.00 35.34 472 SER A C 1
ATOM 3768 O O . SER A 1 472 ? -28.971 3.646 -0.452 1.00 35.34 472 SER A O 1
ATOM 3770 N N . ALA A 1 473 ? -29.471 4.222 1.649 1.00 27.28 473 ALA A N 1
ATOM 3771 C CA . ALA A 1 473 ? -30.477 3.208 1.904 1.00 27.28 473 ALA A CA 1
ATOM 3772 C C . ALA A 1 473 ? -31.863 3.673 1.380 1.00 27.28 473 ALA A C 1
ATOM 3774 O O . ALA A 1 473 ? -32.085 4.884 1.256 1.00 27.28 473 ALA A O 1
ATOM 3775 N N . PRO A 1 474 ? -32.795 2.739 1.094 1.00 30.25 474 PRO A N 1
ATOM 3776 C CA . PRO A 1 474 ? -34.121 3.014 0.532 1.00 30.25 474 PRO A CA 1
ATOM 3777 C C . PRO A 1 474 ? -34.952 3.949 1.419 1.00 30.25 474 PRO A C 1
ATOM 3779 O O . PRO A 1 474 ? -34.622 4.164 2.587 1.00 30.25 474 PRO A O 1
ATOM 3782 N N . GLU A 1 475 ? -36.055 4.469 0.871 1.00 32.28 475 GLU A N 1
ATOM 3783 C CA . GLU A 1 475 ? -37.042 5.281 1.595 1.00 32.28 475 GLU A CA 1
ATOM 3784 C C . GLU A 1 475 ? -37.283 4.751 3.021 1.00 32.28 475 GLU A C 1
ATOM 3786 O O . GLU A 1 475 ? -37.825 3.663 3.224 1.00 32.28 475 GLU A O 1
ATOM 3791 N N . GLY A 1 476 ? -36.855 5.540 4.014 1.00 41.72 476 GLY A N 1
ATOM 3792 C CA . GLY A 1 476 ? -37.102 5.257 5.425 1.00 41.72 476 GLY A CA 1
ATOM 3793 C C . GLY A 1 476 ? -35.938 4.701 6.253 1.00 41.72 476 GLY A C 1
ATOM 3794 O O . GLY A 1 476 ? -36.195 3.837 7.083 1.00 41.72 476 GLY A O 1
ATOM 3795 N N . SER A 1 477 ? -34.711 5.233 6.152 1.00 30.48 477 SER A N 1
ATOM 3796 C CA . SER A 1 477 ? -33.780 5.271 7.304 1.00 30.48 477 SER A CA 1
ATOM 3797 C C . SER A 1 477 ? -32.498 6.084 7.061 1.00 30.48 477 SER A C 1
ATOM 3799 O O . SER A 1 477 ? -31.580 5.618 6.394 1.00 30.48 477 SER A O 1
ATOM 3801 N N . ARG A 1 478 ? -32.383 7.238 7.724 1.00 28.70 478 ARG A N 1
ATOM 3802 C CA . ARG A 1 478 ? -31.130 7.779 8.291 1.00 28.70 478 ARG A CA 1
ATOM 3803 C C . ARG A 1 478 ? -31.495 8.380 9.659 1.00 28.70 478 ARG A C 1
ATOM 3805 O O . ARG A 1 478 ? -32.583 8.950 9.747 1.00 28.70 478 ARG A O 1
ATOM 3812 N N . PRO A 1 479 ? -30.657 8.321 10.709 1.00 39.47 479 PRO A N 1
ATOM 3813 C CA . PRO A 1 479 ? -30.762 9.342 11.745 1.00 39.47 479 PRO A CA 1
ATOM 3814 C C . PRO A 1 479 ? -29.460 10.122 11.916 1.00 39.47 479 PRO A C 1
ATOM 3816 O O . PRO A 1 479 ? -28.446 9.598 12.379 1.00 39.47 479 PRO A O 1
ATOM 3819 N N . ALA A 1 480 ? -29.588 11.418 11.633 1.00 49.19 480 ALA A N 1
ATOM 3820 C CA . ALA A 1 480 ? -28.764 12.529 12.089 1.00 49.19 480 ALA A CA 1
ATOM 3821 C C . ALA A 1 480 ? -28.833 12.662 13.624 1.00 49.19 480 ALA A C 1
ATOM 3823 O O . ALA A 1 480 ? -29.420 13.599 14.164 1.00 49.19 480 ALA A O 1
ATOM 3824 N N . TRP A 1 481 ? -28.330 11.668 14.358 1.00 38.09 481 TRP A N 1
ATOM 3825 C CA . TRP A 1 481 ? -28.538 11.621 15.809 1.00 38.09 481 TRP A CA 1
ATOM 3826 C C . TRP A 1 481 ? -27.620 12.586 16.575 1.00 38.09 481 TRP A C 1
ATOM 3828 O O . TRP A 1 481 ? -28.013 13.073 17.627 1.00 38.09 481 TRP A O 1
ATOM 3838 N N . PHE A 1 482 ? -26.447 12.935 16.031 1.00 36.09 482 PHE A N 1
ATOM 3839 C CA . PHE A 1 482 ? -25.514 13.862 16.689 1.00 36.09 482 PHE A CA 1
ATOM 3840 C C . PHE A 1 482 ? -25.806 15.345 16.405 1.00 36.09 482 PHE A C 1
ATOM 3842 O O . PHE A 1 482 ? -25.429 16.211 17.198 1.00 36.09 482 PHE A O 1
ATOM 3849 N N . ASP A 1 483 ? -26.494 15.640 15.301 1.00 57.84 483 ASP A N 1
ATOM 3850 C CA . ASP A 1 483 ? -26.871 17.007 14.933 1.00 57.84 483 ASP A CA 1
ATOM 3851 C C . ASP A 1 483 ? -28.250 17.394 15.462 1.00 57.84 483 ASP A C 1
ATOM 3853 O O . ASP A 1 483 ? -28.475 18.565 15.760 1.00 57.84 483 ASP A O 1
ATOM 3857 N N . PHE A 1 484 ? -29.150 16.426 15.672 1.00 67.69 484 PHE A N 1
ATOM 3858 C CA . PHE A 1 484 ? -30.494 16.713 16.171 1.00 67.69 484 PHE A CA 1
ATOM 3859 C C . PHE A 1 484 ? -30.497 17.288 17.592 1.00 67.69 484 PHE A C 1
ATOM 3861 O O . PHE A 1 484 ? -31.175 18.280 17.837 1.00 67.69 484 PHE A O 1
ATOM 3868 N N . GLU A 1 485 ? -29.709 16.739 18.521 1.00 68.25 485 GLU A N 1
ATOM 3869 C CA . GLU A 1 485 ? -29.615 17.278 19.889 1.00 68.25 485 GLU A CA 1
ATOM 3870 C C . GLU A 1 485 ? -29.019 18.692 19.912 1.00 68.25 485 GLU A C 1
ATOM 3872 O O . GLU A 1 485 ? -29.480 19.556 20.657 1.00 68.25 485 GLU A O 1
ATOM 3877 N N . LYS A 1 486 ? -28.026 18.964 19.055 1.00 73.00 486 LYS A N 1
ATOM 3878 C CA . LYS A 1 486 ? -27.455 20.310 18.895 1.00 73.00 486 LYS A CA 1
ATOM 3879 C C . LYS A 1 486 ? -28.462 21.282 18.287 1.00 73.00 486 LYS A C 1
ATOM 3881 O O . LYS A 1 486 ? -28.529 22.430 18.713 1.00 73.00 486 LYS A O 1
ATOM 3886 N N . ALA A 1 487 ? -29.247 20.832 17.314 1.00 72.31 487 ALA A N 1
ATOM 3887 C CA . ALA A 1 487 ? -30.309 21.630 16.719 1.00 72.31 487 ALA A CA 1
ATOM 3888 C C . ALA A 1 487 ? -31.421 21.928 17.743 1.00 72.31 487 ALA A C 1
ATOM 3890 O O . ALA A 1 487 ? -31.882 23.063 17.832 1.00 72.31 487 ALA A O 1
ATOM 3891 N N . CYS A 1 488 ? -31.774 20.952 18.587 1.00 80.38 488 CYS A N 1
ATOM 3892 C CA . CYS A 1 488 ? -32.700 21.136 19.706 1.00 80.38 488 CYS A CA 1
ATOM 3893 C C . CYS A 1 488 ? -32.152 22.116 20.753 1.00 80.38 488 CYS A C 1
ATOM 3895 O O . CYS A 1 488 ? -32.895 22.951 21.257 1.00 80.38 488 CYS A O 1
ATOM 3897 N N . ALA A 1 489 ? -30.854 22.075 21.054 1.00 81.50 489 ALA A N 1
ATOM 3898 C CA . ALA A 1 489 ? -30.239 23.052 21.947 1.00 81.50 489 ALA A CA 1
ATOM 3899 C C . ALA A 1 489 ? -30.289 24.473 21.369 1.00 81.50 489 ALA A C 1
ATOM 3901 O O . ALA A 1 489 ? -30.774 25.376 22.045 1.00 81.50 489 ALA A O 1
ATOM 3902 N N . ARG A 1 490 ? -29.910 24.660 20.096 1.00 81.56 490 ARG A N 1
ATOM 3903 C CA . ARG A 1 490 ? -30.028 25.962 19.411 1.00 81.56 490 ARG A CA 1
ATOM 3904 C C . ARG A 1 490 ? -31.467 26.479 19.391 1.00 81.56 490 ARG A C 1
ATOM 3906 O O . ARG A 1 490 ? -31.695 27.677 19.542 1.00 81.56 490 ARG A O 1
ATOM 3913 N N . LEU A 1 491 ? -32.442 25.588 19.212 1.00 84.38 491 LEU A N 1
ATOM 3914 C CA . LEU A 1 491 ? -33.863 25.918 19.296 1.00 84.38 491 LEU A CA 1
ATOM 3915 C C . LEU A 1 491 ? -34.225 26.470 20.684 1.00 84.38 491 LEU A C 1
ATOM 3917 O O . LEU A 1 491 ? -34.804 27.549 20.781 1.00 84.38 491 LEU A O 1
ATOM 3921 N N . LEU A 1 492 ? -33.846 25.770 21.754 1.00 84.25 492 LEU A N 1
ATOM 3922 C CA . LEU A 1 492 ? -34.138 26.192 23.127 1.00 84.25 492 LEU A CA 1
ATOM 3923 C C . LEU A 1 492 ? -33.432 27.506 23.498 1.00 84.25 492 LEU A C 1
ATOM 3925 O O . LEU A 1 492 ? -34.035 28.351 24.162 1.00 84.25 492 LEU A O 1
ATOM 3929 N N . GLU A 1 493 ? -32.203 27.711 23.023 1.00 84.94 493 GLU A N 1
ATOM 3930 C CA . GLU A 1 493 ? -31.468 28.975 23.165 1.00 84.94 493 GLU A CA 1
ATOM 3931 C C . GLU A 1 493 ? -32.190 30.137 22.471 1.00 84.94 493 GLU A C 1
ATOM 3933 O O . GLU A 1 493 ? -32.336 31.214 23.053 1.00 84.94 493 GLU A O 1
ATOM 3938 N N . ARG A 1 494 ? -32.715 29.921 21.255 1.00 81.75 494 ARG A N 1
ATOM 3939 C CA . ARG A 1 494 ? -33.528 30.917 20.531 1.00 81.75 494 ARG A CA 1
ATOM 3940 C C . ARG A 1 494 ? -34.849 31.219 21.235 1.00 81.75 494 ARG A C 1
ATOM 3942 O O . ARG A 1 494 ? -35.314 32.353 21.185 1.00 81.75 494 ARG A O 1
ATOM 3949 N N . GLU A 1 495 ? -35.421 30.248 21.942 1.00 82.12 495 GLU A N 1
ATOM 3950 C CA . GLU A 1 495 ? -36.568 30.465 22.833 1.00 82.12 495 GLU A CA 1
ATOM 3951 C C . GLU A 1 495 ? -36.192 31.144 24.163 1.00 82.12 495 GLU A C 1
ATOM 3953 O O . GLU A 1 495 ? -37.011 31.216 25.082 1.00 82.12 495 GLU A O 1
ATOM 3958 N N . GLY A 1 496 ? -34.958 31.639 24.287 1.00 80.19 496 GLY A N 1
ATOM 3959 C CA . GLY A 1 496 ? -34.495 32.409 25.431 1.00 80.19 496 GLY A CA 1
ATOM 3960 C C . GLY A 1 496 ? -34.158 31.565 26.656 1.00 80.19 496 GLY A C 1
ATOM 3961 O O . GLY A 1 496 ? -34.070 32.127 27.748 1.00 80.19 496 GLY A O 1
ATOM 3962 N N . LYS A 1 497 ? -33.987 30.246 26.503 1.00 85.12 497 LYS A N 1
ATOM 3963 C CA . LYS A 1 497 ? -33.588 29.341 27.587 1.00 85.12 497 LYS A CA 1
ATOM 3964 C C . LYS A 1 497 ? -32.073 29.166 27.597 1.00 85.12 497 LYS A C 1
ATOM 3966 O O . LYS A 1 497 ? -31.446 29.029 26.553 1.00 85.12 497 LYS A O 1
ATOM 3971 N N . SER A 1 498 ? -31.481 29.115 28.783 1.00 79.62 498 SER A N 1
ATOM 3972 C CA . SER A 1 498 ? -30.076 28.744 28.947 1.00 79.62 498 SER A CA 1
ATOM 3973 C C . SER A 1 498 ? -29.959 27.222 28.932 1.00 79.62 498 SER A C 1
ATOM 3975 O O . SER A 1 498 ? -30.483 26.559 29.830 1.00 79.62 498 SER A O 1
ATOM 3977 N N . VAL A 1 499 ? -29.329 26.658 27.899 1.00 79.69 499 VAL A N 1
ATOM 3978 C CA . VAL A 1 499 ? -29.207 25.204 27.726 1.00 79.69 499 VAL A CA 1
ATOM 3979 C C . VAL A 1 499 ? -27.932 24.693 28.385 1.00 79.69 499 VAL A C 1
ATOM 3981 O O . VAL A 1 499 ? -26.827 25.161 28.125 1.00 79.69 499 VAL A O 1
ATOM 3984 N N . ILE A 1 500 ? -28.085 23.673 29.221 1.00 68.69 500 ILE A N 1
ATOM 3985 C CA . ILE A 1 500 ? -26.993 22.932 29.838 1.00 68.69 500 ILE A CA 1
ATOM 3986 C C . ILE A 1 500 ? -26.928 21.576 29.136 1.00 68.69 500 ILE A C 1
ATOM 3988 O O . ILE A 1 500 ? -27.718 20.665 29.397 1.00 68.69 500 ILE A O 1
ATOM 3992 N N . HIS A 1 501 ? -25.976 21.439 28.214 1.00 54.97 501 HIS A N 1
ATOM 3993 C CA . HIS A 1 501 ? -25.750 20.183 27.512 1.00 54.97 501 HIS A CA 1
ATOM 3994 C C . HIS A 1 501 ? -25.291 19.084 28.476 1.00 54.97 501 HIS A C 1
ATOM 3996 O O . HIS A 1 501 ? -24.219 19.163 29.082 1.00 54.97 501 HIS A O 1
ATOM 4002 N N . GLN A 1 502 ? -26.037 17.981 28.527 1.00 50.34 502 GLN A N 1
ATOM 4003 C CA . GLN A 1 502 ? -25.665 16.804 29.313 1.00 50.34 502 GLN A CA 1
ATOM 4004 C C . GLN A 1 502 ? -24.467 16.038 28.716 1.00 50.34 502 GLN A C 1
ATOM 4006 O O . GLN A 1 502 ? -23.923 15.134 29.346 1.00 50.34 502 GLN A O 1
ATOM 4011 N N . SER A 1 503 ? -23.953 16.465 27.555 1.00 36.97 503 SER A N 1
ATOM 4012 C CA . SER A 1 503 ? -22.694 15.976 26.970 1.00 36.97 503 SER A CA 1
ATOM 4013 C C . SER A 1 503 ? -21.463 16.148 27.884 1.00 36.97 503 SER A C 1
ATOM 4015 O O . SER A 1 503 ? -20.424 15.548 27.607 1.00 36.97 503 SER A O 1
ATOM 4017 N N . ALA A 1 504 ? -21.579 16.892 28.992 1.00 34.47 504 ALA A N 1
ATOM 4018 C CA . ALA A 1 504 ? -20.576 16.958 30.058 1.00 34.47 504 ALA A CA 1
ATOM 4019 C C . ALA A 1 504 ? -20.655 15.808 31.096 1.00 34.47 504 ALA A C 1
ATOM 4021 O O . ALA A 1 504 ? -19.711 15.629 31.858 1.00 34.47 504 ALA A O 1
ATOM 4022 N N . ASN A 1 505 ? -21.713 14.984 31.115 1.00 33.25 505 ASN A N 1
ATOM 4023 C CA . ASN A 1 505 ? -21.888 13.858 32.045 1.00 33.25 505 ASN A CA 1
ATOM 4024 C C . ASN A 1 505 ? -22.347 12.587 31.303 1.00 33.25 505 ASN A C 1
ATOM 4026 O O . ASN A 1 505 ? -23.531 12.305 31.150 1.00 33.25 505 ASN A O 1
ATOM 4030 N N . ARG A 1 506 ? -21.380 11.793 30.828 1.00 40.94 506 ARG A N 1
ATOM 4031 C CA . ARG A 1 506 ? -21.604 10.537 30.085 1.00 40.94 506 ARG A CA 1
ATOM 4032 C C . ARG A 1 506 ? -21.765 9.320 31.011 1.00 40.94 506 ARG A C 1
ATOM 4034 O O . ARG A 1 506 ? -20.856 8.492 31.067 1.00 40.94 506 ARG A O 1
ATOM 4041 N N . ASP A 1 507 ? -22.927 9.162 31.640 1.00 34.09 507 ASP A N 1
ATOM 4042 C CA . ASP A 1 507 ? -23.377 7.899 32.252 1.00 34.09 507 ASP A CA 1
ATOM 4043 C C . ASP A 1 507 ? -24.877 7.701 31.981 1.00 34.09 507 ASP A C 1
ATOM 4045 O O . ASP A 1 507 ? -25.675 8.334 32.650 1.00 34.09 507 ASP A O 1
ATOM 4049 N N . GLY A 1 508 ? -25.240 6.810 31.043 1.00 40.47 508 GLY A N 1
ATOM 4050 C CA . GLY A 1 508 ? -26.604 6.287 30.836 1.00 40.47 508 GLY A CA 1
ATOM 4051 C C . GLY A 1 508 ? -27.680 7.338 30.537 1.00 40.47 508 GLY A C 1
ATOM 4052 O O . GLY A 1 508 ? -28.049 8.118 31.400 1.00 40.47 508 GLY A O 1
ATOM 4053 N N . ASP A 1 509 ? -28.239 7.287 29.334 1.00 41.12 509 ASP A N 1
ATOM 4054 C CA . ASP A 1 509 ? -29.290 8.173 28.825 1.00 41.12 509 ASP A CA 1
ATOM 4055 C C . ASP A 1 509 ? -30.435 8.431 29.808 1.00 41.12 509 ASP A C 1
ATOM 4057 O O . ASP A 1 509 ? -30.930 9.545 29.830 1.00 41.12 509 ASP A O 1
ATOM 4061 N N . GLY A 1 510 ? -30.826 7.479 30.663 1.00 50.25 510 GLY A N 1
ATOM 4062 C CA . GLY A 1 510 ? -31.702 7.745 31.813 1.00 50.25 510 GLY A CA 1
ATOM 4063 C C . GLY A 1 510 ? -32.994 8.512 31.495 1.00 50.25 510 GLY A C 1
ATOM 4064 O O . GLY A 1 510 ? -33.591 9.047 32.422 1.00 50.25 510 GLY A O 1
ATOM 4065 N N . GLY A 1 511 ? -33.396 8.590 30.223 1.00 59.25 511 GLY A N 1
ATOM 4066 C CA . GLY A 1 511 ? -34.483 9.405 29.694 1.00 59.25 511 GLY A CA 1
ATOM 4067 C C . GLY A 1 511 ? -34.225 10.899 29.430 1.00 59.25 511 GLY A C 1
ATOM 4068 O O . GLY A 1 511 ? -35.188 11.568 29.073 1.00 59.25 511 GLY A O 1
ATOM 4069 N N . VAL A 1 512 ? -33.012 11.452 29.577 1.00 70.94 512 VAL A N 1
ATOM 4070 C CA . VAL A 1 512 ? -32.743 12.904 29.424 1.00 70.94 512 VAL A CA 1
ATOM 4071 C C . VAL A 1 512 ? -31.634 13.174 28.418 1.00 70.94 512 VAL A C 1
ATOM 4073 O O . VAL A 1 512 ? -30.559 12.589 28.510 1.00 70.94 512 VAL A O 1
ATOM 4076 N N . ASP A 1 513 ? -31.892 14.106 27.502 1.00 74.81 513 ASP A N 1
ATOM 4077 C CA . ASP A 1 513 ? -30.948 14.506 26.458 1.00 74.81 513 ASP A CA 1
ATOM 4078 C C . ASP A 1 513 ? -30.410 15.938 26.687 1.00 74.81 513 ASP A C 1
ATOM 4080 O O . ASP A 1 513 ? -29.225 16.203 26.465 1.00 74.81 513 ASP A O 1
ATOM 4084 N N . LEU A 1 514 ? -31.235 16.873 27.191 1.00 80.50 514 LEU A N 1
ATOM 4085 C CA . LEU A 1 514 ? -30.823 18.244 27.543 1.00 80.50 514 LEU A CA 1
ATOM 4086 C C . LEU A 1 514 ? -31.446 18.701 28.870 1.00 80.50 514 LEU A C 1
ATOM 4088 O O . LEU A 1 514 ? -32.576 18.341 29.198 1.00 80.50 514 LEU A O 1
ATOM 4092 N N . PHE A 1 515 ? -30.741 19.576 29.587 1.00 80.44 515 PHE A N 1
ATOM 4093 C CA . PHE A 1 515 ? -31.333 20.409 30.633 1.00 80.44 515 PHE A CA 1
ATOM 4094 C C . PHE A 1 515 ? -31.402 21.853 30.147 1.00 80.44 515 PHE A C 1
ATOM 4096 O O . PHE A 1 515 ? -30.503 22.313 29.443 1.00 80.44 515 PHE A O 1
ATOM 4103 N N . ALA A 1 516 ? -32.444 22.586 30.521 1.00 82.25 516 ALA A N 1
ATOM 4104 C CA . ALA A 1 516 ? -32.550 24.006 30.203 1.00 82.25 516 ALA A CA 1
ATOM 4105 C C . ALA A 1 516 ? -33.149 24.792 31.370 1.00 82.25 516 ALA A C 1
ATOM 4107 O O . ALA A 1 516 ? -33.919 24.251 32.156 1.00 82.25 516 ALA A O 1
ATOM 4108 N N . VAL A 1 517 ? -32.806 26.071 31.479 1.00 80.50 517 VAL A N 1
ATOM 4109 C CA . VAL A 1 517 ? -33.393 26.991 32.461 1.00 80.50 517 VAL A CA 1
ATOM 4110 C C . VAL A 1 517 ? -34.012 28.157 31.705 1.00 80.50 517 VAL A C 1
ATOM 4112 O O . VAL A 1 517 ? -33.340 28.772 30.875 1.00 80.50 517 VAL A O 1
ATOM 4115 N N . ASP A 1 518 ? -35.294 28.433 31.937 1.00 80.88 518 ASP A N 1
ATOM 4116 C CA . ASP A 1 518 ? -35.950 29.598 31.335 1.00 80.88 518 ASP A CA 1
ATOM 4117 C C . ASP A 1 518 ? -35.630 30.901 32.087 1.00 80.88 518 ASP A C 1
ATOM 4119 O O . ASP A 1 518 ? -34.987 30.906 33.138 1.00 80.88 518 ASP A O 1
ATOM 4123 N N . GLN A 1 519 ? -36.043 32.035 31.518 1.00 75.56 519 GLN A N 1
ATOM 4124 C CA . GLN A 1 519 ? -35.753 33.367 32.067 1.00 75.56 519 GLN A CA 1
ATOM 4125 C C . GLN A 1 519 ? -36.407 33.607 33.436 1.00 75.56 519 GLN A C 1
ATOM 4127 O O . GLN A 1 519 ? -35.927 34.444 34.199 1.00 75.56 519 GLN A O 1
ATOM 4132 N N . ASP A 1 520 ? -37.453 32.843 33.760 1.00 75.81 520 ASP A N 1
ATOM 4133 C CA . ASP A 1 520 ? -38.159 32.885 35.042 1.00 75.81 520 ASP A CA 1
ATOM 4134 C C . ASP A 1 520 ? -37.511 31.961 36.094 1.00 75.81 520 ASP A C 1
ATOM 4136 O O . ASP A 1 520 ? -37.973 31.880 37.234 1.00 75.81 520 ASP A O 1
ATOM 4140 N N . GLY A 1 521 ? -36.420 31.274 35.731 1.00 71.44 521 GLY A N 1
ATOM 4141 C CA . GLY A 1 521 ? -35.653 30.392 36.606 1.00 71.44 521 GLY A CA 1
ATOM 4142 C C . GLY A 1 521 ? -36.217 28.976 36.730 1.00 71.44 521 GLY A C 1
ATOM 4143 O O . GLY A 1 521 ? -35.749 28.224 37.586 1.00 71.44 521 GLY A O 1
ATOM 4144 N N . ALA A 1 522 ? -37.196 28.579 35.909 1.00 78.75 522 ALA A N 1
ATOM 4145 C CA . ALA A 1 522 ? -37.726 27.221 35.940 1.00 78.75 522 ALA A CA 1
ATOM 4146 C C . ALA A 1 522 ? -36.802 26.249 35.191 1.00 78.75 522 ALA A C 1
ATOM 4148 O O . ALA A 1 522 ? -36.353 26.512 34.072 1.00 78.75 522 ALA A O 1
ATOM 4149 N N . SER A 1 523 ? -36.546 25.100 35.819 1.00 83.06 523 SER A N 1
ATOM 4150 C CA . SER A 1 523 ? -35.707 24.034 35.266 1.00 83.06 523 SER A CA 1
ATOM 4151 C C . SER A 1 523 ? -36.515 23.111 34.355 1.00 83.06 523 SER A C 1
ATOM 4153 O O . SER A 1 523 ? -37.636 22.722 34.682 1.00 83.06 523 SER A O 1
ATOM 4155 N N . TRP A 1 524 ? -35.933 22.740 33.220 1.00 85.81 524 TRP A N 1
ATOM 4156 C CA . TRP A 1 524 ? -36.515 21.881 32.196 1.00 85.81 524 TRP A CA 1
ATOM 4157 C C . TRP A 1 524 ? -35.641 20.648 31.975 1.00 85.81 524 TRP A C 1
ATOM 4159 O O . TRP A 1 524 ? -34.430 20.762 31.785 1.00 85.81 524 TRP A O 1
ATOM 4169 N N . VAL A 1 525 ? -36.279 19.481 31.949 1.00 86.38 525 VAL A N 1
ATOM 4170 C CA . VAL A 1 525 ? -35.693 18.189 31.586 1.00 86.38 525 VAL A CA 1
ATOM 4171 C C . VAL A 1 525 ? -36.234 17.813 30.215 1.00 86.38 525 VAL A C 1
ATOM 4173 O O . VAL A 1 525 ? -37.446 17.666 30.041 1.00 86.38 525 VAL A O 1
ATOM 4176 N N . VAL A 1 526 ? -35.349 17.704 29.230 1.00 86.62 526 VAL A N 1
ATOM 4177 C CA . VAL A 1 526 ? -35.729 17.594 27.821 1.00 86.62 526 VAL A CA 1
ATOM 4178 C C . VAL A 1 526 ? -35.257 16.266 27.247 1.00 86.62 526 VAL A C 1
ATOM 4180 O O . VAL A 1 526 ? -34.085 15.912 27.378 1.00 86.62 526 VAL A O 1
ATOM 4183 N N . GLN A 1 527 ? -36.153 15.567 26.554 1.00 85.94 527 GLN A N 1
ATOM 4184 C CA . GLN A 1 527 ? -35.842 14.362 25.792 1.00 85.94 527 GLN A CA 1
ATOM 4185 C C . GLN A 1 527 ? -36.047 14.608 24.289 1.00 85.94 527 GLN A C 1
ATOM 4187 O O . GLN A 1 527 ? -37.123 15.011 23.847 1.00 85.94 527 GLN A O 1
ATOM 4192 N N . CYS A 1 528 ? -35.013 14.359 23.495 1.00 83.62 528 CYS A N 1
ATOM 4193 C CA . CYS A 1 528 ? -34.940 14.553 22.055 1.00 83.62 528 CYS A CA 1
ATOM 4194 C C . CYS A 1 528 ? -34.981 13.192 21.334 1.00 83.62 528 CYS A C 1
ATOM 4196 O O . CYS A 1 528 ? -34.089 12.359 21.471 1.00 83.62 528 CYS A O 1
ATOM 4198 N N . LYS A 1 529 ? -35.998 12.944 20.503 1.00 80.69 529 LYS A N 1
ATOM 4199 C CA . LYS A 1 529 ? -36.126 11.707 19.711 1.00 80.69 529 LYS A CA 1
ATOM 4200 C C . LYS A 1 529 ? -36.174 12.005 18.212 1.00 80.69 529 LYS A C 1
ATOM 4202 O O . LYS A 1 529 ? -37.223 12.349 17.671 1.00 80.69 529 LYS A O 1
ATOM 4207 N N . CYS A 1 530 ? -35.055 11.796 17.519 1.00 73.12 530 CYS A N 1
ATOM 4208 C CA . CYS A 1 530 ? -34.977 11.868 16.055 1.00 73.12 530 CYS A CA 1
ATOM 4209 C C . CYS A 1 530 ? -35.485 10.558 15.424 1.00 73.12 530 CYS A C 1
ATOM 4211 O O . CYS A 1 530 ? -34.711 9.638 15.148 1.00 73.12 530 CYS A O 1
ATOM 4213 N N . TRP A 1 531 ? -36.804 10.415 15.291 1.00 72.62 531 TRP A N 1
ATOM 4214 C CA . TRP A 1 531 ? -37.455 9.236 14.706 1.00 72.62 531 TRP A CA 1
ATOM 4215 C C . TRP A 1 531 ? -38.062 9.557 13.337 1.00 72.62 531 TRP A C 1
ATOM 4217 O O . TRP A 1 531 ? -38.438 10.693 13.055 1.00 72.62 531 TRP A O 1
ATOM 4227 N N . ALA A 1 532 ? -38.190 8.540 12.484 1.00 57.16 532 ALA A N 1
ATOM 4228 C CA . ALA A 1 532 ? -38.854 8.689 11.192 1.00 57.16 532 ALA A CA 1
ATOM 4229 C C . ALA A 1 532 ? -40.319 9.159 11.366 1.00 57.16 532 ALA A C 1
ATOM 4231 O O . ALA A 1 532 ? -40.975 8.710 12.311 1.00 57.16 532 ALA A O 1
ATOM 4232 N N . PRO A 1 533 ? -40.876 9.979 10.449 1.00 65.75 533 PRO A N 1
ATOM 4233 C CA . PRO A 1 533 ? -42.245 10.508 10.562 1.00 65.75 533 PRO A CA 1
ATOM 4234 C C . PRO A 1 533 ? -43.348 9.441 10.688 1.00 65.75 533 PRO A C 1
ATOM 4236 O O . PRO A 1 533 ? -44.434 9.699 11.208 1.00 65.75 533 PRO A O 1
ATOM 4239 N N . ASN A 1 534 ? -43.094 8.218 10.212 1.00 67.75 534 ASN A N 1
ATOM 4240 C CA . ASN A 1 534 ? -44.006 7.077 10.315 1.00 67.75 534 ASN A CA 1
ATOM 4241 C C . ASN A 1 534 ? -43.848 6.264 11.617 1.00 67.75 534 ASN A C 1
ATOM 4243 O O . ASN A 1 534 ? -44.635 5.347 11.848 1.00 67.75 534 ASN A O 1
ATOM 4247 N N . ARG A 1 535 ? -42.883 6.600 12.481 1.00 69.94 535 ARG A N 1
ATOM 4248 C CA . ARG A 1 535 ? -42.625 5.941 13.768 1.00 69.94 535 ARG A CA 1
ATOM 4249 C C . ARG A 1 535 ? -42.966 6.890 14.923 1.00 69.94 535 ARG A C 1
ATOM 4251 O O . ARG A 1 535 ? -42.106 7.680 15.312 1.00 69.94 535 ARG A O 1
ATOM 4258 N N . PRO A 1 536 ? -44.194 6.852 15.467 1.00 79.81 536 PRO A N 1
ATOM 4259 C CA . PRO A 1 536 ? -44.599 7.767 16.526 1.00 79.81 536 PRO A CA 1
ATOM 4260 C C . PRO A 1 536 ? -43.989 7.410 17.892 1.00 79.81 536 PRO A C 1
ATOM 4262 O O . PRO A 1 536 ? -43.740 6.239 18.179 1.00 79.81 536 PRO A O 1
ATOM 4265 N N . VAL A 1 537 ? -43.795 8.421 18.741 1.00 86.06 537 VAL A N 1
ATOM 4266 C CA . VAL A 1 537 ? -43.315 8.302 20.127 1.00 86.06 537 VAL A CA 1
ATOM 4267 C C . VAL A 1 537 ? -44.377 7.644 21.015 1.00 86.06 537 VAL A C 1
ATOM 4269 O O . VAL A 1 537 ? -45.537 8.071 21.056 1.00 86.06 537 VAL A O 1
ATOM 4272 N N . GLY A 1 538 ? -43.987 6.560 21.687 1.00 86.31 538 GLY A N 1
ATOM 4273 C CA . GLY A 1 538 ? -44.855 5.759 22.550 1.00 86.31 538 GLY A CA 1
ATOM 4274 C C . GLY A 1 538 ? -44.925 6.270 23.999 1.00 86.31 538 GLY A C 1
ATOM 4275 O O . GLY A 1 538 ? -44.121 7.114 24.398 1.00 86.31 538 GLY A O 1
ATOM 4276 N N . PRO A 1 539 ? -45.882 5.771 24.808 1.00 86.50 539 PRO A N 1
ATOM 4277 C CA . PRO A 1 539 ? -46.035 6.175 26.212 1.00 86.50 539 PRO A CA 1
ATOM 4278 C C . PRO A 1 539 ? -44.845 5.796 27.106 1.00 86.50 539 PRO A C 1
ATOM 4280 O O . PRO A 1 539 ? -44.644 6.375 28.168 1.00 86.50 539 PRO A O 1
ATOM 4283 N N . ASP A 1 540 ? -44.048 4.816 26.686 1.00 85.06 540 ASP A N 1
ATOM 4284 C CA . ASP A 1 540 ? -42.817 4.400 27.354 1.00 85.06 540 ASP A CA 1
ATOM 4285 C C . ASP A 1 540 ? -41.821 5.555 27.506 1.00 85.06 540 ASP A C 1
ATOM 4287 O O . ASP A 1 540 ? -41.272 5.724 28.591 1.00 85.06 540 ASP A O 1
ATOM 4291 N N . VAL A 1 541 ? -41.675 6.396 26.478 1.00 84.25 541 VAL A N 1
ATOM 4292 C CA . VAL A 1 541 ? -40.784 7.570 26.489 1.00 84.25 541 VAL A CA 1
ATOM 4293 C C . VAL A 1 541 ? -41.271 8.628 27.483 1.00 84.25 541 VAL A C 1
ATOM 4295 O O . VAL A 1 541 ? -40.492 9.160 28.265 1.00 84.25 541 VAL A O 1
ATOM 4298 N N . VAL A 1 542 ? -42.582 8.879 27.529 1.00 86.56 542 VAL A N 1
ATOM 4299 C CA . VAL A 1 542 ? -43.179 9.820 28.493 1.00 86.56 542 VAL A CA 1
ATOM 4300 C C . VAL A 1 542 ? -42.930 9.349 29.928 1.00 86.56 542 VAL A C 1
ATOM 4302 O O . VAL A 1 542 ? -42.519 10.130 30.783 1.00 86.56 542 VAL A O 1
ATOM 4305 N N . ARG A 1 543 ? -43.126 8.055 30.200 1.00 87.56 543 ARG A N 1
ATOM 4306 C CA . ARG A 1 543 ? -42.909 7.469 31.533 1.00 87.56 543 ARG A CA 1
ATOM 4307 C C . ARG A 1 543 ? -41.439 7.431 31.929 1.00 87.56 543 ARG A C 1
ATOM 4309 O O . ARG A 1 543 ? -41.134 7.585 33.110 1.00 87.56 543 ARG A O 1
ATOM 4316 N N . GLU A 1 544 ? -40.552 7.224 30.963 1.00 85.25 544 GLU A N 1
ATOM 4317 C CA . GLU A 1 544 ? -39.110 7.326 31.164 1.00 85.25 544 GLU A CA 1
ATOM 4318 C C . GLU A 1 544 ? -38.746 8.737 31.639 1.00 85.25 544 GLU A C 1
ATOM 4320 O O . GLU A 1 544 ? -38.182 8.865 32.724 1.00 85.25 544 GLU A O 1
ATOM 4325 N N . LEU A 1 545 ? -39.192 9.776 30.919 1.00 85.50 545 LEU A N 1
ATOM 4326 C CA . LEU A 1 545 ? -38.946 11.179 31.263 1.00 85.50 545 LEU A CA 1
ATOM 4327 C C . LEU A 1 545 ? -39.537 11.576 32.628 1.00 85.50 545 LEU A C 1
ATOM 4329 O O . LEU A 1 545 ? -38.895 12.299 33.389 1.00 85.50 545 LEU A O 1
ATOM 4333 N N . ILE A 1 546 ? -40.719 11.062 32.996 1.00 84.06 546 ILE A N 1
ATOM 4334 C CA . ILE A 1 546 ? -41.270 11.223 34.358 1.00 84.06 546 ILE A CA 1
ATOM 4335 C C . ILE A 1 546 ? -40.293 10.659 35.399 1.00 84.06 546 ILE A C 1
ATOM 4337 O O . ILE A 1 546 ? -40.009 11.306 36.409 1.00 84.06 546 ILE A O 1
ATOM 4341 N N . GLY A 1 547 ? -39.761 9.458 35.158 1.00 79.62 547 GLY A N 1
ATOM 4342 C CA . GLY A 1 547 ? -38.764 8.837 36.027 1.00 79.62 547 GLY A CA 1
ATOM 4343 C C . GLY A 1 547 ? -37.491 9.674 36.148 1.00 79.62 547 GLY A C 1
ATOM 4344 O O . GLY A 1 547 ? -36.945 9.805 37.248 1.00 79.62 547 GLY A O 1
ATOM 4345 N N . SER A 1 548 ? -37.060 10.284 35.045 1.00 80.38 548 SER A N 1
ATOM 4346 C CA . SER A 1 548 ? -35.889 11.154 34.997 1.00 80.38 548 SER A CA 1
ATOM 4347 C C . SER A 1 548 ? -36.077 12.448 35.776 1.00 80.38 548 SER A C 1
ATOM 4349 O O . SER A 1 548 ? -35.184 12.829 36.527 1.00 80.38 548 SER A O 1
ATOM 4351 N N . ILE A 1 549 ? -37.239 13.093 35.652 1.00 80.44 549 ILE A N 1
ATOM 4352 C CA . ILE A 1 549 ? -37.585 14.307 36.405 1.00 80.44 549 ILE A CA 1
ATOM 4353 C C . ILE A 1 549 ? -37.610 13.999 37.900 1.00 80.44 549 ILE A C 1
ATOM 4355 O O . ILE A 1 549 ? -36.928 14.662 38.676 1.00 80.44 549 ILE A O 1
ATOM 4359 N N . ILE A 1 550 ? -38.283 12.914 38.303 1.00 79.69 550 ILE A N 1
ATOM 4360 C CA . ILE A 1 550 ? -38.297 12.471 39.706 1.00 79.69 550 ILE A CA 1
ATOM 4361 C C . ILE A 1 550 ? -36.874 12.238 40.216 1.00 79.69 550 ILE A C 1
ATOM 4363 O O . ILE A 1 550 ? -36.602 12.492 41.385 1.00 79.69 550 ILE A O 1
ATOM 4367 N N . GLN A 1 551 ? -35.973 11.717 39.377 1.00 71.38 551 GLN A N 1
ATOM 4368 C CA . GLN A 1 551 ? -34.577 11.495 39.739 1.00 71.38 551 GLN A CA 1
ATOM 4369 C C . GLN A 1 551 ? -33.766 12.796 39.824 1.00 71.38 551 GLN A C 1
ATOM 4371 O O . GLN A 1 551 ? -32.970 12.926 40.757 1.00 71.38 551 GLN A O 1
ATOM 4376 N N . ALA A 1 552 ? -33.962 13.725 38.887 1.00 68.31 552 ALA A N 1
ATOM 4377 C CA . ALA A 1 552 ? -33.317 15.036 38.861 1.00 68.31 552 ALA A CA 1
ATOM 4378 C C . ALA A 1 552 ? -33.721 15.883 40.078 1.00 68.31 552 ALA A C 1
ATOM 4380 O O . ALA A 1 552 ? -32.869 16.511 40.706 1.00 68.31 552 ALA A O 1
ATOM 4381 N N . ASP A 1 553 ? -34.985 15.787 40.488 1.00 74.62 553 ASP A N 1
ATOM 4382 C CA . ASP A 1 553 ? -35.552 16.587 41.572 1.00 74.62 553 ASP A CA 1
ATOM 4383 C C . ASP A 1 553 ? -35.314 15.984 42.974 1.00 74.62 553 ASP A C 1
ATOM 4385 O O . ASP A 1 553 ? -35.629 16.619 43.975 1.00 74.62 553 ASP A O 1
ATOM 4389 N N . ARG A 1 554 ? -34.706 14.787 43.109 1.00 64.75 554 ARG A N 1
ATOM 4390 C CA . ARG A 1 554 ? -34.537 14.097 44.419 1.00 64.75 554 ARG A CA 1
ATOM 4391 C C . ARG A 1 554 ? -33.836 14.919 45.502 1.00 64.75 554 ARG A C 1
ATOM 4393 O O . ARG A 1 554 ? -34.017 14.618 46.678 1.00 64.75 554 ARG A O 1
ATOM 4400 N N . ASN A 1 555 ? -33.007 15.883 45.106 1.00 55.66 555 ASN A N 1
ATOM 4401 C CA . ASN A 1 555 ? -32.240 16.751 46.003 1.00 55.66 555 ASN A CA 1
ATOM 4402 C C . ASN A 1 555 ? -32.531 18.247 45.757 1.00 55.66 555 ASN A C 1
ATOM 4404 O O . ASN A 1 555 ? -31.699 19.084 46.104 1.00 55.66 555 ASN A O 1
ATOM 4408 N N . SER A 1 556 ? -33.662 18.574 45.124 1.00 61.69 556 SER A N 1
ATOM 4409 C CA . SER A 1 556 ? -34.080 19.939 44.792 1.00 61.69 556 SER A CA 1
ATOM 4410 C C . SER A 1 556 ? -35.435 20.244 45.431 1.00 61.69 556 SER A C 1
ATOM 4412 O O . SER A 1 556 ? -36.342 19.420 45.382 1.00 61.69 556 SER A O 1
ATOM 4414 N N . ASP A 1 557 ? -35.594 21.448 45.986 1.00 58.69 557 ASP A N 1
ATOM 4415 C CA . ASP A 1 557 ? -36.891 21.948 46.476 1.00 58.69 557 ASP A CA 1
ATOM 4416 C C . ASP A 1 557 ? -37.775 22.503 45.336 1.00 58.69 557 ASP A C 1
ATOM 4418 O O . ASP A 1 557 ? -38.888 22.978 45.570 1.00 58.69 557 ASP A O 1
ATOM 4422 N N . GLN A 1 558 ? -37.280 22.470 44.094 1.00 63.38 558 GLN A N 1
ATOM 4423 C CA . GLN A 1 558 ? -37.979 22.920 42.893 1.00 63.38 558 GLN A CA 1
ATOM 4424 C C . GLN A 1 558 ? -38.260 21.740 41.961 1.00 63.38 558 GLN A C 1
ATOM 4426 O O . GLN A 1 558 ? -37.343 20.987 41.636 1.00 63.38 558 GLN A O 1
ATOM 4431 N N . ASN A 1 559 ? -39.511 21.630 41.503 1.00 75.50 559 ASN A N 1
ATOM 4432 C CA . ASN A 1 559 ? -39.920 20.631 40.518 1.00 75.50 559 ASN A CA 1
ATOM 4433 C C . ASN A 1 559 ? -39.534 21.085 39.108 1.00 75.50 559 ASN A C 1
ATOM 4435 O O . ASN A 1 559 ? -39.941 22.166 38.667 1.00 75.50 559 ASN A O 1
ATOM 4439 N N . SER A 1 560 ? -38.816 20.233 38.388 1.00 81.69 560 SER A N 1
ATOM 4440 C CA . SER A 1 560 ? -38.466 20.470 36.994 1.00 81.69 560 SER A CA 1
ATOM 4441 C C . SER A 1 560 ? -39.643 20.156 36.065 1.00 81.69 560 SER A C 1
ATOM 4443 O O . SER A 1 560 ? -40.446 19.253 36.306 1.00 81.69 560 SER A O 1
ATOM 4445 N N . ARG A 1 561 ? -39.757 20.901 34.964 1.00 87.69 561 ARG A N 1
ATOM 4446 C CA . ARG A 1 561 ? -40.749 20.668 33.904 1.00 87.69 561 ARG A CA 1
ATOM 4447 C C . ARG A 1 561 ? -40.202 19.695 32.862 1.00 87.69 561 ARG A C 1
ATOM 4449 O O . ARG A 1 561 ? -39.009 19.702 32.578 1.00 87.69 561 ARG A O 1
ATOM 4456 N N . GLY A 1 562 ? -41.072 18.888 32.259 1.00 88.62 562 GLY A N 1
ATOM 4457 C CA . GLY A 1 562 ? -40.691 17.965 31.187 1.00 88.62 562 GLY A CA 1
ATOM 4458 C C . GLY A 1 562 ? -40.918 18.540 29.793 1.00 88.62 562 GLY A C 1
ATOM 4459 O O . GLY A 1 562 ? -41.910 19.234 29.553 1.00 88.62 562 GLY A O 1
ATOM 4460 N N . MET A 1 563 ? -40.024 18.219 28.859 1.00 92.75 563 MET A N 1
ATOM 4461 C CA . MET A 1 563 ? -40.196 18.531 27.442 1.00 92.75 563 MET A CA 1
ATOM 4462 C C . MET A 1 563 ? -39.782 17.361 26.545 1.00 92.75 563 MET A C 1
ATOM 4464 O O . MET A 1 563 ? -38.762 16.722 26.784 1.00 92.75 563 MET A O 1
ATOM 4468 N N . ILE A 1 564 ? -40.552 17.106 25.487 1.00 91.56 564 ILE A N 1
ATOM 4469 C CA . ILE A 1 564 ? -40.231 16.118 24.452 1.00 91.56 564 ILE A CA 1
ATOM 4470 C C . ILE A 1 564 ? -40.122 16.832 23.108 1.00 91.56 564 ILE A C 1
ATOM 4472 O O . ILE A 1 564 ? -41.071 17.487 22.680 1.00 91.56 564 ILE A O 1
ATOM 4476 N N . ILE A 1 565 ? -38.987 16.668 22.430 1.00 90.31 565 ILE A N 1
ATOM 4477 C CA . ILE A 1 565 ? -38.748 17.195 21.083 1.00 90.31 565 ILE A CA 1
ATOM 4478 C C . ILE A 1 565 ? -38.545 16.019 20.133 1.00 90.31 565 ILE A C 1
ATOM 4480 O O . ILE A 1 565 ? -37.724 15.137 20.389 1.00 90.31 565 ILE A O 1
ATOM 4484 N N . THR A 1 566 ? -39.284 15.958 19.028 1.00 84.81 566 THR A N 1
ATOM 4485 C CA . THR A 1 566 ? -39.153 14.856 18.070 1.00 84.81 566 THR A CA 1
ATOM 4486 C C . THR A 1 566 ? -39.360 15.295 16.627 1.00 84.81 566 THR A C 1
ATOM 4488 O O . THR A 1 566 ? -40.163 16.171 16.340 1.00 84.81 566 THR A O 1
ATOM 4491 N N . THR A 1 567 ? -38.660 14.643 15.696 1.00 79.50 567 THR A N 1
ATOM 4492 C CA . THR A 1 567 ? -38.904 14.769 14.246 1.00 79.50 567 THR A CA 1
ATOM 4493 C C . THR A 1 567 ? -40.147 14.000 13.776 1.00 79.50 567 THR A C 1
ATOM 4495 O O . THR A 1 567 ? -40.522 14.083 12.609 1.00 79.50 567 THR A O 1
ATOM 4498 N N . SER A 1 568 ? -40.771 13.216 14.661 1.00 79.62 568 SER A N 1
ATOM 4499 C CA . SER A 1 568 ? -41.980 12.425 14.404 1.00 79.62 568 SER A CA 1
ATOM 4500 C C . SER A 1 568 ? -43.180 13.002 15.172 1.00 79.62 568 SER A C 1
ATOM 4502 O O . SER A 1 568 ? -43.174 14.163 15.552 1.00 79.62 568 SER A O 1
ATOM 4504 N N . ARG A 1 569 ? -44.235 12.219 15.405 1.00 83.62 569 ARG A N 1
ATOM 4505 C CA . ARG A 1 569 ? -45.402 12.592 16.228 1.00 83.62 569 ARG A CA 1
ATOM 4506 C C . ARG A 1 569 ? -45.506 11.715 17.470 1.00 83.62 569 ARG A C 1
ATOM 4508 O O . ARG A 1 569 ? -44.929 10.632 17.499 1.00 83.62 569 ARG A O 1
ATOM 4515 N N . LEU A 1 570 ? -46.291 12.110 18.467 1.00 88.44 570 LEU A N 1
ATOM 4516 C CA . LEU A 1 570 ? -46.657 11.215 19.572 1.00 88.44 570 LEU A CA 1
ATOM 4517 C C . LEU A 1 570 ? -47.822 10.298 19.165 1.00 88.44 570 LEU A C 1
ATOM 4519 O O . LEU A 1 570 ? -48.654 10.635 18.322 1.00 88.44 570 LEU A O 1
ATOM 4523 N N . THR A 1 571 ? -47.891 9.111 19.768 1.00 91.00 571 THR A N 1
ATOM 4524 C CA . THR A 1 571 ? -49.115 8.291 19.746 1.00 91.00 571 THR A CA 1
ATOM 4525 C C . THR A 1 571 ? -50.222 8.967 20.562 1.00 91.00 571 THR A C 1
ATOM 4527 O O . THR A 1 571 ? -49.930 9.736 21.473 1.00 91.00 571 THR A O 1
ATOM 4530 N N . SER A 1 572 ? -51.497 8.656 20.298 1.00 86.56 572 SER A N 1
ATOM 4531 C CA . SER A 1 572 ? -52.625 9.226 21.060 1.00 86.56 572 SER A CA 1
ATOM 4532 C C . SER A 1 572 ? -52.526 8.946 22.564 1.00 86.56 572 SER A C 1
ATOM 4534 O O . SER A 1 572 ? -52.796 9.828 23.371 1.00 86.56 572 SER A O 1
ATOM 4536 N N . GLY A 1 573 ? -52.072 7.746 22.943 1.00 85.81 573 GLY A N 1
ATOM 4537 C CA . GLY A 1 573 ? -51.805 7.401 24.342 1.00 85.81 573 GLY A CA 1
ATOM 4538 C C . GLY A 1 573 ? -50.654 8.209 24.948 1.00 85.81 573 GLY A C 1
ATOM 4539 O O . GLY A 1 573 ? -50.782 8.700 26.063 1.00 85.81 573 GLY A O 1
ATOM 4540 N N . ALA A 1 574 ? -49.558 8.405 24.208 1.00 90.31 574 ALA A N 1
ATOM 4541 C CA . ALA A 1 574 ? -48.429 9.207 24.682 1.00 90.31 574 ALA A CA 1
ATOM 4542 C C . ALA A 1 574 ? -48.785 10.693 24.809 1.00 90.31 574 ALA A C 1
ATOM 4544 O O . ALA A 1 574 ? -48.349 11.333 25.755 1.00 90.31 574 ALA A O 1
ATOM 4545 N N . ALA A 1 575 ? -49.590 11.235 23.891 1.00 89.50 575 ALA A N 1
ATOM 4546 C CA . ALA A 1 575 ? -50.043 12.622 23.946 1.00 89.50 575 ALA A CA 1
ATOM 4547 C C . ALA A 1 575 ? -50.913 12.883 25.186 1.00 89.50 575 ALA A C 1
ATOM 4549 O O . ALA A 1 575 ? -50.656 13.839 25.910 1.00 89.50 575 ALA A O 1
ATOM 4550 N N . LEU A 1 576 ? -51.870 11.991 25.480 1.00 89.88 576 LEU A N 1
ATOM 4551 C CA . LEU A 1 576 ? -52.696 12.076 26.691 1.00 89.88 576 LEU A CA 1
ATOM 4552 C C . LEU A 1 576 ? -51.859 11.952 27.973 1.00 89.88 576 LEU A C 1
ATOM 4554 O O . LEU A 1 576 ? -52.109 12.661 28.943 1.00 89.88 576 LEU A O 1
ATOM 4558 N N . GLU A 1 577 ? -50.857 11.067 27.990 1.00 90.31 577 GLU A N 1
ATOM 4559 C CA . GLU A 1 577 ? -49.959 10.918 29.144 1.00 90.31 577 GLU A CA 1
ATOM 4560 C C . GLU A 1 577 ? -49.027 12.125 29.321 1.00 90.31 577 GLU A C 1
ATOM 4562 O O . GLU A 1 577 ? -48.808 12.561 30.449 1.00 90.31 577 GLU A O 1
ATOM 4567 N N . ALA A 1 578 ? -48.511 12.694 28.228 1.00 90.25 578 ALA A N 1
ATOM 4568 C CA . ALA A 1 578 ? -47.680 13.894 28.260 1.00 90.25 578 ALA A CA 1
ATOM 4569 C C . ALA A 1 578 ? -48.481 15.118 28.729 1.00 90.25 578 ALA A C 1
ATOM 4571 O O . ALA A 1 578 ? -47.989 15.890 29.549 1.00 90.25 578 ALA A O 1
ATOM 4572 N N . GLU A 1 579 ? -49.728 15.261 28.273 1.00 91.00 579 GLU A N 1
ATOM 4573 C CA . GLU A 1 579 ? -50.648 16.310 28.723 1.00 91.00 579 GLU A CA 1
ATOM 4574 C C . GLU A 1 579 ? -50.977 16.159 30.215 1.00 91.00 579 GLU A C 1
ATOM 4576 O O . GLU A 1 579 ? -50.863 17.122 30.972 1.00 91.00 579 GLU A O 1
ATOM 4581 N N . ALA A 1 580 ? -51.291 14.941 30.668 1.00 88.69 580 ALA A N 1
ATOM 4582 C CA . ALA A 1 580 ? -51.547 14.659 32.081 1.00 88.69 580 ALA A CA 1
ATOM 4583 C C . ALA A 1 580 ? -50.323 14.927 32.979 1.00 88.69 580 ALA A C 1
ATOM 4585 O O . ALA A 1 580 ? -50.486 15.312 34.137 1.00 88.69 580 ALA A O 1
ATOM 4586 N N . ALA A 1 581 ? -49.108 14.743 32.452 1.00 85.00 581 ALA A N 1
ATOM 4587 C CA . ALA A 1 581 ? -47.850 15.057 33.132 1.00 85.00 581 ALA A CA 1
ATOM 4588 C C . ALA A 1 581 ? -47.426 16.536 33.003 1.00 85.00 581 ALA A C 1
ATOM 4590 O O . ALA A 1 581 ? -46.436 16.940 33.614 1.00 85.00 581 ALA A O 1
ATOM 4591 N N . GLY A 1 582 ? -48.154 17.350 32.228 1.00 89.19 582 GLY A N 1
ATOM 4592 C CA . GLY A 1 582 ? -47.844 18.763 32.000 1.00 89.19 582 GLY A CA 1
ATOM 4593 C C . GLY A 1 582 ? -46.591 19.005 31.149 1.00 89.19 582 GLY A C 1
ATOM 4594 O O . GLY A 1 582 ? -45.915 20.017 31.335 1.00 89.19 582 GLY A O 1
ATOM 4595 N N . PHE A 1 583 ? -46.242 18.081 30.249 1.00 93.25 583 PHE A N 1
ATOM 4596 C CA . PHE A 1 583 ? -45.046 18.189 29.412 1.00 93.25 583 PHE A CA 1
ATOM 4597 C C . PHE A 1 583 ? -45.264 19.086 28.194 1.00 93.25 583 PHE A C 1
ATOM 4599 O O . PHE A 1 583 ? -46.302 19.033 27.534 1.00 93.25 583 PHE A O 1
ATOM 4606 N N . ARG A 1 584 ? -44.238 19.866 27.835 1.00 92.75 584 ARG A N 1
ATOM 4607 C CA . ARG A 1 584 ? -44.203 20.560 26.543 1.00 92.75 584 ARG A CA 1
ATOM 4608 C C . ARG A 1 584 ? -43.784 19.574 25.455 1.00 92.75 584 ARG A C 1
ATOM 4610 O O . ARG A 1 584 ? -42.775 18.893 25.593 1.00 92.75 584 ARG A O 1
ATOM 4617 N N . VAL A 1 585 ? -44.532 19.518 24.361 1.00 91.94 585 VAL A N 1
ATOM 4618 C CA . VAL A 1 585 ? -44.208 18.664 23.214 1.00 91.94 585 VAL A CA 1
ATOM 4619 C C . VAL A 1 585 ? -43.965 19.543 21.996 1.00 91.94 585 VAL A C 1
ATOM 4621 O O . VAL A 1 585 ? -44.814 20.369 21.675 1.00 91.94 585 VAL A O 1
ATOM 4624 N N . ILE A 1 586 ? -42.819 19.345 21.346 1.00 88.38 586 ILE A N 1
ATOM 4625 C CA . ILE A 1 586 ? -42.478 19.908 20.037 1.00 88.38 586 ILE A CA 1
ATOM 4626 C C . ILE A 1 586 ? -42.358 18.719 19.082 1.00 88.38 586 ILE A C 1
ATOM 4628 O O . ILE A 1 586 ? -41.382 17.966 19.124 1.00 88.38 586 ILE A O 1
ATOM 4632 N N . ASP A 1 587 ? -43.394 18.490 18.280 1.00 83.88 587 ASP A N 1
ATOM 4633 C CA . ASP A 1 587 ? -43.431 17.387 17.318 1.00 83.88 587 ASP A CA 1
ATOM 4634 C C . ASP A 1 587 ? -42.901 17.808 15.941 1.00 83.88 587 ASP A C 1
ATOM 4636 O O . ASP A 1 587 ? -42.591 18.973 15.716 1.00 83.88 587 ASP A O 1
ATOM 4640 N N . GLY A 1 588 ? -42.805 16.872 14.998 1.00 74.31 588 GLY A N 1
ATOM 4641 C CA . GLY A 1 588 ? -42.232 17.132 13.680 1.00 74.31 588 GLY A CA 1
ATOM 4642 C C . GLY A 1 588 ? -42.970 18.211 12.881 1.00 74.31 588 GLY A C 1
ATOM 4643 O O . GLY A 1 588 ? -42.348 18.874 12.054 1.00 74.31 588 GLY A O 1
ATOM 4644 N N . SER A 1 589 ? -44.268 18.419 13.132 1.00 75.88 589 SER A N 1
ATOM 4645 C CA . SER A 1 589 ? -45.036 19.470 12.460 1.00 75.88 589 SER A CA 1
ATOM 4646 C C . SER A 1 589 ? -44.681 20.846 13.015 1.00 75.88 589 SER A C 1
ATOM 4648 O O . SER A 1 589 ? -44.383 21.755 12.241 1.00 75.88 589 SER A O 1
ATOM 4650 N N . GLU A 1 590 ? -44.601 20.976 14.339 1.00 78.44 590 GLU A N 1
ATOM 4651 C CA . GLU A 1 590 ? -44.186 22.212 15.000 1.00 78.44 590 GLU A CA 1
ATOM 4652 C C . GLU A 1 590 ? -42.704 22.508 14.731 1.00 78.44 590 GLU A C 1
ATOM 4654 O O . GLU A 1 590 ? -42.346 23.614 14.336 1.00 78.44 590 GLU A O 1
ATOM 4659 N N . LEU A 1 591 ? -41.849 21.490 14.829 1.00 77.94 591 LEU A N 1
ATOM 4660 C CA . LEU A 1 591 ? -40.414 21.581 14.592 1.00 77.94 591 LEU A CA 1
ATOM 4661 C C . LEU A 1 591 ? -40.089 22.097 13.180 1.00 77.94 591 LEU A C 1
ATOM 4663 O O . LEU A 1 591 ? -39.162 22.885 13.021 1.00 77.94 591 LEU A O 1
ATOM 4667 N N . SER A 1 592 ? -40.873 21.707 12.166 1.00 70.06 592 SER A N 1
ATOM 4668 C CA . SER A 1 592 ? -40.689 22.157 10.775 1.00 70.06 592 SER A CA 1
ATOM 4669 C C . SER A 1 592 ? -40.918 23.657 10.557 1.00 70.06 592 SER A C 1
ATOM 4671 O O . SER A 1 592 ? -40.504 24.201 9.536 1.00 70.06 592 SER A O 1
ATOM 4673 N N . THR A 1 593 ? -41.556 24.338 11.513 1.00 72.38 593 THR A N 1
ATOM 4674 C CA . THR A 1 593 ? -41.766 25.792 11.461 1.00 72.38 593 THR A CA 1
ATOM 4675 C C . THR A 1 593 ? -40.551 26.587 11.944 1.00 72.38 593 THR A C 1
ATOM 4677 O O . THR A 1 593 ? -40.479 27.797 11.723 1.00 72.38 593 THR A O 1
ATOM 4680 N N . TYR A 1 594 ? -39.565 25.917 12.549 1.00 64.44 594 TYR A N 1
ATOM 4681 C CA . TYR A 1 594 ? -38.308 26.517 12.973 1.00 64.44 594 TYR A CA 1
ATOM 4682 C C . TYR A 1 594 ? -37.242 26.333 11.880 1.00 64.44 594 TYR A C 1
ATOM 4684 O O . TYR A 1 594 ? -36.994 25.219 11.425 1.00 64.44 594 TYR A O 1
ATOM 4692 N N . SER A 1 595 ? -36.570 27.415 11.467 1.00 50.94 595 SER A N 1
ATOM 4693 C CA . SER A 1 595 ? -35.403 27.302 10.577 1.00 50.94 595 SER A CA 1
ATOM 4694 C C . SER A 1 595 ? -34.240 26.688 11.360 1.00 50.94 595 SER A C 1
ATOM 4696 O O . SER A 1 595 ? -33.708 27.336 12.258 1.00 50.94 595 SER A O 1
ATOM 4698 N N . LEU A 1 596 ? -33.876 25.433 11.090 1.00 51.56 596 LEU A N 1
ATOM 4699 C CA . LEU A 1 596 ? -32.834 24.707 11.838 1.00 51.56 596 LEU A CA 1
ATOM 4700 C C . LEU A 1 596 ? -31.400 24.950 11.316 1.00 51.56 596 LEU A C 1
ATOM 4702 O O . LEU A 1 596 ? -30.485 24.274 11.793 1.00 51.56 596 LEU A O 1
ATOM 4706 N N . GLU A 1 597 ? -31.215 25.911 10.395 1.00 39.12 597 GLU A N 1
ATOM 4707 C CA . GLU A 1 597 ? -29.896 26.395 9.933 1.00 39.12 597 GLU A CA 1
ATOM 4708 C C . GLU A 1 597 ? -28.982 26.809 11.098 1.00 39.12 597 GLU A C 1
ATOM 4710 O O . GLU A 1 597 ? -29.438 27.559 12.010 1.00 39.12 597 GLU A O 1
#

Foldseek 3Di:
DPLAQDQDDDPPLVVLCLLDDDDRPCVVVDDPLSNLLSLLSVLLSVLSVQLRVLLSVLLVCLVPDPHHWQAEPVLQGDDDDPLRCVVRVLCVVQVLVSQLRCCRTYNHNHSVSNLVSLLVQLAFFLSVLCCVVPVVVSVVVVVPPSVVSSNVSSNLSNQSDCVQCVSVQWHWAWEPPDPSTTHIDIAGADSPADSVQSSQCSVPVRDNVCRYNVVVQDHNHAGADRLVLQQVLCQPFADDDDLVVLLVLLQVLLVLLLVQFDAQDDAQAWAADDGRQFGIWTWHDDPQKIWIFGQGPSRHTFTWIWGSDPDRIDIDGDWHWHADPVRDIDTPSSSGSLVSSLVSLVSSQRGHEAEDEPPDDDDPPDDPDPDDDLEDEAETSHYDYDDPDDDDPDDDPPPPDQDPKDKDAKDKAFDQDEDPVQCVVQVVVVHHHDHRITIDHIDIDGDPSVVSYHYYYYYPRSRVSNLVRPPPDPPADDDPPPLQLVLVCVVVVVVQKAKDACVNPPDDPQLAGIWIAHPVGAIEGEHEEAHDQVDAAELVSVVSQVRVQCVVCVPPPHRHAYEYEYLYHHDPRNVVSCVVSVYHYHYNVNVVVDDSD